Protein 1A9N (pdb70)

Nearest PDB structures (foldseek):
  1a9n-assembly2_C  TM=1.006E+00  e=2.339E-34  Homo sapiens
  8c6j-assembly1_W  TM=1.000E+00  e=2.310E-28  Homo sapiens
  1a9n-assembly1_A  TM=1.005E+00  e=6.369E-28  Homo sapiens
  3jb9-assembly1_j  TM=1.005E+00  e=9.400E-21  Schizosaccharomyces pombe 972h-
  6f4j-assembly2_B  TM=9.589E-01  e=2.722E-21  Drosophila melanogaster

Sequence (523 aa):
VKLTAELIEQAAQYTNAVRDRELDLRGYKIPVIENLGATLDQFDAIDFSDNEIRKLDGFPLLRRLKTLLVNNNRICRIGEGLDQALPDLTELILTNNSLVELGDLDPLASLKSLTYLCILRNPVTNKKHYRLYVIYKVPQVRVLDFQKVKLKERQEAEKMFKVKLTAELIEQAAQYTNAVRDRELDLRGYKIPVIENLGATLDQFDAIDFSDNEIRKLDGFPLLRRLKTLLVNNNRICRIGEGLDQALPDLTELILTNNSLVELGDLDPLASLKSLTYLCILRNPVTNKKHYRLYVIYKVPQVRVLDFQKVKLKERQEAEKMFKGKRGAQLAKDIAIRPNHTIYINNMNDKIKKEELKRSLYALFSQFGHVVDIVALKTMKMRGQAFVIFKELGSSTNALRQLQGFPFYGKPMRIQYAKTDSDIISKMRGIRPNHTIYINNMNDKIKKEELKRSLYALFSQFGHVVDIVALKTMKMRGQAFVIFKELGSSTNALRQLQGFPFYGKPMRIQYAKTDSDIISKMR

Secondary structure (DSSP, 8-state):
----HHHHHTS-EEE-TTS-EEEE-TTS---S---GGGGTT--SEEE--SS---EE------SS--EEE--SS---EE-S-HHHH-TT--EEE--S-----GGGGGGGGG-TT--EEE--SSGGGGSTTHHHHHHHH-TT-SEETTEEPPHHHHHHHHHTT-/----SEEEEES--TTS-HHHHHHHHHHHHHTTS-EEEEE---STTTTT-EEEEESSHHHHHHHHHHSTT-EETTEE-EEEE-SS--HHHHHHH-/----HHHHHHS-EEE-TTS-EEEE-TTS---S---GGGGTT--SEEE--SS---EE------SS--EEE--SS---EE-TTHHHH-TT--EEE--S-----GGGGGGGGG-TT--EEE--SSGGGGSTTHHHHHHHH-TT--EETTEE--HHHHHHHHHTT-SHHHHHHHHTT-/----SEEEEES--TTS-HHHHHHHHHHHHHTTS-EEEEE---STTTTT-EEEEESSHHHHHHHHHHHTT-EETTEE-EEEE-SS--HHHHHH-

GO terms:
  GO:0005681 spliceosomal complex (C, IDA)
  GO:0000398 mRNA splicing, via spliceosome (P, IC)
  GO:0005515 protein binding (F, IPI)
  GO:0005634 nucleus (C, IDA)
  GO:0005684 U2-type spliceosomal complex (C, IDA)
  GO:0071005 U2-type precatalytic spliceosome (C, IDA)
  GO:0071007 U2-type catalytic step 2 spliceosome (C, IDA)
  GO:0071013 catalytic step 2 spliceosome (C, IDA)
  GO:0000398 mRNA splicing, via spliceosome (P, IDA)
  GO:0005634 nucleus (C, EXP)
  GO:0005686 U2 snRNP (C, TAS)
  GO:0030532 small nuclear ribonucleoprotein complex (C, TAS)
  GO:0008380 RNA splicing (P, TAS)
  GO:0005654 nucleoplasm (C, TAS)
  GO:0005654 nucleoplasm (C, IDA)
  GO:0016604 nuclear body (C, IDA)
  GO:0016607 nuclear speck (C, IDA)
  GO:0007283 spermatogenesis (P, IGI)
  GO:0003723 RNA binding (F, HDA)

B-factor: mean 56.05, std 15.68, range [21.6, 123.16]

Solvent-accessible surface area: 24112 Å² total; per-residue (Å²): 102,124,0,35,36,121,19,7,128,115,7,53,92,50,80,13,14,34,197,32,79,0,0,32,0,38,54,65,131,0,41,45,6,42,72,2,42,34,7,129,42,90,10,12,0,1,1,0,0,60,8,37,0,8,38,0,55,46,22,42,107,7,149,92,2,61,7,0,0,0,1,35,6,44,0,9,23,8,2,138,47,7,63,78,17,0,44,63,1,25,3,0,3,0,3,46,11,7,0,44,53,28,41,15,3,43,14,0,39,47,2,87,34,0,38,40,3,1,0,43,136,3,40,0,43,129,96,80,93,16,57,34,35,1,4,85,82,2,73,49,2,41,9,0,11,9,48,131,16,60,119,152,36,78,93,98,1,88,98,78,84,185,111,122,0,34,37,121,19,6,126,115,8,56,93,46,80,12,10,36,200,32,76,1,0,29,0,44,53,61,135,0,39,71,6,41,68,2,44,34,6,133,40,91,11,13,0,2,3,0,0,61,10,56,0,60,80,0,56,45,23,44,107,7,159,92,2,61,6,0,1,0,1,36,4,69,0,10,66,5,1,141,43,6,64,82,17,0,55,64,1,24,3,0,2,0,7,22,1,2,0,4,29,0,22,17,2,45,15,0,44,43,2,85,31,0,35,36,2,1,0,42,141,3,26,0,43,116,72,69,78,19,54,32,7,2,4,84,81,1,73,50,3,40,6,0,13,9,46,130,12,55,124,156,42,73,98,98,1,86,87,54,2,134,35,197,162,0,64,105,67,21,76,102,27,57,129,205,78,13,30,0,0,42,0,32,47,9,36,49,178,13,146,86,120,24,10,38,56,5,0,4,2,3,0,1,15,32,10,43,1,36,32,1,63,8,80,66,74,158,172,39,78,13,31,0,56,0,2,0,31,118,72,45,11,0,28,80,0,30,181,114,14,97,36,36,73,3,10,64,78,76,2,127,3,69,31,5,178,104,63,20,117,64,6,62,168,132,162,111,134,196,75,13,28,0,0,42,0,29,48,5,36,45,172,14,138,85,125,21,12,42,55,5,0,6,2,4,0,3,26,40,11,48,1,40,39,1,57,7,81,74,75,160,174,40,77,18,29,0,52,0,0,0,35,118,68,42,12,0,27,75,0,32,181,123,12,91,38,39,74,1,7,64,78,78,1,124,5,67,28,6,178,101,60,20,111,70,4,69,189,128,192

Radius of gyration: 26.24 Å; Cα contacts (8 Å, |Δi|>4): 1149; chains: 4; bounding box: 62×59×74 Å

InterPro domains:
  IPR001611 Leucine-rich repeat [PS51450] (89-110)
  IPR003603 U2A'/phosphoprotein 32 family A, C-terminal [SM00446] (128-146)
  IPR032675 Leucine-rich repeat domain superfamily [G3DSA:3.80.10.10] (1-176)
  IPR044640 U2 small nuclear ribonucleoprotein A' [PTHR10552] (1-246)

Structure (mmCIF, N/CA/C/O backbone):
data_1A9N
#
_entry.id   1A9N
#
_cell.length_a   98.370
_cell.length_b   128.240
_cell.length_c   66.650
_cell.angle_alpha   90.00
_cell.angle_beta   90.00
_cell.angle_gamma   90.00
#
_symmetry.space_group_name_H-M   'P 21 21 2'
#
loop_
_entity.id
_entity.type
_entity.pdbx_description
1 polymer "RNA (5'-R(*CP*CP*UP*GP*GP*UP*AP*UP*UP*GP*CP*AP*GP*UP*AP*CP*CP*UP*CP*CP*AP*GP* GP*U)-3')"
2 polymer "U2A'"
3 polymer "SPLICEOSOMAL U2B''"
#
loop_
_atom_site.group_PDB
_atom_site.id
_atom_site.type_symbol
_atom_site.label_atom_id
_atom_site.label_alt_id
_atom_site.label_comp_id
_atom_site.label_asym_id
_atom_site.label_entity_id
_atom_site.label_seq_id
_atom_site.pdbx_PDB_ins_code
_atom_site.Cartn_x
_atom_site.Cartn_y
_atom_site.Cartn_z
_atom_site.occupancy
_atom_site.B_iso_or_equiv
_atom_site.auth_seq_id
_atom_site.auth_comp_id
_atom_site.auth_asym_id
_atom_site.auth_atom_id
_atom_site.pdbx_PDB_model_num
ATOM 1007 N N . VAL C 2 2 ? 35.397 -6.200 39.337 1.00 67.46 2 VAL A N 1
ATOM 1008 C CA . VAL C 2 2 ? 35.447 -4.878 38.701 1.00 61.05 2 VAL A CA 1
ATOM 1009 C C . VAL C 2 2 ? 34.007 -4.440 38.544 1.00 56.52 2 VAL A C 1
ATOM 1010 O O . VAL C 2 2 ? 33.295 -4.539 37.575 1.00 53.68 2 VAL A O 1
ATOM 1014 N N . LYS C 2 3 ? 33.575 -3.940 39.693 1.00 55.10 3 LYS A N 1
ATOM 1015 C CA . LYS C 2 3 ? 32.235 -3.436 39.904 1.00 53.69 3 LYS A CA 1
ATOM 1016 C C . LYS C 2 3 ? 32.127 -2.155 39.092 1.00 52.58 3 LYS A C 1
ATOM 1017 O O . LYS C 2 3 ? 33.148 -1.490 38.918 1.00 53.04 3 LYS A O 1
ATOM 1023 N N . LEU C 2 4 ? 30.956 -1.841 38.595 1.00 51.65 4 LEU A N 1
ATOM 1024 C CA . LEU C 2 4 ? 30.728 -0.626 37.842 1.00 53.01 4 LEU A CA 1
ATOM 1025 C C . LEU C 2 4 ? 30.514 0.324 39.031 1.00 55.03 4 LEU A C 1
ATOM 1026 O O . LEU C 2 4 ? 29.517 0.287 39.741 1.00 54.33 4 LEU A O 1
ATOM 1031 N N . THR C 2 5 ? 31.504 1.169 39.242 1.00 59.72 5 THR A N 1
ATOM 1032 C CA . THR C 2 5 ? 31.459 2.114 40.377 1.00 59.55 5 THR A CA 1
ATOM 1033 C C . THR C 2 5 ? 31.501 3.553 39.986 1.00 61.49 5 THR A C 1
ATOM 1034 O O . THR C 2 5 ? 31.775 3.884 38.816 1.00 65.71 5 THR A O 1
ATOM 1038 N N . ALA C 2 6 ? 31.257 4.451 40.944 1.00 61.03 6 ALA A N 1
ATOM 1039 C CA . ALA C 2 6 ? 31.291 5.887 40.661 1.00 57.65 6 ALA A CA 1
ATOM 1040 C C . ALA C 2 6 ? 32.695 6.247 40.204 1.00 58.00 6 ALA A C 1
ATOM 1041 O O . ALA C 2 6 ? 32.888 6.925 39.201 1.00 58.61 6 ALA A O 1
ATOM 1043 N N . GLU C 2 7 ? 33.701 5.765 40.912 1.00 60.81 7 GLU A N 1
ATOM 1044 C CA . GLU C 2 7 ? 35.097 6.017 40.600 1.00 63.83 7 GLU A CA 1
ATOM 1045 C C . GLU C 2 7 ? 35.451 5.552 39.197 1.00 62.10 7 GLU A C 1
ATOM 1046 O O . GLU C 2 7 ? 36.213 6.210 38.489 1.00 63.61 7 GLU A O 1
ATOM 1052 N N . LEU C 2 8 ? 34.893 4.423 38.793 1.00 58.80 8 LEU A N 1
ATOM 1053 C CA . LEU C 2 8 ? 35.125 3.837 37.483 1.00 55.14 8 LEU A CA 1
ATOM 1054 C C . LEU C 2 8 ? 34.595 4.768 36.414 1.00 50.18 8 LEU A C 1
ATOM 1055 O O . LEU C 2 8 ? 35.339 5.041 35.486 1.00 52.20 8 LEU A O 1
ATOM 1060 N N . ILE C 2 9 ? 33.370 5.218 36.565 1.00 48.24 9 ILE A N 1
ATOM 1061 C CA . ILE C 2 9 ? 32.733 6.128 35.623 1.00 51.41 9 ILE A CA 1
ATOM 1062 C C . ILE C 2 9 ? 33.460 7.456 35.506 1.00 55.80 9 ILE A C 1
ATOM 1063 O O . ILE C 2 9 ? 33.525 8.051 34.436 1.00 56.93 9 ILE A O 1
ATOM 1068 N N . GLU C 2 10 ? 34.023 7.970 36.605 1.00 57.71 10 GLU A N 1
ATOM 1069 C CA . GLU C 2 10 ? 34.714 9.246 36.581 1.00 58.34 10 GLU A CA 1
ATOM 1070 C C . GLU C 2 10 ? 36.030 9.259 35.834 1.00 56.32 10 GLU A C 1
ATOM 1071 O O . GLU C 2 10 ? 36.466 10.358 35.473 1.00 57.31 10 GLU A O 1
ATOM 1077 N N . GLN C 2 11 ? 36.680 8.140 35.592 1.00 54.19 11 GLN A N 1
ATOM 1078 C CA . GLN C 2 11 ? 37.956 8.137 34.891 1.00 54.07 11 GLN A CA 1
ATOM 1079 C C . GLN C 2 11 ? 37.767 7.588 33.492 1.00 55.91 11 GLN A C 1
ATOM 1080 O O . GLN C 2 11 ? 38.730 7.431 32.751 1.00 60.86 11 GLN A O 1
ATOM 1086 N N . ALA C 2 12 ? 36.524 7.262 33.145 1.00 52.12 12 ALA A N 1
ATOM 1087 C CA . ALA C 2 12 ? 36.203 6.708 31.856 1.00 46.46 12 ALA A CA 1
ATOM 1088 C C . ALA C 2 12 ? 36.220 7.705 30.709 1.00 48.32 12 ALA A C 1
ATOM 1089 O O . ALA C 2 12 ? 35.714 8.831 30.773 1.00 50.64 12 ALA A O 1
ATOM 1091 N N . ALA C 2 13 ? 36.810 7.259 29.597 1.00 46.88 13 ALA A N 1
ATOM 1092 C CA . ALA C 2 13 ? 36.902 8.081 28.400 1.00 44.52 13 ALA A CA 1
ATOM 1093 C C . ALA C 2 13 ? 35.511 8.624 28.138 1.00 49.33 13 ALA A C 1
ATOM 1094 O O . ALA C 2 13 ? 34.536 7.869 28.177 1.00 55.18 13 ALA A O 1
ATOM 1096 N N . GLN C 2 14 ? 35.445 9.897 27.882 1.00 48.72 14 GLN A N 1
ATOM 1097 C CA . GLN C 2 14 ? 34.264 10.688 27.612 1.00 50.91 14 GLN A CA 1
ATOM 1098 C C . GLN C 2 14 ? 34.537 11.446 26.334 1.00 53.78 14 GLN A C 1
ATOM 1099 O O . GLN C 2 14 ? 35.595 12.058 26.224 1.00 56.36 14 GLN A O 1
ATOM 1105 N N . TYR C 2 15 ? 33.654 11.419 25.351 1.00 57.25 15 TYR A N 1
ATOM 1106 C CA . TYR C 2 15 ? 33.863 12.090 24.084 1.00 56.26 15 TYR A CA 1
ATOM 1107 C C . TYR C 2 15 ? 32.599 12.274 23.262 1.00 54.26 15 TYR A C 1
ATOM 1108 O O . TYR C 2 15 ? 31.512 11.813 23.585 1.00 53.13 15 TYR A O 1
ATOM 1117 N N . THR C 2 16 ? 32.729 12.982 22.142 1.00 53.47 16 THR A N 1
ATOM 1118 C CA . THR C 2 16 ? 31.610 13.240 21.236 1.00 50.51 16 THR A CA 1
ATOM 1119 C C . THR C 2 16 ? 31.822 12.183 20.167 1.00 49.40 16 THR A C 1
ATOM 1120 O O . THR C 2 16 ? 32.917 12.285 19.636 1.00 51.08 16 THR A O 1
ATOM 1124 N N . ASN C 2 17 ? 30.866 11.293 19.956 1.00 49.54 17 ASN A N 1
ATOM 1125 C CA . ASN C 2 17 ? 31.090 10.245 18.979 1.00 44.21 17 ASN A CA 1
ATOM 1126 C C . ASN C 2 17 ? 30.865 10.689 17.565 1.00 46.58 17 ASN A C 1
ATOM 1127 O O . ASN C 2 17 ? 30.505 11.826 17.300 1.00 49.61 17 ASN A O 1
ATOM 1132 N N . ALA C 2 18 ? 31.096 9.743 16.674 1.00 45.92 18 ALA A N 1
ATOM 1133 C CA . ALA C 2 18 ? 31.001 9.866 15.241 1.00 45.68 18 ALA A CA 1
ATOM 1134 C C . ALA C 2 18 ? 29.631 10.203 14.730 1.00 42.40 18 ALA A C 1
ATOM 1135 O O . ALA C 2 18 ? 29.572 10.606 13.581 1.00 44.02 18 ALA A O 1
ATOM 1137 N N . VAL C 2 19 ? 28.582 10.053 15.520 1.00 42.31 19 VAL A N 1
ATOM 1138 C CA . VAL C 2 19 ? 27.256 10.408 15.055 1.00 45.12 19 VAL A CA 1
ATOM 1139 C C . VAL C 2 19 ? 26.803 11.651 15.811 1.00 48.40 19 VAL A C 1
ATOM 1140 O O . VAL C 2 19 ? 25.620 11.971 15.889 1.00 49.42 19 VAL A O 1
ATOM 1144 N N . ARG C 2 20 ? 27.780 12.383 16.360 1.00 49.87 20 ARG A N 1
ATOM 1145 C CA . ARG C 2 20 ? 27.603 13.627 17.074 1.00 51.87 20 ARG A CA 1
ATOM 1146 C C . ARG C 2 20 ? 26.865 13.577 18.384 1.00 50.65 20 ARG A C 1
ATOM 1147 O O . ARG C 2 20 ? 26.128 14.520 18.668 1.00 47.91 20 ARG A O 1
ATOM 1155 N N . ASP C 2 21 ? 27.029 12.507 19.171 1.00 51.39 21 ASP A N 1
ATOM 1156 C CA . ASP C 2 21 ? 26.336 12.401 20.446 1.00 45.86 21 ASP A CA 1
ATOM 1157 C C . ASP C 2 21 ? 27.336 12.304 21.585 1.00 44.79 21 ASP A C 1
ATOM 1158 O O . ASP C 2 21 ? 28.445 11.853 21.315 1.00 42.58 21 ASP A O 1
ATOM 1163 N N . ARG C 2 22 ? 26.932 12.714 22.798 1.00 42.31 22 ARG A N 1
ATOM 1164 C CA . ARG C 2 22 ? 27.878 12.600 23.904 1.00 42.80 22 ARG A CA 1
ATOM 1165 C C . ARG C 2 22 ? 27.865 11.134 24.360 1.00 39.27 22 ARG A C 1
ATOM 1166 O O . ARG C 2 22 ? 26.816 10.665 24.800 1.00 38.98 22 ARG A O 1
ATOM 1174 N N . GLU C 2 23 ? 28.988 10.452 24.272 1.00 39.31 23 GLU A N 1
ATOM 1175 C CA . GLU C 2 23 ? 29.088 9.055 24.662 1.00 37.58 23 GLU A CA 1
ATOM 1176 C C . GLU C 2 23 ? 30.094 8.755 25.734 1.00 37.38 23 GLU A C 1
ATOM 1177 O O . GLU C 2 23 ? 31.173 9.336 25.679 1.00 42.36 23 GLU A O 1
ATOM 1183 N N . LEU C 2 24 ? 29.734 7.845 26.626 1.00 35.29 24 LEU A N 1
ATOM 1184 C CA . LEU C 2 24 ? 30.626 7.412 27.685 1.00 33.13 24 LEU A CA 1
ATOM 1185 C C . LEU C 2 24 ? 31.138 6.024 27.327 1.00 36.14 24 LEU A C 1
ATOM 1186 O O . LEU C 2 24 ? 30.389 5.097 27.014 1.00 39.61 24 LEU A O 1
ATOM 1191 N N . ASP C 2 25 ? 32.426 5.803 27.374 1.00 38.13 25 ASP A N 1
ATOM 1192 C CA . ASP C 2 25 ? 33.080 4.550 27.089 1.00 38.44 25 ASP A CA 1
ATOM 1193 C C . ASP C 2 25 ? 33.273 3.626 28.289 1.00 39.79 25 ASP A C 1
ATOM 1194 O O . ASP C 2 25 ? 34.180 3.832 29.093 1.00 42.03 25 ASP A O 1
ATOM 1199 N N . LEU C 2 26 ? 32.474 2.574 28.425 1.00 39.39 26 LEU A N 1
ATOM 1200 C CA . LEU C 2 26 ? 32.540 1.604 29.482 1.00 38.77 26 LEU A CA 1
ATOM 1201 C C . LEU C 2 26 ? 32.883 0.209 28.950 1.00 39.02 26 LEU A C 1
ATOM 1202 O O . LEU C 2 26 ? 32.546 -0.809 29.549 1.00 37.89 26 LEU A O 1
ATOM 1207 N N . ARG C 2 27 ? 33.586 0.144 27.833 1.00 39.45 27 ARG A N 1
ATOM 1208 C CA . ARG C 2 27 ? 33.996 -1.085 27.222 1.00 40.47 27 ARG A CA 1
ATOM 1209 C C . ARG C 2 27 ? 35.086 -1.823 27.976 1.00 41.53 27 ARG A C 1
ATOM 1210 O O . ARG C 2 27 ? 35.853 -1.198 28.649 1.00 44.51 27 ARG A O 1
ATOM 1218 N N . GLY C 2 28 ? 35.150 -3.127 27.809 1.00 43.39 28 GLY A N 1
ATOM 1219 C CA . GLY C 2 28 ? 36.085 -4.043 28.348 1.00 37.26 28 GLY A CA 1
ATOM 1220 C C . GLY C 2 28 ? 36.474 -3.982 29.786 1.00 40.12 28 GLY A C 1
ATOM 1221 O O . GLY C 2 28 ? 37.640 -4.245 30.113 1.00 42.05 28 GLY A O 1
ATOM 1222 N N . TYR C 2 29 ? 35.557 -3.647 30.684 1.00 41.16 29 TYR A N 1
ATOM 1223 C CA . TYR C 2 29 ? 35.946 -3.607 32.088 1.00 44.66 29 TYR A CA 1
ATOM 1224 C C . TYR C 2 29 ? 35.549 -4.889 32.805 1.00 49.01 29 TYR A C 1
ATOM 1225 O O . TYR C 2 29 ? 35.862 -5.056 33.979 1.00 52.15 29 TYR A O 1
ATOM 1234 N N . LYS C 2 30 ? 34.860 -5.814 32.170 1.00 51.67 30 LYS A N 1
ATOM 1235 C CA . LYS C 2 30 ? 34.430 -7.050 32.815 1.00 54.74 30 LYS A CA 1
ATOM 1236 C C . LYS C 2 30 ? 33.358 -6.714 33.850 1.00 53.78 30 LYS A C 1
ATOM 1237 O O . LYS C 2 30 ? 33.320 -7.307 34.924 1.00 54.68 30 LYS A O 1
ATOM 1243 N N . ILE C 2 31 ? 32.487 -5.763 33.533 1.00 49.41 31 ILE A N 1
ATOM 1244 C CA . ILE C 2 31 ? 31.439 -5.419 34.490 1.00 46.26 31 ILE A CA 1
ATOM 1245 C C . ILE C 2 31 ? 30.396 -6.516 34.466 1.00 44.07 31 ILE A C 1
ATOM 1246 O O . ILE C 2 31 ? 29.986 -6.892 33.363 1.00 47.62 31 ILE A O 1
ATOM 1251 N N . PRO C 2 32 ? 29.964 -6.984 35.611 1.00 40.07 32 PRO A N 1
ATOM 1252 C CA . PRO C 2 32 ? 28.969 -8.038 35.711 1.00 38.74 32 PRO A CA 1
ATOM 1253 C C . PRO C 2 32 ? 27.551 -7.579 35.913 1.00 38.19 32 PRO A C 1
ATOM 1254 O O . PRO C 2 32 ? 26.568 -8.140 35.432 1.00 42.26 32 PRO A O 1
ATOM 1258 N N . VAL C 2 33 ? 27.336 -6.514 36.642 1.00 35.85 33 VAL A N 1
ATOM 1259 C CA . VAL C 2 33 ? 26.100 -5.870 37.021 1.00 38.37 33 VAL A CA 1
ATOM 1260 C C . VAL C 2 33 ? 26.062 -4.379 36.741 1.00 39.71 33 VAL A C 1
ATOM 1261 O O . VAL C 2 33 ? 27.001 -3.650 37.082 1.00 41.65 33 VAL A O 1
ATOM 1265 N N . ILE C 2 34 ? 25.029 -3.861 36.115 1.00 40.53 34 ILE A N 1
ATOM 1266 C CA . ILE C 2 34 ? 24.878 -2.468 35.777 1.00 38.37 34 ILE A CA 1
ATOM 1267 C C . ILE C 2 34 ? 24.431 -1.739 37.044 1.00 43.58 34 ILE A C 1
ATOM 1268 O O . ILE C 2 34 ? 23.323 -2.071 37.451 1.00 46.05 34 ILE A O 1
ATOM 1273 N N . GLU C 2 35 ? 25.236 -0.825 37.575 1.00 45.26 35 GLU A N 1
ATOM 1274 C CA . GLU C 2 35 ? 24.838 -0.108 38.776 1.00 46.63 35 GLU A CA 1
ATOM 1275 C C . GLU C 2 35 ? 25.582 1.212 38.955 1.00 46.94 35 GLU A C 1
ATOM 1276 O O . GLU C 2 35 ? 26.583 1.460 38.294 1.00 47.11 35 GLU A O 1
ATOM 1282 N N . ASN C 2 36 ? 25.110 2.075 39.859 1.00 46.45 36 ASN A N 1
ATOM 1283 C CA . ASN C 2 36 ? 25.722 3.360 40.152 1.00 45.96 36 ASN A CA 1
ATOM 1284 C C . ASN C 2 36 ? 25.792 4.276 38.945 1.00 45.88 36 ASN A C 1
ATOM 1285 O O . ASN C 2 36 ? 26.807 4.924 38.781 1.00 49.74 36 ASN A O 1
ATOM 1290 N N . LEU C 2 37 ? 24.771 4.381 38.098 1.00 44.99 37 LEU A N 1
ATOM 1291 C CA . LEU C 2 37 ? 24.815 5.227 36.925 1.00 46.00 37 LEU A CA 1
ATOM 1292 C C . LEU C 2 37 ? 24.524 6.671 37.265 1.00 52.33 37 LEU A C 1
ATOM 1293 O O . LEU C 2 37 ? 24.752 7.588 36.459 1.00 55.04 37 LEU A O 1
ATOM 1298 N N . GLY C 2 38 ? 24.049 6.880 38.491 1.00 52.30 38 GLY A N 1
ATOM 1299 C CA . GLY C 2 38 ? 23.729 8.181 39.029 1.00 47.18 38 GLY A CA 1
ATOM 1300 C C . GLY C 2 38 ? 24.876 9.135 38.779 1.00 47.80 38 GLY A C 1
ATOM 1301 O O . GLY C 2 38 ? 24.621 10.246 38.338 1.00 49.99 38 GLY A O 1
ATOM 1302 N N . ALA C 2 39 ? 26.113 8.761 39.024 1.00 47.67 39 ALA A N 1
ATOM 1303 C CA . ALA C 2 39 ? 27.323 9.506 38.845 1.00 46.49 39 ALA A CA 1
ATOM 1304 C C . ALA C 2 39 ? 27.627 10.010 37.454 1.00 48.59 39 ALA A C 1
ATOM 1305 O O . ALA C 2 39 ? 28.571 10.767 37.249 1.00 52.80 39 ALA A O 1
ATOM 1307 N N . THR C 2 40 ? 26.899 9.630 36.416 1.00 50.54 40 THR A N 1
ATOM 1308 C CA . THR C 2 40 ? 27.138 10.100 35.057 1.00 48.03 40 THR A CA 1
ATOM 1309 C C . THR C 2 40 ? 26.419 11.442 34.937 1.00 49.41 40 THR A C 1
ATOM 1310 O O . THR C 2 40 ? 26.635 12.233 34.043 1.00 50.46 40 THR A O 1
ATOM 1314 N N . LEU C 2 41 ? 25.501 11.671 35.851 1.00 49.63 41 LEU A N 1
ATOM 1315 C CA . LEU C 2 41 ? 24.650 12.792 36.075 1.00 54.05 41 LEU A CA 1
ATOM 1316 C C . LEU C 2 41 ? 23.669 13.087 34.971 1.00 55.17 41 LEU A C 1
ATOM 1317 O O . LEU C 2 41 ? 23.218 14.222 34.770 1.00 58.26 41 LEU A O 1
ATOM 1322 N N . ASP C 2 42 ? 23.310 12.074 34.209 1.00 53.77 42 ASP A N 1
ATOM 1323 C CA . ASP C 2 42 ? 22.398 12.171 33.070 1.00 50.17 42 ASP A CA 1
ATOM 1324 C C . ASP C 2 42 ? 23.022 13.035 31.975 1.00 47.49 42 ASP A C 1
ATOM 1325 O O . ASP C 2 42 ? 22.324 13.679 31.207 1.00 46.68 42 ASP A O 1
ATOM 1330 N N . GLN C 2 43 ? 24.347 13.086 31.836 1.00 45.71 43 GLN A N 1
ATOM 1331 C CA . GLN C 2 43 ? 25.002 13.879 30.832 1.00 47.47 43 GLN A CA 1
ATOM 1332 C C . GLN C 2 43 ? 25.338 13.239 29.512 1.00 46.59 43 GLN A C 1
ATOM 1333 O O . GLN C 2 43 ? 26.014 13.818 28.661 1.00 45.30 43 GLN A O 1
ATOM 1339 N N . PHE C 2 44 ? 24.941 11.996 29.253 1.00 47.87 44 PHE A N 1
ATOM 1340 C CA . PHE C 2 44 ? 25.263 11.287 28.025 1.00 43.16 44 PHE A CA 1
ATOM 1341 C C . PHE C 2 44 ? 24.097 10.874 27.155 1.00 40.24 44 PHE A C 1
ATOM 1342 O O . PHE C 2 44 ? 23.053 10.476 27.639 1.00 39.52 44 PHE A O 1
ATOM 1350 N N . ASP C 2 45 ? 24.302 10.982 25.844 1.00 39.66 45 ASP A N 1
ATOM 1351 C CA . ASP C 2 45 ? 23.317 10.616 24.836 1.00 37.35 45 ASP A CA 1
ATOM 1352 C C . ASP C 2 45 ? 23.458 9.128 24.493 1.00 39.31 45 ASP A C 1
ATOM 1353 O O . ASP C 2 45 ? 22.554 8.414 24.079 1.00 38.08 45 ASP A O 1
ATOM 1358 N N . ALA C 2 46 ? 24.674 8.613 24.675 1.00 38.06 46 ALA A N 1
ATOM 1359 C CA . ALA C 2 46 ? 25.046 7.269 24.404 1.00 38.67 46 ALA A CA 1
ATOM 1360 C C . ALA C 2 46 ? 25.936 6.646 25.464 1.00 41.43 46 ALA A C 1
ATOM 1361 O O . ALA C 2 46 ? 26.763 7.409 25.963 1.00 42.03 46 ALA A O 1
ATOM 1363 N N . ILE C 2 47 ? 25.771 5.357 25.731 1.00 41.18 47 ILE A N 1
ATOM 1364 C CA . ILE C 2 47 ? 26.637 4.683 26.701 1.00 41.78 47 ILE A CA 1
ATOM 1365 C C . ILE C 2 47 ? 27.023 3.349 26.017 1.00 40.17 47 ILE A C 1
ATOM 1366 O O . ILE C 2 47 ? 26.153 2.622 25.561 1.00 38.07 47 ILE A O 1
ATOM 1371 N N . ASP C 2 48 ? 28.322 3.119 25.952 1.00 39.27 48 ASP A N 1
ATOM 1372 C CA . ASP C 2 48 ? 28.878 1.943 25.334 1.00 35.94 48 ASP A CA 1
ATOM 1373 C C . ASP C 2 48 ? 29.306 0.932 26.383 1.00 34.61 48 ASP A C 1
ATOM 1374 O O . ASP C 2 48 ? 30.288 1.124 27.089 1.00 31.60 48 ASP A O 1
ATOM 1379 N N . PHE C 2 49 ? 28.525 -0.142 26.462 1.00 36.11 49 PHE A N 1
ATOM 1380 C CA . PHE C 2 49 ? 28.797 -1.193 27.422 1.00 34.52 49 PHE A CA 1
ATOM 1381 C C . PHE C 2 49 ? 29.282 -2.476 26.743 1.00 33.57 49 PHE A C 1
ATOM 1382 O O . PHE C 2 49 ? 29.217 -3.547 27.345 1.00 39.12 49 PHE A O 1
ATOM 1390 N N . SER C 2 50 ? 29.759 -2.453 25.546 1.00 27.86 50 SER A N 1
ATOM 1391 C CA . SER C 2 50 ? 30.268 -3.548 24.797 1.00 30.45 50 SER A CA 1
ATOM 1392 C C . SER C 2 50 ? 31.427 -4.249 25.476 1.00 37.00 50 SER A C 1
ATOM 1393 O O . SER C 2 50 ? 32.279 -3.752 26.224 1.00 40.83 50 SER A O 1
ATOM 1396 N N . ASP C 2 51 ? 31.492 -5.548 25.201 1.00 40.92 51 ASP A N 1
ATOM 1397 C CA . ASP C 2 51 ? 32.505 -6.431 25.729 1.00 41.53 51 ASP A CA 1
ATOM 1398 C C . ASP C 2 51 ? 32.579 -6.385 27.244 1.00 40.23 51 ASP A C 1
ATOM 1399 O O . ASP C 2 51 ? 33.635 -6.041 27.758 1.00 41.78 51 ASP A O 1
ATOM 1404 N N . ASN C 2 52 ? 31.506 -6.722 27.929 1.00 39.46 52 ASN A N 1
ATOM 1405 C CA . ASN C 2 52 ? 31.527 -6.765 29.400 1.00 38.80 52 ASN A CA 1
ATOM 1406 C C . ASN C 2 52 ? 30.873 -8.094 29.818 1.00 37.53 52 ASN A C 1
ATOM 1407 O O . ASN C 2 52 ? 30.636 -8.965 28.974 1.00 37.03 52 ASN A O 1
ATOM 1412 N N . GLU C 2 53 ? 30.475 -8.349 31.036 1.00 37.00 53 GLU A N 1
ATOM 1413 C CA . GLU C 2 53 ? 29.837 -9.583 31.441 1.00 37.18 53 GLU A CA 1
ATOM 1414 C C . GLU C 2 53 ? 28.455 -9.393 32.054 1.00 39.64 53 GLU A C 1
ATOM 1415 O O . GLU C 2 53 ? 28.005 -10.216 32.865 1.00 40.59 53 GLU A O 1
ATOM 1421 N N . ILE C 2 54 ? 27.745 -8.330 31.710 1.00 37.56 54 ILE A N 1
ATOM 1422 C CA . ILE C 2 54 ? 26.424 -8.056 32.241 1.00 35.54 54 ILE A CA 1
ATOM 1423 C C . ILE C 2 54 ? 25.436 -9.162 31.867 1.00 36.28 54 ILE A C 1
ATOM 1424 O O . ILE C 2 54 ? 25.318 -9.628 30.744 1.00 35.61 54 ILE A O 1
ATOM 1429 N N . ARG C 2 55 ? 24.622 -9.601 32.790 1.00 36.52 55 ARG A N 1
ATOM 1430 C CA . ARG C 2 55 ? 23.616 -10.622 32.613 1.00 38.28 55 ARG A CA 1
ATOM 1431 C C . ARG C 2 55 ? 22.219 -10.107 32.369 1.00 38.72 55 ARG A C 1
ATOM 1432 O O . ARG C 2 55 ? 21.499 -10.747 31.589 1.00 35.78 55 ARG A O 1
ATOM 1440 N N . LYS C 2 56 ? 21.917 -8.981 33.028 1.00 41.16 56 LYS A N 1
ATOM 1441 C CA . LYS C 2 56 ? 20.580 -8.389 32.866 1.00 41.80 56 LYS A CA 1
ATOM 1442 C C . LYS C 2 56 ? 20.579 -6.903 32.582 1.00 36.97 56 LYS A C 1
ATOM 1443 O O . LYS C 2 56 ? 21.239 -6.079 33.219 1.00 35.78 56 LYS A O 1
ATOM 1449 N N . LEU C 2 57 ? 19.820 -6.485 31.593 1.00 35.84 57 LEU A N 1
ATOM 1450 C CA . LEU C 2 57 ? 19.698 -5.065 31.219 1.00 36.23 57 LEU A CA 1
ATOM 1451 C C . LEU C 2 57 ? 18.683 -4.516 32.230 1.00 41.74 57 LEU A C 1
ATOM 1452 O O . LEU C 2 57 ? 17.481 -4.572 32.046 1.00 41.63 57 LEU A O 1
ATOM 1457 N N . ASP C 2 58 ? 19.208 -4.006 33.335 1.00 46.69 58 ASP A N 1
ATOM 1458 C CA . ASP C 2 58 ? 18.411 -3.508 34.449 1.00 49.95 58 ASP A CA 1
ATOM 1459 C C . ASP C 2 58 ? 19.317 -2.660 35.322 1.00 46.97 58 ASP A C 1
ATOM 1460 O O . ASP C 2 58 ? 20.501 -2.583 35.019 1.00 43.75 58 ASP A O 1
ATOM 1465 N N . GLY C 2 59 ? 18.794 -2.085 36.384 1.00 47.41 59 GLY A N 1
ATOM 1466 C CA . GLY C 2 59 ? 19.560 -1.280 37.307 1.00 47.86 59 GLY A CA 1
ATOM 1467 C C . GLY C 2 59 ? 19.836 0.158 36.940 1.00 45.74 59 GLY A C 1
ATOM 1468 O O . GLY C 2 59 ? 20.765 0.727 37.505 1.00 46.85 59 GLY A O 1
ATOM 1469 N N . PHE C 2 60 ? 19.082 0.754 36.036 1.00 45.02 60 PHE A N 1
ATOM 1470 C CA . PHE C 2 60 ? 19.339 2.131 35.664 1.00 48.25 60 PHE A CA 1
ATOM 1471 C C . PHE C 2 60 ? 18.562 3.150 36.490 1.00 52.35 60 PHE A C 1
ATOM 1472 O O . PHE C 2 60 ? 17.408 2.952 36.866 1.00 52.68 60 PHE A O 1
ATOM 1480 N N . PRO C 2 61 ? 19.227 4.274 36.729 1.00 54.13 61 PRO A N 1
ATOM 1481 C CA . PRO C 2 61 ? 18.599 5.355 37.492 1.00 55.52 61 PRO A CA 1
ATOM 1482 C C . PRO C 2 61 ? 17.727 6.082 36.501 1.00 55.38 61 PRO A C 1
ATOM 1483 O O . PRO C 2 61 ? 17.617 5.547 35.380 1.00 58.06 61 PRO A O 1
ATOM 1487 N N . LEU C 2 62 ? 17.135 7.213 36.849 1.00 54.67 62 LEU A N 1
ATOM 1488 C CA . LEU C 2 62 ? 16.300 7.895 35.829 1.00 51.29 62 LEU A CA 1
ATOM 1489 C C . LEU C 2 62 ? 17.330 8.611 34.973 1.00 48.96 62 LEU A C 1
ATOM 1490 O O . LEU C 2 62 ? 18.113 9.365 35.531 1.00 48.37 62 LEU A O 1
ATOM 1495 N N . LEU C 2 63 ? 17.393 8.365 33.683 1.00 50.63 63 LEU A N 1
ATOM 1496 C CA . LEU C 2 63 ? 18.373 8.996 32.806 1.00 50.83 63 LEU A CA 1
ATOM 1497 C C . LEU C 2 63 ? 17.581 9.539 31.626 1.00 51.70 63 LEU A C 1
ATOM 1498 O O . LEU C 2 63 ? 17.275 8.769 30.718 1.00 54.50 63 LEU A O 1
ATOM 1503 N N . ARG C 2 64 ? 17.256 10.819 31.655 1.00 52.19 64 ARG A N 1
ATOM 1504 C CA . ARG C 2 64 ? 16.470 11.447 30.600 1.00 50.28 64 ARG A CA 1
ATOM 1505 C C . ARG C 2 64 ? 17.175 11.708 29.290 1.00 46.85 64 ARG A C 1
ATOM 1506 O O . ARG C 2 64 ? 16.505 11.766 28.263 1.00 49.12 64 ARG A O 1
ATOM 1514 N N . ARG C 2 65 ? 18.484 11.870 29.310 1.00 42.73 65 ARG A N 1
ATOM 1515 C CA . ARG C 2 65 ? 19.185 12.119 28.058 1.00 44.47 65 ARG A CA 1
ATOM 1516 C C . ARG C 2 65 ? 19.676 10.869 27.354 1.00 43.87 65 ARG A C 1
ATOM 1517 O O . ARG C 2 65 ? 20.079 10.968 26.190 1.00 45.84 65 ARG A O 1
ATOM 1525 N N . LEU C 2 66 ? 19.684 9.701 27.990 1.00 44.28 66 LEU A N 1
ATOM 1526 C CA . LEU C 2 66 ? 20.193 8.495 27.355 1.00 43.13 66 LEU A CA 1
ATOM 1527 C C . LEU C 2 66 ? 19.349 8.012 26.200 1.00 42.66 66 LEU A C 1
ATOM 1528 O O . LEU C 2 66 ? 18.246 7.526 26.367 1.00 45.63 66 LEU A O 1
ATOM 1533 N N . LYS C 2 67 ? 19.892 8.140 24.998 1.00 42.43 67 LYS A N 1
ATOM 1534 C CA . LYS C 2 67 ? 19.164 7.703 23.822 1.00 43.80 67 LYS A CA 1
ATOM 1535 C C . LYS C 2 67 ? 19.752 6.482 23.113 1.00 40.23 67 LYS A C 1
ATOM 1536 O O . LYS C 2 67 ? 19.026 5.866 22.344 1.00 37.12 67 LYS A O 1
ATOM 1542 N N . THR C 2 68 ? 21.013 6.152 23.359 1.00 37.00 68 THR A N 1
ATOM 1543 C CA . THR C 2 68 ? 21.623 5.026 22.675 1.00 35.96 68 THR A CA 1
ATOM 1544 C C . THR C 2 68 ? 22.381 4.155 23.635 1.00 37.90 68 THR A C 1
ATOM 1545 O O . THR C 2 68 ? 23.204 4.630 24.410 1.00 40.28 68 THR A O 1
ATOM 1549 N N . LEU C 2 69 ? 22.071 2.861 23.544 1.00 41.29 69 LEU A N 1
ATOM 1550 C CA . LEU C 2 69 ? 22.730 1.867 24.410 1.00 38.41 69 LEU A CA 1
ATOM 1551 C C . LEU C 2 69 ? 23.381 0.779 23.560 1.00 38.04 69 LEU A C 1
ATOM 1552 O O . LEU C 2 69 ? 22.661 -0.030 22.952 1.00 40.64 69 LEU A O 1
ATOM 1557 N N . LEU C 2 70 ? 24.688 0.720 23.474 1.00 36.42 70 LEU A N 1
ATOM 1558 C CA . LEU C 2 70 ? 25.442 -0.274 22.717 1.00 36.21 70 LEU A CA 1
ATOM 1559 C C . LEU C 2 70 ? 25.851 -1.322 23.759 1.00 35.31 70 LEU A C 1
ATOM 1560 O O . LEU C 2 70 ? 26.640 -1.027 24.658 1.00 34.70 70 LEU A O 1
ATOM 1565 N N . VAL C 2 71 ? 25.295 -2.516 23.677 1.00 34.75 71 VAL A N 1
ATOM 1566 C CA . VAL C 2 71 ? 25.537 -3.590 24.623 1.00 33.51 71 VAL A CA 1
ATOM 1567 C C . VAL C 2 71 ? 26.031 -4.895 24.003 1.00 29.93 71 VAL A C 1
ATOM 1568 O O . VAL C 2 71 ? 25.716 -6.003 24.361 1.00 27.15 71 VAL A O 1
ATOM 1572 N N . ASN C 2 72 ? 26.872 -4.843 23.021 1.00 31.17 72 ASN A N 1
ATOM 1573 C CA . ASN C 2 72 ? 27.500 -5.856 22.277 1.00 31.96 72 ASN A CA 1
ATOM 1574 C C . ASN C 2 72 ? 28.347 -6.742 23.191 1.00 32.57 72 ASN A C 1
ATOM 1575 O O . ASN C 2 72 ? 28.873 -6.323 24.185 1.00 34.18 72 ASN A O 1
ATOM 1580 N N . ASN C 2 73 ? 28.487 -7.997 22.811 1.00 30.51 73 ASN A N 1
ATOM 1581 C CA . ASN C 2 73 ? 29.268 -8.982 23.464 1.00 32.51 73 ASN A CA 1
ATOM 1582 C C . ASN C 2 73 ? 29.317 -9.023 24.980 1.00 32.77 73 ASN A C 1
ATOM 1583 O O . ASN C 2 73 ? 30.328 -8.983 25.682 1.00 33.33 73 ASN A O 1
ATOM 1588 N N . ASN C 2 74 ? 28.168 -9.160 25.595 1.00 32.17 74 ASN A N 1
ATOM 1589 C CA . ASN C 2 74 ? 27.950 -9.303 27.013 1.00 31.31 74 ASN A CA 1
ATOM 1590 C C . ASN C 2 74 ? 27.237 -10.657 27.145 1.00 31.17 74 ASN A C 1
ATOM 1591 O O . ASN C 2 74 ? 27.298 -11.491 26.262 1.00 32.21 74 ASN A O 1
ATOM 1596 N N . ARG C 2 75 ? 26.504 -10.915 28.178 1.00 35.31 75 ARG A N 1
ATOM 1597 C CA . ARG C 2 75 ? 25.763 -12.111 28.506 1.00 35.34 75 ARG A CA 1
ATOM 1598 C C . ARG C 2 75 ? 24.323 -11.826 28.909 1.00 36.94 75 ARG A C 1
ATOM 1599 O O . ARG C 2 75 ? 23.823 -12.403 29.875 1.00 37.82 75 ARG A O 1
ATOM 1607 N N . ILE C 2 76 ? 23.702 -10.902 28.216 1.00 38.05 76 ILE A N 1
ATOM 1608 C CA . ILE C 2 76 ? 22.341 -10.506 28.517 1.00 37.08 76 ILE A CA 1
ATOM 1609 C C . ILE C 2 76 ? 21.399 -11.673 28.322 1.00 36.21 76 ILE A C 1
ATOM 1610 O O . ILE C 2 76 ? 21.263 -12.086 27.195 1.00 37.47 76 ILE A O 1
ATOM 1615 N N . CYS C 2 77 ? 20.740 -12.142 29.370 1.00 38.08 77 CYS A N 1
ATOM 1616 C CA . CYS C 2 77 ? 19.791 -13.232 29.201 1.00 38.75 77 CYS A CA 1
ATOM 1617 C C . CYS C 2 77 ? 18.407 -12.745 29.618 1.00 41.59 77 CYS A C 1
ATOM 1618 O O . CYS C 2 77 ? 17.425 -13.414 29.359 1.00 41.99 77 CYS A O 1
ATOM 1621 N N . ARG C 2 78 ? 18.277 -11.584 30.235 1.00 46.35 78 ARG A N 1
ATOM 1622 C CA . ARG C 2 78 ? 16.991 -11.040 30.639 1.00 48.97 78 ARG A CA 1
ATOM 1623 C C . ARG C 2 78 ? 16.959 -9.514 30.605 1.00 49.42 78 ARG A C 1
ATOM 1624 O O . ARG C 2 78 ? 17.932 -8.778 30.810 1.00 51.29 78 ARG A O 1
ATOM 1632 N N . ILE C 2 79 ? 15.773 -9.008 30.310 1.00 46.50 79 ILE A N 1
ATOM 1633 C CA . ILE C 2 79 ? 15.542 -7.573 30.238 1.00 44.65 79 ILE A CA 1
ATOM 1634 C C . ILE C 2 79 ? 14.656 -7.112 31.383 1.00 46.51 79 ILE A C 1
ATOM 1635 O O . ILE C 2 79 ? 13.555 -7.636 31.504 1.00 51.14 79 ILE A O 1
ATOM 1640 N N . GLY C 2 80 ? 15.048 -6.169 32.195 1.00 49.16 80 GLY A N 1
ATOM 1641 C CA . GLY C 2 80 ? 14.284 -5.639 33.311 1.00 51.34 80 GLY A CA 1
ATOM 1642 C C . GLY C 2 80 ? 12.912 -5.132 32.937 1.00 51.08 80 GLY A C 1
ATOM 1643 O O . GLY C 2 80 ? 12.724 -4.729 31.795 1.00 53.70 80 GLY A O 1
ATOM 1644 N N . GLU C 2 81 ? 11.936 -5.140 33.833 1.00 55.81 81 GLU A N 1
ATOM 1645 C CA . GLU C 2 81 ? 10.587 -4.685 33.535 1.00 60.44 81 GLU A CA 1
ATOM 1646 C C . GLU C 2 81 ? 10.288 -3.196 33.616 1.00 61.60 81 GLU A C 1
ATOM 1647 O O . GLU C 2 81 ? 9.356 -2.779 32.902 1.00 60.80 81 GLU A O 1
ATOM 1653 N N . GLY C 2 82 ? 10.992 -2.393 34.414 1.00 61.60 82 GLY A N 1
ATOM 1654 C CA . GLY C 2 82 ? 10.648 -0.980 34.462 1.00 65.23 82 GLY A CA 1
ATOM 1655 C C . GLY C 2 82 ? 11.491 -0.057 33.604 1.00 65.96 82 GLY A C 1
ATOM 1656 O O . GLY C 2 82 ? 11.536 1.146 33.894 1.00 63.60 82 GLY A O 1
ATOM 1657 N N . LEU C 2 83 ? 12.146 -0.585 32.571 1.00 64.53 83 LEU A N 1
ATOM 1658 C CA . LEU C 2 83 ? 12.996 0.206 31.699 1.00 61.54 83 LEU A CA 1
ATOM 1659 C C . LEU C 2 83 ? 12.447 1.515 31.192 1.00 60.07 83 LEU A C 1
ATOM 1660 O O . LEU C 2 83 ? 13.232 2.466 31.189 1.00 56.88 83 LEU A O 1
ATOM 1665 N N . ASP C 2 84 ? 11.191 1.658 30.785 1.00 64.37 84 ASP A N 1
ATOM 1666 C CA . ASP C 2 84 ? 10.723 2.973 30.316 1.00 67.61 84 ASP A CA 1
ATOM 1667 C C . ASP C 2 84 ? 10.662 4.035 31.408 1.00 65.26 84 ASP A C 1
ATOM 1668 O O . ASP C 2 84 ? 10.770 5.234 31.152 1.00 66.11 84 ASP A O 1
ATOM 1673 N N . GLN C 2 85 ? 10.500 3.614 32.649 1.00 62.22 85 GLN A N 1
ATOM 1674 C CA . GLN C 2 85 ? 10.428 4.500 33.790 1.00 62.13 85 GLN A CA 1
ATOM 1675 C C . GLN C 2 85 ? 11.802 5.053 34.114 1.00 61.46 85 GLN A C 1
ATOM 1676 O O . GLN C 2 85 ? 11.897 6.074 34.810 1.00 64.11 85 GLN A O 1
ATOM 1678 N N . ALA C 2 86 ? 12.888 4.444 33.633 1.00 57.49 86 ALA A N 1
ATOM 1679 C CA . ALA C 2 86 ? 14.203 5.006 33.964 1.00 53.35 86 ALA A CA 1
ATOM 1680 C C . ALA C 2 86 ? 14.898 5.516 32.725 1.00 48.68 86 ALA A C 1
ATOM 1681 O O . ALA C 2 86 ? 15.875 6.263 32.739 1.00 49.65 86 ALA A O 1
ATOM 1683 N N . LEU C 2 87 ? 14.401 5.128 31.569 1.00 45.08 87 LEU A N 1
ATOM 1684 C CA . LEU C 2 87 ? 14.934 5.493 30.270 1.00 44.37 87 LEU A CA 1
ATOM 1685 C C . LEU C 2 87 ? 13.806 5.808 29.299 1.00 44.17 87 LEU A C 1
ATOM 1686 O O . LEU C 2 87 ? 13.588 5.061 28.360 1.00 46.10 87 LEU A O 1
ATOM 1691 N N . PRO C 2 88 ? 13.087 6.906 29.463 1.00 47.43 88 PRO A N 1
ATOM 1692 C CA . PRO C 2 88 ? 12.000 7.342 28.630 1.00 48.69 88 PRO A CA 1
ATOM 1693 C C . PRO C 2 88 ? 12.249 7.605 27.160 1.00 50.15 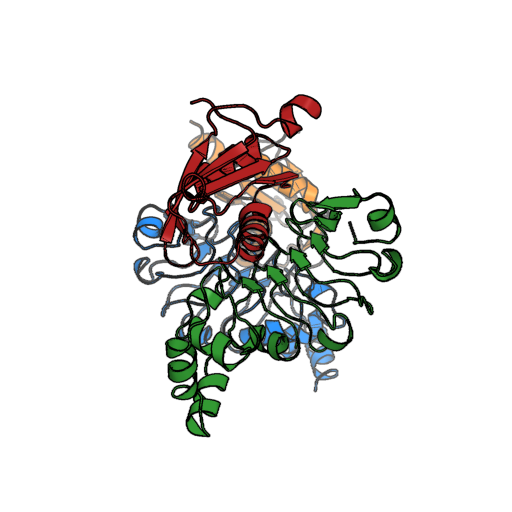88 PRO A C 1
ATOM 1694 O O . PRO C 2 88 ? 11.364 7.367 26.333 1.00 50.77 88 PRO A O 1
ATOM 1698 N N . ASP C 2 89 ? 13.422 8.112 26.807 1.00 51.63 89 ASP A N 1
ATOM 1699 C CA . ASP C 2 89 ? 13.700 8.381 25.403 1.00 52.57 89 ASP A CA 1
ATOM 1700 C C . ASP C 2 89 ? 14.623 7.371 24.742 1.00 49.18 89 ASP A C 1
ATOM 1701 O O . ASP C 2 89 ? 15.207 7.690 23.704 1.00 46.49 89 ASP A O 1
ATOM 1706 N N . LEU C 2 90 ? 14.781 6.168 25.284 1.00 47.05 90 LEU A N 1
ATOM 1707 C CA . LEU C 2 90 ? 15.644 5.144 24.716 1.00 39.67 90 LEU A CA 1
ATOM 1708 C C . LEU C 2 90 ? 15.203 4.957 23.282 1.00 37.86 90 LEU A C 1
ATOM 1709 O O . LEU C 2 90 ? 14.076 4.496 23.179 1.00 37.50 90 LEU A O 1
ATOM 1714 N N . THR C 2 91 ? 16.059 5.308 22.325 1.00 37.77 91 THR A N 1
ATOM 1715 C CA . THR C 2 91 ? 15.665 5.178 20.927 1.00 36.80 91 THR A CA 1
ATOM 1716 C C . THR C 2 91 ? 16.406 4.065 20.211 1.00 39.27 91 THR A C 1
ATOM 1717 O O . THR C 2 91 ? 15.806 3.489 19.283 1.00 42.08 91 THR A O 1
ATOM 1721 N N . GLU C 2 92 ? 17.649 3.789 20.599 1.00 37.45 92 GLU A N 1
ATOM 1722 C CA . GLU C 2 92 ? 18.415 2.737 19.952 1.00 41.83 92 GLU A CA 1
ATOM 1723 C C . GLU C 2 92 ? 19.027 1.750 20.951 1.00 43.04 92 GLU A C 1
ATOM 1724 O O . GLU C 2 92 ? 19.711 2.170 21.898 1.00 40.55 92 GLU A O 1
ATOM 1730 N N . LEU C 2 93 ? 18.743 0.452 20.684 1.00 39.70 93 LEU A N 1
ATOM 1731 C CA . LEU C 2 93 ? 19.259 -0.594 21.575 1.00 36.79 93 LEU A CA 1
ATOM 1732 C C . LEU C 2 93 ? 19.972 -1.662 20.779 1.00 36.94 93 LEU A C 1
ATOM 1733 O O . LEU C 2 93 ? 19.323 -2.367 20.028 1.00 37.27 93 LEU A O 1
ATOM 1738 N N . ILE C 2 94 ? 21.301 -1.773 20.934 1.00 39.75 94 ILE A N 1
ATOM 1739 C CA . ILE C 2 94 ? 22.082 -2.768 20.177 1.00 33.97 94 ILE A CA 1
ATOM 1740 C C . ILE C 2 94 ? 22.462 -3.899 21.100 1.00 33.91 94 ILE A C 1
ATOM 1741 O O . ILE C 2 94 ? 23.249 -3.708 22.020 1.00 37.79 94 ILE A O 1
ATOM 1746 N N . LEU C 2 95 ? 21.870 -5.079 20.894 1.00 31.09 95 LEU A N 1
ATOM 1747 C CA . LEU C 2 95 ? 22.131 -6.222 21.754 1.00 30.36 95 LEU A CA 1
ATOM 1748 C C . LEU C 2 95 ? 22.877 -7.381 21.094 1.00 33.29 95 LEU A C 1
ATOM 1749 O O . LEU C 2 95 ? 22.919 -8.483 21.651 1.00 32.67 95 LEU A O 1
ATOM 1754 N N . THR C 2 96 ? 23.497 -7.182 19.938 1.00 27.55 96 THR A N 1
ATOM 1755 C CA . THR C 2 96 ? 24.232 -8.182 19.262 1.00 29.85 96 THR A CA 1
ATOM 1756 C C . THR C 2 96 ? 25.151 -9.010 20.131 1.00 29.84 96 THR A C 1
ATOM 1757 O O . THR C 2 96 ? 25.886 -8.543 20.989 1.00 29.37 96 THR A O 1
ATOM 1761 N N . ASN C 2 97 ? 25.092 -10.301 19.850 1.00 34.65 97 ASN A N 1
ATOM 1762 C CA . ASN C 2 97 ? 25.927 -11.305 20.515 1.00 33.52 97 ASN A CA 1
ATOM 1763 C C . ASN C 2 97 ? 25.811 -11.318 22.006 1.00 30.00 97 ASN A C 1
ATOM 1764 O O . ASN C 2 97 ? 26.705 -10.986 22.770 1.00 27.94 97 ASN A O 1
ATOM 1769 N N . ASN C 2 98 ? 24.629 -11.735 22.448 1.00 33.62 98 ASN A N 1
ATOM 1770 C CA . ASN C 2 98 ? 24.270 -11.865 23.855 1.00 31.52 98 ASN A CA 1
ATOM 1771 C C . ASN C 2 98 ? 23.576 -13.223 24.026 1.00 35.84 98 ASN A C 1
ATOM 1772 O O . ASN C 2 98 ? 23.617 -14.037 23.095 1.00 35.40 98 ASN A O 1
ATOM 1777 N N . SER C 2 99 ? 22.892 -13.485 25.124 1.00 35.24 99 SER A N 1
ATOM 1778 C CA . SER C 2 99 ? 22.191 -14.678 25.462 1.00 31.87 99 SER A CA 1
ATOM 1779 C C . SER C 2 99 ? 20.695 -14.729 25.605 1.00 35.40 99 SER A C 1
ATOM 1780 O O . SER C 2 99 ? 20.170 -15.470 26.427 1.00 30.81 99 SER A O 1
ATOM 1783 N N . LEU C 2 100 ? 19.936 -13.931 24.850 1.00 40.66 100 LEU A N 1
ATOM 1784 C CA . LEU C 2 100 ? 18.475 -13.986 24.960 1.00 34.69 100 LEU A CA 1
ATOM 1785 C C . LEU C 2 100 ? 18.066 -15.244 24.200 1.00 38.62 100 LEU A C 1
ATOM 1786 O O . LEU C 2 100 ? 18.385 -15.457 23.015 1.00 37.80 100 LEU A O 1
ATOM 1791 N N . VAL C 2 101 ? 17.356 -16.153 24.873 1.00 41.98 101 VAL A N 1
ATOM 1792 C CA . VAL C 2 101 ? 16.915 -17.403 24.288 1.00 43.10 101 VAL A CA 1
ATOM 1793 C C . VAL C 2 101 ? 15.420 -17.506 24.022 1.00 48.05 101 VAL A C 1
ATOM 1794 O O . VAL C 2 101 ? 15.014 -18.111 23.015 1.00 50.52 101 VAL A O 1
ATOM 1798 N N . GLU C 2 102 ? 14.503 -16.976 24.831 1.00 50.80 102 GLU A N 1
ATOM 1799 C CA . GLU C 2 102 ? 13.081 -17.104 24.538 1.00 50.25 102 GLU A CA 1
ATOM 1800 C C . GLU C 2 102 ? 12.375 -15.830 24.121 1.00 48.87 102 GLU A C 1
ATOM 1801 O O . GLU C 2 102 ? 12.498 -14.731 24.676 1.00 48.89 102 GLU A O 1
ATOM 1807 N N . LEU C 2 103 ? 11.527 -15.944 23.095 1.00 44.72 103 LEU A N 1
ATOM 1808 C CA . LEU C 2 103 ? 10.731 -14.857 22.563 1.00 40.47 103 LEU A CA 1
ATOM 1809 C C . LEU C 2 103 ? 10.098 -14.066 23.687 1.00 42.92 103 LEU A C 1
ATOM 1810 O O . LEU C 2 103 ? 10.085 -12.827 23.692 1.00 48.55 103 LEU A O 1
ATOM 1815 N N . GLY C 2 104 ? 9.561 -14.670 24.722 1.00 42.85 104 GLY A N 1
ATOM 1816 C CA . GLY C 2 104 ? 8.947 -14.050 25.868 1.00 44.58 104 GLY A CA 1
ATOM 1817 C C . GLY C 2 104 ? 9.895 -13.199 26.673 1.00 47.29 104 GLY A C 1
ATOM 1818 O O . GLY C 2 104 ? 9.465 -12.315 27.409 1.00 49.30 104 GLY A O 1
ATOM 1819 N N . ASP C 2 105 ? 11.206 -13.408 26.554 1.00 51.07 105 ASP A N 1
ATOM 1820 C CA . ASP C 2 105 ? 12.198 -12.635 27.282 1.00 47.66 105 ASP A CA 1
ATOM 1821 C C . ASP C 2 105 ? 12.400 -11.256 26.656 1.00 43.57 105 ASP A C 1
ATOM 1822 O O . ASP C 2 105 ? 12.988 -10.400 27.309 1.00 41.35 105 ASP A O 1
ATOM 1827 N N . LEU C 2 106 ? 11.902 -11.090 25.439 1.00 38.01 106 LEU A N 1
ATOM 1828 C CA . LEU C 2 106 ? 11.995 -9.860 24.716 1.00 39.67 106 LEU A CA 1
ATOM 1829 C C . LEU C 2 106 ? 10.770 -8.992 24.980 1.00 44.91 106 LEU A C 1
ATOM 1830 O O . LEU C 2 106 ? 10.755 -7.814 24.579 1.00 50.68 106 LEU A O 1
ATOM 1835 N N . ASP C 2 107 ? 9.781 -9.537 25.674 1.00 43.39 107 ASP A N 1
ATOM 1836 C CA . ASP C 2 107 ? 8.551 -8.831 26.014 1.00 41.65 107 ASP A CA 1
ATOM 1837 C C . ASP C 2 107 ? 8.743 -7.508 26.709 1.00 39.49 107 ASP A C 1
ATOM 1838 O O . ASP C 2 107 ? 8.092 -6.534 26.292 1.00 43.45 107 ASP A O 1
ATOM 1843 N N . PRO C 2 108 ? 9.613 -7.290 27.683 1.00 36.13 108 PRO A N 1
ATOM 1844 C CA . PRO C 2 108 ? 9.803 -6.025 28.329 1.00 37.54 108 PRO A CA 1
ATOM 1845 C C . PRO C 2 108 ? 10.158 -4.863 27.418 1.00 45.40 108 PRO A C 1
ATOM 1846 O O . PRO C 2 108 ? 10.094 -3.712 27.870 1.00 45.98 108 PRO A O 1
ATOM 1850 N N . LEU C 2 109 ? 10.537 -5.085 26.153 1.00 46.74 109 LEU A N 1
ATOM 1851 C CA . LEU C 2 109 ? 10.890 -4.015 25.252 1.00 46.75 109 LEU A CA 1
ATOM 1852 C C . LEU C 2 109 ? 9.660 -3.330 24.682 1.00 48.62 109 LEU A C 1
ATOM 1853 O O . LEU C 2 109 ? 9.724 -2.277 24.048 1.00 50.10 109 LEU A O 1
ATOM 1858 N N . ALA C 2 110 ? 8.483 -3.902 24.878 1.00 51.03 110 ALA A N 1
ATOM 1859 C CA . ALA C 2 110 ? 7.225 -3.342 24.389 1.00 50.45 110 ALA A CA 1
ATOM 1860 C C . ALA C 2 110 ? 6.939 -2.043 25.130 1.00 49.18 110 ALA A C 1
ATO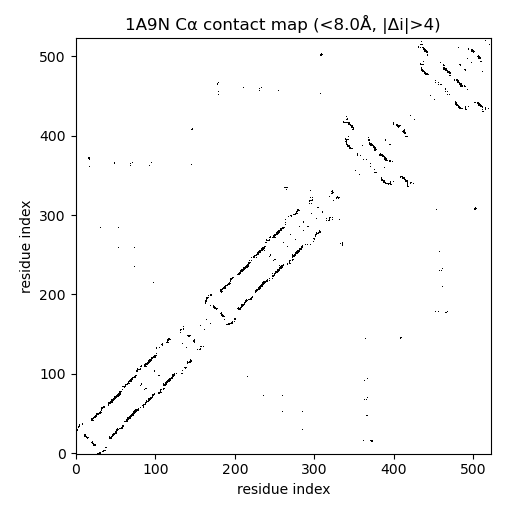M 1861 O O . ALA C 2 110 ? 6.359 -1.151 24.532 1.00 47.63 110 ALA A O 1
ATOM 1863 N N . SER C 2 111 ? 7.377 -1.944 26.385 1.00 50.85 111 SER A N 1
ATOM 1864 C CA . SER C 2 111 ? 7.173 -0.726 27.156 1.00 53.15 111 SER A CA 1
ATOM 1865 C C . SER C 2 111 ? 8.096 0.428 26.816 1.00 54.87 111 SER A C 1
ATOM 1866 O O . SER C 2 111 ? 7.914 1.520 27.379 1.00 54.96 111 SER A O 1
ATOM 1869 N N . LEU C 2 112 ? 9.082 0.312 25.926 1.00 55.65 112 LEU A N 1
ATOM 1870 C CA . LEU C 2 112 ? 9.971 1.430 25.587 1.00 54.01 112 LEU A CA 1
ATOM 1871 C C . LEU C 2 112 ? 9.335 2.185 24.426 1.00 55.74 112 LEU A C 1
ATOM 1872 O O . LEU C 2 112 ? 9.561 1.939 23.240 1.00 57.73 112 LEU A O 1
ATOM 1877 N N . LYS C 2 113 ? 8.475 3.158 24.723 1.00 55.10 113 LYS A N 1
ATOM 1878 C CA . LYS C 2 113 ? 7.763 3.928 23.712 1.00 54.29 113 LYS A CA 1
ATOM 1879 C C . LYS C 2 113 ? 8.566 4.596 22.621 1.00 51.22 113 LYS A C 1
ATOM 1880 O O . LYS C 2 113 ? 8.052 4.649 21.485 1.00 52.22 113 LYS A O 1
ATOM 1882 N N . SER C 2 114 ? 9.772 5.109 22.839 1.00 47.96 114 SER A N 1
ATOM 1883 C CA . SER C 2 114 ? 10.529 5.712 21.753 1.00 42.98 114 SER A CA 1
ATOM 1884 C C . SER C 2 114 ? 11.458 4.726 21.045 1.00 42.20 114 SER A C 1
ATOM 1885 O O . SER C 2 114 ? 11.986 5.126 20.010 1.00 44.36 114 SER A O 1
ATOM 1888 N N . LEU C 2 115 ? 11.681 3.496 21.455 1.00 41.20 115 LEU A N 1
ATOM 1889 C CA . LEU C 2 115 ? 12.541 2.512 20.828 1.00 38.35 115 LEU A CA 1
ATOM 1890 C C . LEU C 2 115 ? 12.272 2.369 19.345 1.00 37.61 115 LEU A C 1
ATOM 1891 O O . LEU C 2 115 ? 11.226 1.922 18.869 1.00 38.32 115 LEU A O 1
ATOM 1896 N N . THR C 2 116 ? 13.251 2.765 18.523 1.00 35.55 116 THR A N 1
ATOM 1897 C CA . THR C 2 116 ? 13.085 2.727 17.070 1.00 34.33 116 THR A CA 1
ATOM 1898 C C . THR C 2 116 ? 14.100 1.877 16.348 1.00 37.10 116 THR A C 1
ATOM 1899 O O . THR C 2 116 ? 13.831 1.342 15.274 1.00 36.36 116 THR A O 1
ATOM 1903 N N . TYR C 2 117 ? 15.299 1.764 16.925 1.00 36.99 117 TYR A N 1
ATOM 1904 C CA . TYR C 2 117 ? 16.377 0.961 16.383 1.00 36.09 117 TYR A CA 1
ATOM 1905 C C . TYR C 2 117 ? 16.752 -0.136 17.412 1.00 35.33 117 TYR A C 1
ATOM 1906 O O . TYR C 2 117 ? 17.242 0.005 18.546 1.00 29.31 117 TYR A O 1
ATOM 1915 N N . LEU C 2 118 ? 16.474 -1.333 16.942 1.00 32.29 118 LEU A N 1
ATOM 1916 C CA . LEU C 2 118 ? 16.714 -2.535 17.725 1.00 33.40 118 LEU A CA 1
ATOM 1917 C C . LEU C 2 118 ? 17.536 -3.581 17.008 1.00 26.98 118 LEU A C 1
ATOM 1918 O O . LEU C 2 118 ? 17.331 -3.961 15.848 1.00 21.64 118 LEU A O 1
ATOM 1923 N N . CYS C 2 119 ? 18.561 -4.055 17.725 1.00 28.78 119 CYS A N 1
ATOM 1924 C CA . CYS C 2 119 ? 19.356 -5.095 17.043 1.00 31.24 119 CYS A CA 1
ATOM 1925 C C . CYS C 2 119 ? 19.485 -6.265 17.986 1.00 31.59 119 CYS A C 1
ATOM 1926 O O . CYS C 2 119 ? 20.017 -6.009 19.092 1.00 37.77 119 CYS A O 1
ATOM 1929 N N . ILE C 2 120 ? 19.041 -7.459 17.623 1.00 31.38 120 ILE A N 1
ATOM 1930 C CA . ILE C 2 120 ? 19.217 -8.578 18.587 1.00 35.09 120 ILE A CA 1
ATOM 1931 C C . ILE C 2 120 ? 20.030 -9.677 17.948 1.00 34.06 120 ILE A C 1
ATOM 1932 O O . ILE C 2 120 ? 20.057 -10.779 18.483 1.00 38.73 120 ILE A O 1
ATOM 1937 N N . LEU C 2 121 ? 20.717 -9.481 16.829 1.00 37.37 121 LEU A N 1
ATOM 1938 C CA . LEU C 2 121 ? 21.500 -10.511 16.155 1.00 34.75 121 LEU A CA 1
ATOM 1939 C C . LEU C 2 121 ? 22.481 -11.220 17.089 1.00 36.43 121 LEU A C 1
ATOM 1940 O O . LEU C 2 121 ? 22.971 -10.816 18.158 1.00 32.55 121 LEU A O 1
ATOM 1945 N N . ARG C 2 122 ? 22.765 -12.441 16.638 1.00 33.52 122 ARG A N 1
ATOM 1946 C CA . ARG C 2 122 ? 23.639 -13.365 17.313 1.00 30.00 122 ARG A CA 1
ATOM 1947 C C . ARG C 2 122 ? 23.151 -13.660 18.710 1.00 28.58 122 ARG A C 1
ATOM 1948 O O . ARG C 2 122 ? 23.893 -13.708 19.692 1.00 31.59 122 ARG A O 1
ATOM 1956 N N . ASN C 2 123 ? 21.847 -13.884 18.819 1.00 24.23 123 ASN A N 1
ATOM 1957 C CA . ASN C 2 123 ? 21.265 -14.283 20.102 1.00 28.41 123 ASN A CA 1
ATOM 1958 C C . ASN C 2 123 ? 20.514 -15.581 19.696 1.00 31.93 123 ASN A C 1
ATOM 1959 O O . ASN C 2 123 ? 19.948 -15.638 18.590 1.00 34.19 123 ASN A O 1
ATOM 1964 N N . PRO C 2 124 ? 20.495 -16.600 20.536 1.00 28.96 124 PRO A N 1
ATOM 1965 C CA . PRO C 2 124 ? 19.809 -17.836 20.246 1.00 29.63 124 PRO A CA 1
ATOM 1966 C C . PRO C 2 124 ? 18.393 -17.563 19.836 1.00 35.50 124 PRO A C 1
ATOM 1967 O O . PRO C 2 124 ? 17.922 -18.092 18.816 1.00 38.23 124 PRO A O 1
ATOM 1971 N N . VAL C 2 125 ? 17.632 -16.692 20.495 1.00 40.35 125 VAL A N 1
ATOM 1972 C CA . VAL C 2 125 ? 16.275 -16.295 20.205 1.00 38.76 125 VAL A CA 1
ATOM 1973 C C . VAL C 2 125 ? 16.000 -16.040 18.756 1.00 40.61 125 VAL A C 1
ATOM 1974 O O . VAL C 2 125 ? 14.869 -16.215 18.282 1.00 43.16 125 VAL A O 1
ATOM 1978 N N . THR C 2 126 ? 16.981 -15.643 17.975 1.00 42.06 126 THR A N 1
ATOM 1979 C CA . THR C 2 126 ? 16.928 -15.350 16.563 1.00 43.77 126 THR A CA 1
ATOM 1980 C C . THR C 2 126 ? 16.466 -16.486 15.678 1.00 45.01 126 THR A C 1
ATOM 1981 O O . THR C 2 126 ? 15.836 -16.303 14.628 1.00 45.67 126 THR A O 1
ATOM 1985 N N . ASN C 2 127 ? 16.807 -17.709 16.060 1.00 44.25 127 ASN A N 1
ATOM 1986 C CA . ASN C 2 127 ? 16.479 -18.906 15.322 1.00 44.98 127 ASN A CA 1
ATOM 1987 C C . ASN C 2 127 ? 15.136 -19.501 15.723 1.00 44.59 127 ASN A C 1
ATOM 1988 O O . ASN C 2 127 ? 14.733 -20.559 15.221 1.00 46.33 127 ASN A O 1
ATOM 1993 N N . LYS C 2 128 ? 14.419 -18.836 16.626 1.00 41.24 128 LYS A N 1
ATOM 1994 C CA . LYS C 2 128 ? 13.126 -19.353 17.029 1.00 41.96 128 LYS A CA 1
ATOM 1995 C C . LYS C 2 128 ? 12.122 -19.098 15.920 1.00 42.38 128 LYS A C 1
ATOM 1996 O O . LYS C 2 128 ? 12.235 -18.102 15.225 1.00 45.33 128 LYS A O 1
ATOM 2002 N N . LYS C 2 129 ? 11.178 -20.023 15.723 1.00 45.08 129 LYS A N 1
ATOM 2003 C CA . LYS C 2 129 ? 10.211 -19.844 14.652 1.00 47.62 129 LYS A CA 1
ATOM 2004 C C . LYS C 2 129 ? 9.437 -18.563 14.908 1.00 49.86 129 LYS A C 1
ATOM 2005 O O . LYS C 2 129 ? 9.007 -18.279 16.016 1.00 54.61 129 LYS A O 1
ATOM 2007 N N . HIS C 2 130 ? 9.249 -17.786 13.858 1.00 49.11 130 HIS A N 1
ATOM 2008 C CA . HIS C 2 130 ? 8.542 -16.527 13.861 1.00 49.28 130 HIS A CA 1
ATOM 2009 C C . HIS C 2 130 ? 9.185 -15.427 14.690 1.00 45.22 130 HIS A C 1
ATOM 2010 O O . HIS C 2 130 ? 8.487 -14.464 15.023 1.00 45.36 130 HIS A O 1
ATOM 2017 N N . TYR C 2 131 ? 10.458 -15.493 15.025 1.00 42.55 131 TYR A N 1
ATOM 2018 C CA . TYR C 2 131 ? 11.142 -14.470 15.806 1.00 41.52 131 TYR A CA 1
ATOM 2019 C C . TYR C 2 131 ? 10.926 -13.065 15.263 1.00 41.64 131 TYR A C 1
ATOM 2020 O O . TYR C 2 131 ? 10.592 -12.160 16.031 1.00 44.99 131 TYR A O 1
ATOM 2029 N N . ARG C 2 132 ? 11.109 -12.842 13.976 1.00 40.92 132 ARG A N 1
ATOM 2030 C CA . ARG C 2 132 ? 10.918 -11.505 13.435 1.00 41.57 132 ARG A CA 1
ATOM 2031 C C . ARG C 2 132 ? 9.495 -11.036 13.590 1.00 43.96 132 ARG A C 1
ATOM 2032 O O . ARG C 2 132 ? 9.304 -9.930 14.118 1.00 45.45 132 ARG A O 1
ATOM 2040 N N . LEU C 2 133 ? 8.501 -11.797 13.168 1.00 49.66 133 LEU A N 1
ATOM 2041 C CA . LEU C 2 133 ? 7.086 -11.371 13.306 1.00 47.54 133 LEU A CA 1
ATOM 2042 C C . LEU C 2 133 ? 6.745 -11.155 14.771 1.00 44.17 133 LEU A C 1
ATOM 2043 O O . LEU C 2 133 ? 6.087 -10.176 15.129 1.00 45.61 133 LEU A O 1
ATOM 2048 N N . TYR C 2 134 ? 7.207 -12.001 15.671 1.00 41.27 134 TYR A N 1
ATOM 2049 C CA . TYR C 2 134 ? 6.919 -11.795 17.081 1.00 43.98 134 TYR A CA 1
ATOM 2050 C C . TYR C 2 134 ? 7.424 -10.435 17.545 1.00 46.83 134 TYR A C 1
ATOM 2051 O O . TYR C 2 134 ? 6.714 -9.691 18.227 1.00 52.23 134 TYR A O 1
ATOM 2060 N N . VAL C 2 135 ? 8.660 -10.063 17.202 1.00 44.69 135 VAL A N 1
ATOM 2061 C CA . VAL C 2 135 ? 9.160 -8.780 17.640 1.00 41.22 135 VAL A CA 1
ATOM 2062 C C . VAL C 2 135 ? 8.313 -7.652 17.064 1.00 42.48 135 VAL A C 1
ATOM 2063 O O . VAL C 2 135 ? 7.955 -6.697 17.758 1.00 42.85 135 VAL A O 1
ATOM 2067 N N . ILE C 2 136 ? 7.995 -7.726 15.779 1.00 43.62 136 ILE A N 1
ATOM 2068 C CA . ILE C 2 136 ? 7.212 -6.681 15.137 1.00 48.34 136 ILE A CA 1
ATOM 2069 C C . ILE C 2 136 ? 5.850 -6.420 15.760 1.00 52.24 136 ILE A C 1
ATOM 2070 O O . ILE C 2 136 ? 5.457 -5.266 15.907 1.00 55.69 136 ILE A O 1
ATOM 2075 N N . TYR C 2 137 ? 5.109 -7.437 16.130 1.00 53.76 137 TYR A N 1
ATOM 2076 C CA . TYR C 2 137 ? 3.808 -7.316 16.741 1.00 56.18 137 TYR A CA 1
ATOM 2077 C C . TYR C 2 137 ? 3.960 -6.882 18.186 1.00 53.96 137 TYR A C 1
ATOM 2078 O O . TYR C 2 137 ? 3.216 -5.993 18.596 1.00 56.73 137 TYR A O 1
ATOM 2087 N N . LYS C 2 138 ? 4.870 -7.449 18.966 1.00 51.05 138 LYS A N 1
ATOM 2088 C CA . LYS C 2 138 ? 5.035 -7.074 20.360 1.00 48.13 138 LYS A CA 1
ATOM 2089 C C . LYS C 2 138 ? 5.782 -5.792 20.603 1.00 44.22 138 LYS A C 1
ATOM 2090 O O . LYS C 2 138 ? 5.690 -5.153 21.658 1.00 47.52 138 LYS A O 1
ATOM 2096 N N . VAL C 2 139 ? 6.583 -5.297 19.674 1.00 43.02 139 VAL A N 1
ATOM 2097 C CA . VAL C 2 139 ? 7.330 -4.052 19.810 1.00 43.74 139 VAL A CA 1
ATOM 2098 C C . VAL C 2 139 ? 7.139 -3.252 18.524 1.00 46.02 139 VAL A C 1
ATOM 2099 O O . VAL C 2 139 ? 8.088 -2.956 17.806 1.00 47.27 139 VAL A O 1
ATOM 2103 N N . PRO C 2 140 ? 5.901 -2.868 18.190 1.00 47.56 140 PRO A N 1
ATOM 2104 C CA . PRO C 2 140 ? 5.565 -2.131 16.998 1.00 43.76 140 PRO A CA 1
ATOM 2105 C C . PRO C 2 140 ? 6.257 -0.807 16.863 1.00 43.31 140 PRO A C 1
ATOM 2106 O O . PRO C 2 140 ? 6.389 -0.330 15.717 1.00 41.37 140 PRO A O 1
ATOM 2110 N N . GLN C 2 141 ? 6.722 -0.212 17.975 1.00 41.16 141 GLN A N 1
ATOM 2111 C CA . GLN C 2 141 ? 7.416 1.060 17.836 1.00 41.96 141 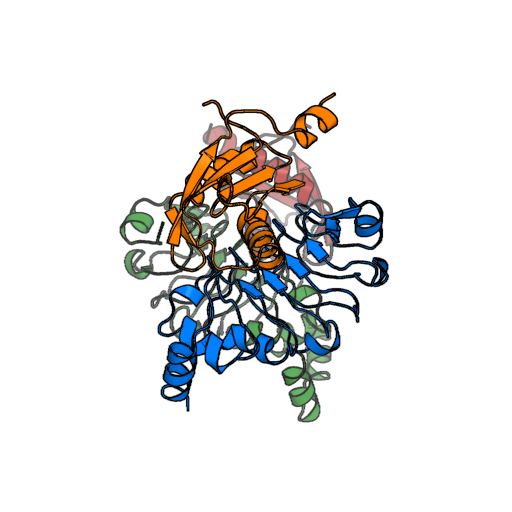GLN A CA 1
ATOM 2112 C C . GLN C 2 141 ? 8.745 0.932 17.112 1.00 46.17 141 GLN A C 1
ATOM 2113 O O . GLN C 2 141 ? 9.352 1.950 16.758 1.00 48.66 141 GLN A O 1
ATOM 2119 N N . VAL C 2 142 ? 9.287 -0.264 16.893 1.00 46.52 142 VAL A N 1
ATOM 2120 C CA . VAL C 2 142 ? 10.554 -0.461 16.226 1.00 40.76 142 VAL A CA 1
ATOM 2121 C C . VAL C 2 142 ? 10.356 -0.235 14.747 1.00 41.47 142 VAL A C 1
ATOM 2122 O O . VAL C 2 142 ? 9.429 -0.762 14.160 1.00 43.85 142 VAL A O 1
ATOM 2126 N N . ARG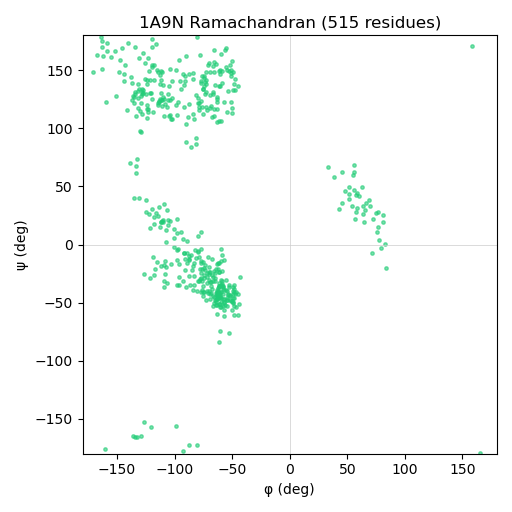 C 2 143 ? 11.237 0.526 14.117 1.00 43.01 143 ARG A N 1
ATOM 2127 C CA . ARG C 2 143 ? 11.184 0.817 12.696 1.00 42.06 143 ARG A CA 1
ATOM 2128 C C . ARG C 2 143 ? 12.268 0.065 11.964 1.00 41.50 143 ARG A C 1
ATOM 2129 O O . ARG C 2 143 ? 12.139 -0.358 10.812 1.00 46.51 143 ARG A O 1
ATOM 2131 N N . VAL C 2 144 ? 13.423 -0.146 12.581 1.00 38.31 144 VAL A N 1
ATOM 2132 C CA . VAL C 2 144 ? 14.508 -0.895 11.965 1.00 35.23 144 VAL A CA 1
ATOM 2133 C C . VAL C 2 144 ? 14.857 -2.039 12.905 1.00 34.85 144 VAL A C 1
ATOM 2134 O O . VAL C 2 144 ? 15.209 -1.882 14.075 1.00 35.21 144 VAL A O 1
ATOM 2138 N N . LEU C 2 145 ? 14.739 -3.263 12.420 1.00 38.17 145 LEU A N 1
ATOM 2139 C CA . LEU C 2 145 ? 15.024 -4.421 13.297 1.00 37.25 145 LEU A CA 1
ATOM 2140 C C . LEU C 2 145 ? 16.162 -5.195 12.668 1.00 34.39 145 LEU A C 1
ATOM 2141 O O . LEU C 2 145 ? 16.075 -5.520 11.495 1.00 29.57 145 LEU A O 1
ATOM 2146 N N . ASP C 2 146 ? 17.219 -5.408 13.452 1.00 36.44 146 ASP A N 1
ATOM 2147 C CA . ASP C 2 146 ? 18.374 -6.142 12.899 1.00 36.30 146 ASP A CA 1
ATOM 2148 C C . ASP C 2 146 ? 18.846 -5.570 11.606 1.00 35.00 146 ASP A C 1
ATOM 2149 O O . ASP C 2 146 ? 19.139 -6.261 10.633 1.00 41.88 146 ASP A O 1
ATOM 2154 N N . PHE C 2 147 ? 18.954 -4.279 11.459 1.00 37.19 147 PHE A N 1
ATOM 2155 C CA . PHE C 2 147 ? 19.377 -3.503 10.309 1.00 36.74 147 PHE A CA 1
ATOM 2156 C C . PHE C 2 147 ? 18.578 -3.709 9.045 1.00 38.02 147 PHE A C 1
ATOM 2157 O O . PHE C 2 147 ? 18.980 -3.547 7.875 1.00 43.40 147 PHE A O 1
ATOM 2165 N N . GLN C 2 148 ? 17.323 -4.061 9.196 1.00 40.59 148 GLN A N 1
ATOM 2166 C CA . GLN C 2 148 ? 16.396 -4.258 8.075 1.00 42.49 148 GLN A CA 1
ATOM 2167 C C . GLN C 2 148 ? 15.113 -3.474 8.406 1.00 37.95 148 GLN A C 1
ATOM 2168 O O . GLN C 2 148 ? 14.634 -3.585 9.533 1.00 39.90 148 GLN A O 1
ATOM 2174 N N . LYS C 2 149 ? 14.560 -2.717 7.503 1.00 35.73 149 LYS A N 1
ATOM 2175 C CA . LYS C 2 149 ? 13.360 -1.946 7.648 1.00 35.24 149 LYS A CA 1
ATOM 2176 C C . LYS C 2 149 ? 12.101 -2.691 8.034 1.00 39.87 149 LYS A C 1
ATOM 2177 O O . LYS C 2 149 ? 11.734 -3.602 7.290 1.00 39.77 149 LYS A O 1
ATOM 2183 N N . VAL C 2 150 ? 11.411 -2.361 9.132 1.00 41.97 150 VAL A N 1
ATOM 2184 C CA . VAL C 2 150 ? 10.172 -3.145 9.368 1.00 45.80 150 VAL A CA 1
ATOM 2185 C C . VAL C 2 150 ? 9.196 -2.711 8.278 1.00 48.14 150 VAL A C 1
ATOM 2186 O O . VAL C 2 150 ? 8.833 -1.532 8.189 1.00 51.27 150 VAL A O 1
ATOM 2190 N N . LYS C 2 151 ? 8.749 -3.560 7.383 1.00 49.43 151 LYS A N 1
ATOM 2191 C CA . LYS C 2 151 ? 7.821 -3.198 6.311 1.00 49.86 151 LYS A CA 1
ATOM 2192 C C . LYS C 2 151 ? 6.360 -3.494 6.652 1.00 49.62 151 LYS A C 1
ATOM 2193 O O . LYS C 2 151 ? 6.020 -4.301 7.515 1.00 45.57 151 LYS A O 1
ATOM 2196 N N . LEU C 2 152 ? 5.433 -2.824 5.968 1.00 52.35 152 LEU A N 1
ATOM 2197 C CA . LEU C 2 152 ? 3.993 -2.974 6.155 1.00 54.25 152 LEU A CA 1
ATOM 2198 C C . LEU C 2 152 ? 3.514 -4.412 6.025 1.00 57.35 152 LEU A C 1
ATOM 2199 O O . LEU C 2 152 ? 2.745 -4.903 6.865 1.00 57.32 152 LEU A O 1
ATOM 2204 N N . LYS C 2 153 ? 3.981 -5.065 4.950 1.00 57.38 153 LYS A N 1
ATOM 2205 C CA . LYS C 2 153 ? 3.591 -6.459 4.753 1.00 61.73 153 LYS A CA 1
ATOM 2206 C C . LYS C 2 153 ? 3.958 -7.281 5.980 1.00 64.20 153 LYS A C 1
ATOM 2207 O O . LYS C 2 153 ? 3.149 -8.143 6.365 1.00 66.38 153 LYS A O 1
ATOM 2213 N N . GLU C 2 154 ? 5.117 -7.059 6.629 1.00 61.58 154 GLU A N 1
ATOM 2214 C CA . GLU C 2 154 ? 5.463 -7.851 7.802 1.00 58.41 154 GLU A CA 1
ATOM 2215 C C . GLU C 2 154 ? 4.515 -7.511 8.941 1.00 56.58 154 GLU A C 1
ATOM 2216 O O . GLU C 2 154 ? 4.134 -8.410 9.697 1.00 56.17 154 GLU A O 1
ATOM 2222 N N . ARG C 2 155 ? 4.156 -6.238 9.076 1.00 56.31 155 ARG A N 1
ATOM 2223 C CA . ARG C 2 155 ? 3.240 -5.819 10.142 1.00 57.32 155 ARG A CA 1
ATOM 2224 C C . ARG C 2 155 ? 1.909 -6.552 9.964 1.00 57.08 155 ARG A C 1
ATOM 2225 O O . ARG C 2 155 ? 1.400 -7.172 10.895 1.00 59.11 155 ARG A O 1
ATOM 2233 N N . GLN C 2 156 ? 1.340 -6.515 8.772 1.00 58.15 156 GLN A N 1
ATOM 2234 C CA . GLN C 2 156 ? 0.083 -7.216 8.519 1.00 60.51 156 GLN A CA 1
ATOM 2235 C C . GLN C 2 156 ? 0.225 -8.690 8.842 1.00 63.54 156 GLN A C 1
ATOM 2236 O O . GLN C 2 156 ? -0.607 -9.250 9.569 1.00 65.07 156 GLN A O 1
ATOM 2242 N N . GLU C 2 157 ? 1.275 -9.348 8.344 1.00 64.06 157 GLU A N 1
ATOM 2243 C CA . GLU C 2 157 ? 1.505 -10.762 8.578 1.00 65.13 157 GLU A CA 1
ATOM 2244 C C . GLU C 2 157 ? 1.619 -11.097 10.050 1.00 64.44 157 GLU A C 1
ATOM 2245 O O . GLU C 2 157 ? 1.268 -12.173 10.531 1.00 62.01 157 GLU A O 1
ATOM 2251 N N . ALA C 2 158 ? 2.126 -10.146 10.823 1.00 67.16 158 ALA A N 1
ATOM 2252 C CA . ALA C 2 158 ? 2.288 -10.326 12.254 1.00 72.05 158 ALA A CA 1
ATOM 2253 C C . ALA C 2 158 ? 0.963 -10.022 12.936 1.00 76.75 158 ALA A C 1
ATOM 2254 O O . ALA C 2 158 ? 0.795 -10.379 14.096 1.00 77.44 158 ALA A O 1
ATOM 2256 N N . GLU C 2 159 ? 0.055 -9.368 12.220 1.00 82.08 159 GLU A N 1
ATOM 2257 C CA . GLU C 2 159 ? -1.262 -9.046 12.757 1.00 85.63 159 GLU A CA 1
ATOM 2258 C C . GLU C 2 159 ? -2.074 -10.339 12.616 1.00 86.00 159 GLU A C 1
ATOM 2259 O O . GLU C 2 159 ? -2.796 -10.605 13.567 1.00 88.13 159 GLU A O 1
ATOM 2265 N N . LYS C 2 160 ? -1.940 -11.077 11.519 1.00 83.77 160 LYS A N 1
ATOM 2266 C CA . LYS C 2 160 ? -2.687 -12.319 11.373 1.00 84.41 160 LYS A CA 1
ATOM 2267 C C . LYS C 2 160 ? -2.182 -13.166 12.541 1.00 88.56 160 LYS A C 1
ATOM 2268 O O . LYS C 2 160 ? -2.794 -13.192 13.606 1.00 91.85 160 LYS A O 1
ATOM 2271 N N . MET C 2 161 ? -1.061 -13.838 12.353 1.00 90.68 161 MET A N 1
ATOM 2272 C CA . MET C 2 161 ? -0.488 -14.656 13.427 1.00 93.48 161 MET A CA 1
ATOM 2273 C C . MET C 2 161 ? -0.485 -13.828 14.689 1.00 95.93 161 MET A C 1
ATOM 2274 O O . MET C 2 161 ? -0.059 -12.663 14.639 1.00 98.72 161 MET A O 1
ATOM 2279 N N . PHE C 2 162 ? -0.905 -14.273 15.855 1.00 96.99 162 PHE A N 1
ATOM 2280 C CA . PHE C 2 162 ? -0.912 -13.495 17.081 1.00 98.07 162 PHE A CA 1
ATOM 2281 C C . PHE C 2 162 ? -2.064 -12.505 17.227 1.00 98.54 162 PHE A C 1
ATOM 2282 O O . PHE C 2 162 ? -2.129 -11.878 18.296 1.00 99.36 162 PHE A O 1
ATOM 2290 N N . LYS C 2 163 ? -2.953 -12.325 16.269 1.00 99.11 163 LYS A N 1
ATOM 2291 C CA . LYS C 2 163 ? -4.064 -11.398 16.369 1.00 99.28 163 LYS A CA 1
ATOM 2292 C C . LYS C 2 163 ? -4.824 -11.513 17.684 1.00 99.95 163 LYS A C 1
ATOM 2293 O O . LYS C 2 163 ? -4.814 -10.586 18.492 1.00 100.37 163 LYS A O 1
ATOM 2299 N N . VAL D 2 2 ? 30.242 -27.470 18.362 1.00 66.29 2 VAL C N 1
ATOM 2300 C CA . VAL D 2 2 ? 30.853 -28.128 19.517 1.00 61.71 2 VAL C CA 1
ATOM 2301 C C . VAL D 2 2 ? 29.739 -28.475 20.501 1.00 57.67 2 VAL C C 1
ATOM 2302 O O . VAL D 2 2 ? 29.632 -28.282 21.688 1.00 57.22 2 VAL C O 1
ATOM 2306 N N . LYS D 2 3 ? 28.769 -29.077 19.846 1.00 54.09 3 LYS C N 1
ATOM 2307 C CA . LYS D 2 3 ? 27.561 -29.634 20.394 1.00 51.49 3 LYS C CA 1
ATOM 2308 C C . LYS D 2 3 ? 28.102 -30.717 21.349 1.00 52.63 3 LYS C C 1
ATOM 2309 O O . LYS D 2 3 ? 29.184 -31.250 21.059 1.00 53.44 3 LYS C O 1
ATOM 2315 N N . LEU D 2 4 ? 27.398 -30.991 22.433 1.00 51.72 4 LEU C N 1
ATOM 2316 C CA . LEU D 2 4 ? 27.856 -32.042 23.344 1.00 51.58 4 LEU C CA 1
ATOM 2317 C C . LEU D 2 4 ? 27.347 -33.265 22.572 1.00 48.63 4 LEU C C 1
ATOM 2318 O O . LEU D 2 4 ? 26.156 -33.298 22.229 1.00 48.97 4 LEU C O 1
ATOM 2323 N N . THR D 2 5 ? 28.208 -34.203 22.284 1.00 49.86 5 THR C N 1
ATOM 2324 C CA . THR D 2 5 ? 27.705 -35.357 21.501 1.00 53.23 5 THR C CA 1
ATOM 2325 C C . THR D 2 5 ? 28.117 -36.724 21.985 1.00 52.21 5 THR C C 1
ATOM 2326 O O . THR D 2 5 ? 28.999 -36.864 22.850 1.00 47.51 5 THR C O 1
ATOM 2330 N N . ALA D 2 6 ? 27.483 -37.764 21.396 1.00 53.64 6 ALA C N 1
ATOM 2331 C CA . ALA D 2 6 ? 27.878 -39.127 21.827 1.00 55.82 6 ALA C CA 1
ATOM 2332 C C . ALA D 2 6 ? 29.388 -39.266 21.666 1.00 54.25 6 ALA C C 1
ATOM 2333 O O . ALA D 2 6 ? 30.123 -39.603 22.587 1.00 55.97 6 ALA C O 1
ATOM 2335 N N . GLU D 2 7 ? 29.883 -38.961 20.478 1.00 54.77 7 GLU C N 1
ATOM 2336 C CA . GLU D 2 7 ? 31.300 -39.012 20.184 1.00 60.83 7 GLU C CA 1
ATOM 2337 C C . GLU D 2 7 ? 32.124 -38.226 21.189 1.00 58.98 7 GLU C C 1
ATOM 2338 O O . GLU D 2 7 ? 33.166 -38.703 21.634 1.00 61.31 7 GLU C O 1
ATOM 2344 N N . LEU D 2 8 ? 31.705 -37.032 21.584 1.00 55.99 8 LEU C N 1
ATOM 2345 C CA . LEU D 2 8 ? 32.422 -36.193 22.531 1.00 52.64 8 LEU C CA 1
ATOM 2346 C C . LEU D 2 8 ? 32.579 -36.846 23.890 1.00 52.48 8 LEU C C 1
ATOM 2347 O O . LEU D 2 8 ? 33.619 -36.869 24.551 1.00 51.48 8 LEU C O 1
ATOM 2352 N N . ILE D 2 9 ? 31.476 -37.424 24.357 1.00 52.89 9 ILE C N 1
ATOM 2353 C CA . ILE D 2 9 ? 31.427 -38.118 25.625 1.00 55.97 9 ILE C CA 1
ATOM 2354 C C . ILE D 2 9 ? 32.354 -39.331 25.604 1.00 60.06 9 ILE C C 1
ATOM 2355 O O . ILE D 2 9 ? 33.048 -39.622 26.578 1.00 60.80 9 ILE C O 1
ATOM 2360 N N . GLU D 2 10 ? 32.425 -40.067 24.492 1.00 62.65 10 GLU C N 1
ATOM 2361 C CA . GLU D 2 10 ? 33.294 -41.232 24.394 1.00 61.94 10 GLU C CA 1
ATOM 2362 C C . GLU D 2 10 ? 34.767 -40.905 24.358 1.00 61.79 10 GLU C C 1
ATOM 2363 O O . GLU D 2 10 ? 35.513 -41.821 24.752 1.00 64.24 10 GLU C O 1
ATOM 2369 N N . GLN D 2 11 ? 35.209 -39.717 23.947 1.00 58.61 11 GLN C N 1
ATOM 2370 C CA . GLN D 2 11 ? 36.656 -39.479 23.946 1.00 56.20 11 GLN C CA 1
ATOM 2371 C C . GLN D 2 11 ? 37.127 -38.681 25.139 1.00 58.26 11 GLN C C 1
ATOM 2372 O O . GLN D 2 11 ? 38.307 -38.406 25.283 1.00 60.55 11 GLN C O 1
ATOM 2378 N N . ALA D 2 12 ? 36.199 -38.270 25.991 1.00 60.75 12 ALA C N 1
ATOM 2379 C CA . ALA D 2 12 ? 36.503 -37.464 27.150 1.00 58.17 12 ALA C CA 1
ATOM 2380 C C . ALA D 2 12 ? 37.167 -38.210 28.279 1.00 58.99 12 ALA C C 1
ATOM 2381 O O . ALA D 2 12 ? 36.869 -39.362 28.583 1.00 63.59 12 ALA C O 1
ATOM 2383 N N . ALA D 2 13 ? 38.090 -37.536 28.939 1.00 57.88 13 ALA C N 1
ATOM 2384 C CA . ALA D 2 13 ? 38.826 -38.085 30.059 1.00 56.05 13 ALA C CA 1
ATOM 2385 C C . ALA D 2 13 ? 37.815 -38.596 31.074 1.00 60.63 13 ALA C C 1
ATOM 2386 O O . ALA D 2 13 ? 36.852 -37.898 31.407 1.00 63.12 13 ALA C O 1
ATOM 2388 N N . GLN D 2 14 ? 38.044 -39.809 31.542 1.00 61.23 14 GLN C N 1
ATOM 2389 C CA . GLN D 2 14 ? 37.180 -40.479 32.533 1.00 61.74 14 GLN C CA 1
ATOM 2390 C C . GLN D 2 14 ? 38.096 -40.860 33.678 1.00 65.06 14 GLN C C 1
ATOM 2391 O O . GLN D 2 14 ? 39.167 -41.439 33.443 1.00 69.17 14 GLN C O 1
ATOM 2397 N N . TYR D 2 15 ? 37.775 -40.535 34.926 1.00 68.44 15 TYR C N 1
ATOM 2398 C CA . TYR D 2 15 ? 38.651 -40.870 36.047 1.00 69.20 15 TYR C CA 1
ATOM 2399 C C . TYR D 2 15 ? 37.979 -40.908 37.406 1.00 66.94 15 TYR C C 1
ATOM 2400 O O . TYR D 2 15 ? 36.826 -40.547 37.559 1.00 67.76 15 TYR C O 1
ATOM 2409 N N . THR D 2 16 ? 38.719 -41.343 38.419 1.00 66.61 16 THR C N 1
ATOM 2410 C CA . THR D 2 16 ? 38.222 -41.411 39.803 1.00 64.09 16 THR C CA 1
ATOM 2411 C C . THR D 2 16 ? 38.695 -40.092 40.404 1.00 64.21 16 THR C C 1
ATOM 2412 O O . THR D 2 16 ? 39.857 -39.750 40.118 1.00 65.87 16 THR C O 1
ATOM 2416 N N . ASN D 2 17 ? 37.832 -39.373 41.131 1.00 60.79 17 ASN C N 1
ATOM 2417 C CA . ASN D 2 17 ? 38.344 -38.092 41.633 1.00 61.68 17 ASN C CA 1
ATOM 2418 C C . ASN D 2 17 ? 38.952 -38.169 43.011 1.00 61.44 17 ASN C C 1
ATOM 2419 O O . ASN D 2 17 ? 39.070 -39.176 43.684 1.00 59.52 17 ASN C O 1
ATOM 2424 N N . ALA D 2 18 ? 39.374 -37.017 43.520 1.00 64.59 18 ALA C N 1
ATOM 2425 C CA . ALA D 2 18 ? 39.983 -36.862 44.826 1.00 64.46 18 ALA C CA 1
ATOM 2426 C C . ALA D 2 18 ? 39.082 -37.217 45.988 1.00 64.92 18 ALA C C 1
ATOM 2427 O O . ALA D 2 18 ? 39.636 -37.387 47.082 1.00 67.41 18 ALA C O 1
ATOM 2429 N N . VAL D 2 19 ? 37.773 -37.303 45.806 1.00 64.91 19 VAL C N 1
ATOM 2430 C CA . VAL D 2 19 ? 36.835 -37.633 46.865 1.00 62.11 19 VAL C CA 1
ATOM 2431 C C . VAL D 2 19 ? 36.227 -39.000 46.606 1.00 64.20 19 VAL C C 1
ATOM 2432 O O . VAL D 2 19 ? 35.199 -39.406 47.140 1.00 67.65 19 VAL C O 1
ATOM 2436 N N . ARG D 2 20 ? 36.898 -39.776 45.769 1.00 66.71 20 ARG C N 1
ATOM 2437 C CA . ARG D 2 20 ? 36.562 -41.135 45.398 1.00 67.95 20 ARG C CA 1
ATOM 2438 C C . ARG D 2 20 ? 35.252 -41.350 44.674 1.00 66.28 20 ARG C C 1
ATOM 2439 O O . ARG D 2 20 ? 34.446 -42.217 45.026 1.00 64.80 20 ARG C O 1
ATOM 2447 N N . ASP D 2 21 ? 35.020 -40.564 43.633 1.00 65.20 21 ASP C N 1
ATOM 2448 C CA . ASP D 2 21 ? 33.788 -40.690 42.856 1.00 63.10 21 ASP C CA 1
ATOM 2449 C C . ASP D 2 21 ? 34.230 -40.869 41.405 1.00 60.83 21 ASP C C 1
ATOM 2450 O O . ASP D 2 21 ? 35.341 -40.439 41.086 1.00 57.72 21 ASP C O 1
ATOM 2455 N N . ARG D 2 22 ? 33.382 -41.479 40.592 1.00 59.70 22 ARG C N 1
ATOM 2456 C CA . ARG D 2 22 ? 33.712 -41.678 39.189 1.00 60.41 22 ARG C CA 1
ATOM 2457 C C . ARG D 2 22 ? 33.234 -40.405 38.482 1.00 58.16 22 ARG C C 1
ATOM 2458 O O . ARG D 2 22 ? 32.035 -40.151 38.574 1.00 59.86 22 ARG C O 1
ATOM 2466 N N . GLU D 2 23 ? 34.113 -39.687 37.829 1.00 54.22 23 GLU C N 1
ATOM 2467 C CA . GLU D 2 23 ? 33.800 -38.461 37.154 1.00 54.00 23 GLU C CA 1
ATOM 2468 C C . GLU D 2 23 ? 34.137 -38.363 35.684 1.00 54.96 23 GLU C C 1
ATOM 2469 O O . GLU D 2 23 ? 35.191 -38.821 35.250 1.00 57.60 23 GLU C O 1
ATOM 2475 N N . LEU D 2 24 ? 33.261 -37.718 34.922 1.00 53.68 24 LEU C N 1
ATOM 2476 C CA . LEU D 2 24 ? 33.441 -37.478 33.505 1.00 50.13 24 LEU C CA 1
ATOM 2477 C C . LEU D 2 24 ? 33.884 -36.023 33.338 1.00 50.99 24 LEU C C 1
ATOM 2478 O O . LEU D 2 24 ? 33.187 -35.154 33.849 1.00 53.64 24 LEU C O 1
ATOM 2483 N N . ASP D 2 25 ? 34.983 -35.757 32.668 1.00 51.87 25 ASP C N 1
ATOM 2484 C CA . ASP D 2 25 ? 35.495 -34.420 32.443 1.00 52.72 25 ASP C CA 1
ATOM 2485 C C . ASP D 2 25 ? 34.909 -33.792 31.183 1.00 52.99 25 ASP C C 1
ATOM 2486 O O . ASP D 2 25 ? 35.261 -34.229 30.087 1.00 55.36 25 ASP C O 1
ATOM 2491 N N . LEU D 2 26 ? 34.047 -32.787 31.329 1.00 50.74 26 LEU C N 1
ATOM 2492 C CA . LEU D 2 26 ? 33.470 -32.135 30.151 1.00 48.49 26 LEU C CA 1
ATOM 2493 C C . LEU D 2 26 ? 33.881 -30.653 30.139 1.00 45.25 26 LEU C C 1
ATOM 2494 O O . LEU D 2 26 ? 33.259 -29.793 29.520 1.00 44.77 26 LEU C O 1
ATOM 2499 N N . ARG D 2 27 ? 34.973 -30.299 30.790 1.00 42.62 27 ARG C N 1
ATOM 2500 C CA . ARG D 2 27 ? 35.448 -28.940 30.817 1.00 48.51 27 ARG C CA 1
ATOM 2501 C C . ARG D 2 27 ? 35.933 -28.320 29.517 1.00 50.04 27 ARG C C 1
ATOM 2502 O O . ARG D 2 27 ? 36.346 -28.973 28.589 1.00 53.14 27 ARG C O 1
ATOM 2510 N N . GLY D 2 28 ? 35.933 -27.000 29.405 1.00 50.67 28 GLY C N 1
ATOM 2511 C CA . GLY D 2 28 ? 36.379 -26.244 28.286 1.00 48.70 28 GLY C CA 1
ATOM 2512 C C . GLY D 2 28 ? 36.048 -26.642 26.882 1.00 49.69 28 GLY C C 1
ATOM 2513 O O . GLY D 2 28 ? 36.840 -26.357 25.964 1.00 53.54 28 GLY C O 1
ATOM 2514 N N . TYR D 2 29 ? 34.922 -27.271 26.613 1.00 48.59 29 TYR C N 1
ATOM 2515 C CA . TYR D 2 29 ? 34.551 -27.640 25.260 1.00 48.26 29 TYR C CA 1
ATOM 2516 C C . TYR D 2 29 ? 33.591 -26.633 24.653 1.00 49.38 29 TYR C C 1
ATOM 2517 O O . TYR D 2 29 ? 33.011 -26.940 23.601 1.00 51.77 29 TYR C O 1
ATOM 2526 N N . LYS D 2 30 ? 33.360 -25.484 25.269 1.00 48.52 30 LYS C N 1
ATOM 2527 C CA . LYS D 2 30 ? 32.438 -24.478 24.767 1.00 52.17 30 LYS C CA 1
ATOM 2528 C C . LYS D 2 30 ? 31.058 -25.026 24.428 1.00 49.22 30 LYS C C 1
ATOM 2529 O O . LYS D 2 30 ? 30.412 -24.659 23.443 1.00 46.58 30 LYS C O 1
ATOM 2535 N N . ILE D 2 31 ? 30.576 -25.932 25.268 1.00 46.33 31 ILE C N 1
ATOM 2536 C CA . ILE D 2 31 ? 29.273 -26.523 25.033 1.00 43.40 31 ILE C CA 1
ATOM 2537 C C . ILE D 2 31 ? 28.186 -25.518 25.344 1.00 38.96 31 ILE C C 1
ATOM 2538 O O . ILE D 2 31 ? 28.156 -24.939 26.434 1.00 38.85 31 ILE C O 1
ATOM 2543 N N . PRO D 2 32 ? 27.284 -25.346 24.418 1.00 38.88 32 PRO C N 1
ATOM 2544 C CA . PRO D 2 32 ? 26.170 -24.415 24.606 1.00 42.12 32 PRO C CA 1
ATOM 2545 C C . PRO D 2 32 ? 24.928 -25.031 25.226 1.00 42.10 32 PRO C C 1
ATOM 2546 O O . PRO D 2 32 ? 24.203 -24.403 26.010 1.00 44.05 32 PRO C O 1
ATOM 2550 N N . VAL D 2 33 ? 24.587 -26.263 24.903 1.00 37.74 33 VAL C N 1
ATOM 2551 C CA . VAL D 2 33 ? 23.441 -27.013 25.352 1.00 42.44 33 VAL C CA 1
ATOM 2552 C C . VAL D 2 33 ? 23.721 -28.408 25.915 1.00 45.51 33 VAL C C 1
ATOM 2553 O O . VAL D 2 33 ? 24.466 -29.214 25.331 1.00 45.74 33 VAL C O 1
ATOM 2557 N N . ILE D 2 34 ? 23.129 -28.756 27.054 1.00 43.32 34 ILE C N 1
ATOM 2558 C CA . ILE D 2 34 ? 23.311 -30.078 27.658 1.00 41.10 34 ILE C CA 1
ATOM 2559 C C . ILE D 2 34 ? 22.409 -31.039 26.874 1.00 43.73 34 ILE C C 1
ATOM 2560 O O . ILE D 2 34 ? 21.195 -30.829 26.775 1.00 45.64 34 ILE C O 1
ATOM 2565 N N . GLU D 2 35 ? 22.981 -32.082 26.278 1.00 44.11 35 GLU C N 1
ATOM 2566 C CA . GLU D 2 35 ? 22.231 -33.046 25.481 1.00 45.68 35 GLU C CA 1
ATOM 2567 C C . GLU D 2 35 ? 23.031 -34.335 25.267 1.00 44.98 35 GLU C C 1
ATOM 2568 O O . GLU D 2 35 ? 24.204 -34.397 25.605 1.00 39.89 35 GLU C O 1
ATOM 2574 N N . ASN D 2 36 ? 22.377 -35.378 24.728 1.00 46.91 36 ASN C N 1
ATOM 2575 C CA . ASN D 2 36 ? 23.016 -36.650 24.470 1.00 45.99 36 ASN C CA 1
ATOM 2576 C C . ASN D 2 36 ? 23.701 -37.277 25.659 1.00 48.13 36 ASN C C 1
ATOM 2577 O O . ASN D 2 36 ? 24.737 -37.937 25.430 1.00 51.38 36 ASN C O 1
ATOM 2582 N N . LEU D 2 37 ? 23.249 -37.135 26.908 1.00 50.32 37 LEU C N 1
ATOM 2583 C CA . LEU D 2 37 ? 23.958 -37.746 28.041 1.00 49.68 37 LEU C CA 1
ATOM 2584 C C . LEU D 2 37 ? 23.741 -39.245 28.131 1.00 53.62 37 LEU C C 1
ATOM 2585 O O . LEU D 2 37 ? 24.461 -39.993 28.787 1.00 56.75 37 LEU C O 1
ATOM 2590 N N . GLY D 2 38 ? 22.764 -39.779 27.432 1.00 56.16 38 GLY C N 1
ATOM 2591 C CA . GLY D 2 38 ? 22.454 -41.199 27.388 1.00 56.83 38 GLY C CA 1
ATOM 2592 C C . GLY D 2 38 ? 23.736 -41.959 27.141 1.00 56.40 38 GLY C C 1
ATOM 2593 O O . GLY D 2 38 ? 23.957 -42.984 27.790 1.00 57.53 38 GLY C O 1
ATOM 2594 N N . ALA D 2 39 ? 24.614 -41.484 26.263 1.00 56.05 39 ALA C N 1
ATOM 2595 C CA . ALA D 2 39 ? 25.882 -42.133 25.963 1.00 53.54 39 ALA C CA 1
ATOM 2596 C C . ALA D 2 39 ? 26.852 -42.308 27.122 1.00 52.32 39 ALA C C 1
ATOM 2597 O O . ALA D 2 39 ? 27.926 -42.917 26.976 1.00 54.37 39 ALA C O 1
ATOM 2599 N N . THR D 2 40 ? 26.578 -41.821 28.311 1.00 48.23 40 THR C N 1
ATOM 2600 C CA . THR D 2 40 ? 27.388 -41.941 29.503 1.00 49.74 40 THR C CA 1
ATOM 2601 C C . THR D 2 40 ? 26.953 -43.240 30.201 1.00 51.94 40 THR C C 1
ATOM 2602 O O . THR D 2 40 ? 27.547 -43.806 31.105 1.00 50.50 40 THR C O 1
ATOM 2606 N N . LEU D 2 41 ? 25.792 -43.733 29.780 1.00 52.91 41 LEU C N 1
ATOM 2607 C CA . LEU D 2 41 ? 25.123 -44.918 30.227 1.00 57.37 41 LEU C CA 1
ATOM 2608 C C . LEU D 2 41 ? 24.822 -45.009 31.704 1.00 62.20 41 LEU C C 1
ATOM 2609 O O . LEU D 2 41 ? 24.621 -46.114 32.215 1.00 64.11 41 LEU C O 1
ATOM 2614 N N . ASP D 2 42 ? 24.769 -43.892 32.414 1.00 62.62 42 ASP C N 1
ATOM 2615 C CA . ASP D 2 42 ? 24.517 -43.756 33.828 1.00 59.59 42 ASP C CA 1
ATOM 2616 C C . ASP D 2 42 ? 25.703 -44.304 34.606 1.00 59.18 42 ASP C C 1
ATOM 2617 O O . ASP D 2 42 ? 25.503 -44.835 35.692 1.00 63.49 42 ASP C O 1
ATOM 2622 N N . GLN D 2 43 ? 26.920 -44.178 34.095 1.00 57.95 43 GLN C N 1
ATOM 2623 C CA . GLN D 2 43 ? 28.057 -44.734 34.806 1.00 57.90 43 GLN C CA 1
ATOM 2624 C C . GLN D 2 43 ? 28.889 -43.800 35.610 1.00 55.92 43 GLN C C 1
ATOM 2625 O O . GLN D 2 43 ? 30.001 -44.175 36.001 1.00 56.07 43 GLN C O 1
ATOM 2631 N N . PHE D 2 44 ? 28.387 -42.588 35.835 1.00 55.22 44 PHE C N 1
ATOM 2632 C CA . PHE D 2 44 ? 29.141 -41.592 36.584 1.00 48.57 44 PHE C CA 1
ATOM 2633 C C . PHE D 2 44 ? 28.459 -41.046 37.828 1.00 48.80 44 PHE C C 1
ATOM 2634 O O . PHE D 2 44 ? 27.229 -40.921 37.953 1.00 44.28 44 PHE C O 1
ATOM 2642 N N . ASP D 2 45 ? 29.335 -40.705 38.785 1.00 46.30 45 ASP C N 1
ATOM 2643 C CA . ASP D 2 45 ? 28.934 -40.149 40.060 1.00 47.19 45 ASP C CA 1
ATOM 2644 C C . ASP D 2 45 ? 28.932 -38.616 40.014 1.00 47.01 45 ASP C C 1
ATOM 2645 O O . ASP D 2 45 ? 28.190 -37.882 40.668 1.00 44.72 45 ASP C O 1
ATOM 2650 N N . ALA D 2 46 ? 29.846 -38.106 39.202 1.00 46.97 46 ALA C N 1
ATOM 2651 C CA . ALA D 2 46 ? 29.977 -36.671 39.059 1.00 50.54 46 ALA C CA 1
ATOM 2652 C C . ALA D 2 46 ? 30.337 -36.296 37.637 1.00 51.45 46 ALA C C 1
ATOM 2653 O O . ALA D 2 46 ? 31.132 -37.023 37.039 1.00 54.22 46 ALA C O 1
ATOM 2655 N N . ILE D 2 47 ? 29.771 -35.214 37.126 1.00 46.99 47 ILE C N 1
ATOM 2656 C CA . ILE D 2 47 ? 30.104 -34.750 35.777 1.00 41.14 47 ILE C CA 1
ATOM 2657 C C . ILE D 2 47 ? 30.636 -33.334 35.973 1.00 42.03 47 ILE C C 1
ATOM 2658 O O . ILE D 2 47 ? 30.009 -32.539 36.691 1.00 43.37 47 ILE C O 1
ATOM 2663 N N . ASP D 2 48 ? 31.779 -33.011 35.410 1.00 42.90 48 ASP C N 1
ATOM 2664 C CA . ASP D 2 48 ? 32.352 -31.671 35.562 1.00 43.95 48 ASP C CA 1
ATOM 2665 C C . ASP D 2 48 ? 32.117 -30.929 34.247 1.00 45.23 48 ASP C C 1
ATOM 2666 O O . ASP D 2 48 ? 32.672 -31.253 33.199 1.00 48.45 48 ASP C O 1
ATOM 2671 N N . PHE D 2 49 ? 31.257 -29.925 34.327 1.00 42.86 49 PHE C N 1
ATOM 2672 C CA . PHE D 2 49 ? 30.866 -29.123 33.190 1.00 38.14 49 PHE C CA 1
ATOM 2673 C C . PHE D 2 49 ? 31.406 -27.709 33.316 1.00 41.45 49 PHE C C 1
ATOM 2674 O O . PHE D 2 49 ? 30.922 -26.770 32.675 1.00 44.94 49 PHE C O 1
ATOM 2682 N N . SER D 2 50 ? 32.430 -27.521 34.138 1.00 40.08 50 SER C N 1
ATOM 2683 C CA . SER D 2 50 ? 32.979 -26.176 34.264 1.00 41.26 50 SER C CA 1
ATOM 2684 C C . SER D 2 50 ? 33.477 -25.678 32.912 1.00 44.91 50 SER C C 1
ATOM 2685 O O . SER D 2 50 ? 33.688 -26.426 31.953 1.00 46.89 50 SER C O 1
ATOM 2688 N N . ASP D 2 51 ? 33.673 -24.373 32.845 1.00 44.35 51 ASP C N 1
ATOM 2689 C CA . ASP D 2 51 ? 34.134 -23.630 31.715 1.00 44.50 51 ASP C CA 1
ATOM 2690 C C . ASP D 2 51 ? 33.450 -24.014 30.408 1.00 48.16 51 ASP C C 1
ATOM 2691 O O . ASP D 2 51 ? 34.095 -24.477 29.457 1.00 50.88 51 ASP C O 1
ATOM 2696 N N . ASN D 2 52 ? 32.133 -23.817 30.307 1.00 42.85 52 ASN C N 1
ATOM 2697 C CA . ASN D 2 52 ? 31.440 -24.123 29.075 1.00 44.42 52 ASN C CA 1
ATOM 2698 C C . ASN D 2 52 ? 30.514 -22.929 28.855 1.00 44.07 52 ASN C C 1
ATOM 2699 O O . ASN D 2 52 ? 30.784 -21.978 29.553 1.00 48.01 52 ASN C O 1
ATOM 2704 N N . GLU D 2 53 ? 29.532 -22.967 28.016 1.00 45.89 53 GLU C N 1
ATOM 2705 C CA . GLU D 2 53 ? 28.633 -21.861 27.776 1.00 48.14 53 GLU C CA 1
ATOM 2706 C C . GLU D 2 53 ? 27.184 -22.257 27.970 1.00 43.16 53 GLU C C 1
ATOM 2707 O O . GLU D 2 53 ? 26.278 -21.724 27.344 1.00 43.59 53 GLU C O 1
ATOM 2713 N N . ILE D 2 54 ? 26.915 -23.229 28.813 1.00 42.89 54 ILE C N 1
ATOM 2714 C CA . ILE D 2 54 ? 25.555 -23.735 29.076 1.00 39.79 54 ILE C CA 1
ATOM 2715 C C . ILE D 2 54 ? 24.681 -22.657 29.689 1.00 36.60 54 ILE C C 1
ATOM 2716 O O . ILE D 2 54 ? 25.014 -22.025 30.677 1.00 35.36 54 ILE C O 1
ATOM 2721 N N . ARG D 2 55 ? 23.540 -22.399 29.135 1.00 37.88 55 ARG C N 1
ATOM 2722 C CA . ARG D 2 55 ? 22.535 -21.446 29.457 1.00 40.48 55 ARG C CA 1
ATOM 2723 C C . ARG D 2 55 ? 21.366 -21.944 30.305 1.00 42.55 55 ARG C C 1
ATOM 2724 O O . ARG D 2 55 ? 20.778 -21.098 30.973 1.00 42.15 55 ARG C O 1
ATOM 2732 N N . LYS D 2 56 ? 21.101 -23.237 30.165 1.00 40.67 56 LYS C N 1
ATOM 2733 C CA . LYS D 2 56 ? 20.036 -23.872 30.887 1.00 43.66 56 LYS C CA 1
ATOM 2734 C C . LYS D 2 56 ? 20.428 -25.228 31.487 1.00 41.72 56 LYS C C 1
ATOM 2735 O O . LYS D 2 56 ? 20.935 -26.123 30.815 1.00 42.81 56 LYS C O 1
ATOM 2741 N N . LEU D 2 57 ? 20.191 -25.412 32.771 1.00 39.07 57 LEU C N 1
ATOM 2742 C CA . LEU D 2 57 ? 20.434 -26.644 33.501 1.00 40.84 57 LEU C CA 1
ATOM 2743 C C . LEU D 2 57 ? 19.149 -27.463 33.267 1.00 42.01 57 LEU C C 1
ATOM 2744 O O . LEU D 2 57 ? 18.235 -27.413 34.082 1.00 44.13 57 LEU C O 1
ATOM 2749 N N . ASP D 2 58 ? 19.084 -28.160 32.163 1.00 42.71 58 ASP C N 1
ATOM 2750 C CA . ASP D 2 58 ? 17.993 -28.962 31.675 1.00 43.16 58 ASP C CA 1
ATOM 2751 C C . ASP D 2 58 ? 18.533 -29.948 30.644 1.00 43.36 58 ASP C C 1
ATOM 2752 O O . ASP D 2 58 ? 19.744 -29.970 30.427 1.00 45.98 58 ASP C O 1
ATOM 2757 N N . GLY D 2 59 ? 17.704 -30.740 30.003 1.00 41.39 59 GLY C N 1
ATOM 2758 C CA . GLY D 2 59 ? 18.125 -31.681 29.015 1.00 46.97 59 GLY C CA 1
ATOM 2759 C C . GLY D 2 59 ? 18.787 -32.992 29.391 1.00 46.67 59 GLY C C 1
ATOM 2760 O O . GLY D 2 59 ? 19.382 -33.629 28.533 1.00 44.57 59 GLY C O 1
ATOM 2761 N N . PHE D 2 60 ? 18.724 -33.436 30.618 1.00 48.00 60 PHE C N 1
ATOM 2762 C CA . PHE D 2 60 ? 19.300 -34.660 31.101 1.00 46.82 60 PHE C CA 1
ATOM 2763 C C . PHE D 2 60 ? 18.345 -35.850 30.928 1.00 50.99 60 PHE C C 1
ATOM 2764 O O . PHE D 2 60 ? 17.126 -35.708 31.028 1.00 49.52 60 PHE C O 1
ATOM 2772 N N . PRO D 2 61 ? 18.910 -37.026 30.684 1.00 52.36 61 PRO C N 1
ATOM 2773 C CA . PRO D 2 61 ? 18.151 -38.266 30.559 1.00 52.65 61 PRO C CA 1
ATOM 2774 C C . PRO D 2 61 ? 18.032 -38.791 31.994 1.00 55.00 61 PRO C C 1
ATOM 2775 O O . PRO D 2 61 ? 18.480 -38.032 32.890 1.00 55.18 61 PRO C O 1
ATOM 2779 N N . LEU D 2 62 ? 17.519 -39.992 32.226 1.00 54.33 62 LEU C N 1
ATOM 2780 C CA . LEU D 2 62 ? 17.442 -40.494 33.620 1.00 51.68 62 LEU C CA 1
ATOM 2781 C C . LEU D 2 62 ? 18.830 -40.936 34.047 1.00 48.85 62 LEU C C 1
ATOM 2782 O O . LEU D 2 62 ? 19.387 -41.844 33.423 1.00 52.82 62 LEU C O 1
ATOM 2787 N N . LEU D 2 63 ? 19.437 -40.353 35.047 1.00 46.23 63 LEU C N 1
ATOM 2788 C CA . LEU D 2 63 ? 20.777 -40.731 35.495 1.00 47.35 63 LEU C CA 1
ATOM 2789 C C . LEU D 2 63 ? 20.665 -40.938 37.001 1.00 51.75 63 LEU C C 1
ATOM 2790 O O . LEU D 2 63 ? 20.710 -39.990 37.773 1.00 52.60 63 LEU C O 1
ATOM 2795 N N . ARG D 2 64 ? 20.503 -42.195 37.420 1.00 53.33 64 ARG C N 1
ATOM 2796 C CA . ARG D 2 64 ? 20.340 -42.572 38.802 1.00 50.20 64 ARG C CA 1
ATOM 2797 C C . ARG D 2 64 ? 21.569 -42.539 39.667 1.00 49.11 64 ARG C C 1
ATOM 2798 O O . ARG D 2 64 ? 21.411 -42.497 40.887 1.00 54.15 64 ARG C O 1
ATOM 2806 N N . ARG D 2 65 ? 22.747 -42.574 39.122 1.00 48.81 65 ARG C N 1
ATOM 2807 C CA . ARG D 2 65 ? 23.995 -42.560 39.839 1.00 51.59 65 ARG C CA 1
ATOM 2808 C C . ARG D 2 65 ? 24.577 -41.160 39.941 1.00 54.76 65 ARG C C 1
ATOM 2809 O O . ARG D 2 65 ? 25.473 -40.956 40.774 1.00 59.34 65 ARG C O 1
ATOM 2817 N N . LEU D 2 66 ? 24.120 -40.211 39.116 1.00 53.13 66 LEU C N 1
ATOM 2818 C CA . LEU D 2 66 ? 24.700 -38.865 39.188 1.00 46.75 66 LEU C CA 1
ATOM 2819 C C . LEU D 2 66 ? 24.395 -38.181 40.496 1.00 38.73 66 LEU C C 1
ATOM 2820 O O . LEU D 2 66 ? 23.221 -37.934 40.770 1.00 42.56 66 LEU C O 1
ATOM 2825 N N . LYS D 2 67 ? 25.389 -37.874 41.288 1.00 33.90 67 LYS C N 1
ATOM 2826 C CA . LYS D 2 67 ? 25.186 -37.193 42.555 1.00 33.92 67 LYS C CA 1
ATOM 2827 C C . LYS D 2 67 ? 25.871 -35.828 42.580 1.00 40.83 67 LYS C C 1
ATOM 2828 O O . LYS D 2 67 ? 25.467 -34.925 43.311 1.00 44.58 67 LYS C O 1
ATOM 2834 N N . THR D 2 68 ? 26.933 -35.546 41.830 1.00 41.88 68 THR C N 1
ATOM 2835 C CA . THR D 2 68 ? 27.636 -34.290 41.817 1.00 40.61 68 THR C CA 1
ATOM 2836 C C . THR D 2 68 ? 27.657 -33.617 40.449 1.00 45.76 68 THR C C 1
ATOM 2837 O O . THR D 2 68 ? 27.978 -34.225 39.432 1.00 47.02 68 THR C O 1
ATOM 2841 N N . LEU D 2 69 ? 27.297 -32.317 40.428 1.00 48.28 69 LEU C N 1
ATOM 2842 C CA . LEU D 2 69 ? 27.291 -31.570 39.173 1.00 41.33 69 LEU C CA 1
ATOM 2843 C C . LEU D 2 69 ? 28.182 -30.367 39.400 1.00 41.08 69 LEU C C 1
ATOM 2844 O O . LEU D 2 69 ? 27.866 -29.551 40.246 1.00 46.53 69 LEU C O 1
ATOM 2849 N N . LEU D 2 70 ? 29.273 -30.281 38.677 1.00 43.85 70 LEU C N 1
ATOM 2850 C CA . LEU D 2 70 ? 30.195 -29.154 38.799 1.00 44.13 70 LEU C CA 1
ATOM 2851 C C . LEU D 2 70 ? 29.863 -28.315 37.563 1.00 44.39 70 LEU C C 1
ATOM 2852 O O . LEU D 2 70 ? 30.165 -28.766 36.464 1.00 43.23 70 LEU C O 1
ATOM 2857 N N . VAL D 2 71 ? 29.216 -27.159 37.750 1.00 42.81 71 VAL C N 1
ATOM 2858 C CA . VAL D 2 71 ? 28.832 -26.324 36.618 1.00 38.93 71 VAL C CA 1
ATOM 2859 C C . VAL D 2 71 ? 29.459 -24.943 36.674 1.00 38.26 71 VAL C C 1
ATOM 2860 O O . VAL D 2 71 ? 28.896 -23.966 36.206 1.00 39.88 71 VAL C O 1
ATOM 2864 N N . ASN D 2 72 ? 30.636 -24.833 37.251 1.00 37.24 72 ASN C N 1
ATOM 2865 C CA . ASN D 2 72 ? 31.364 -23.597 37.351 1.00 41.76 72 ASN C CA 1
ATOM 2866 C C . ASN D 2 72 ? 31.474 -22.882 36.000 1.00 41.43 72 ASN C C 1
ATOM 2867 O O . ASN D 2 72 ? 31.363 -23.471 34.927 1.00 38.24 72 ASN C O 1
ATOM 2872 N N . ASN D 2 73 ? 31.706 -21.579 36.126 1.00 41.49 73 ASN C N 1
ATOM 2873 C CA . ASN D 2 73 ? 31.839 -20.692 34.986 1.00 42.62 73 ASN C CA 1
ATOM 2874 C C . ASN D 2 73 ? 30.994 -21.034 33.769 1.00 40.17 73 ASN C C 1
ATOM 2875 O O . ASN D 2 73 ? 31.532 -21.379 32.705 1.00 42.46 73 ASN C O 1
ATOM 2880 N N . ASN D 2 74 ? 29.670 -20.952 33.824 1.00 32.87 74 ASN C N 1
ATOM 2881 C CA . ASN D 2 74 ? 28.850 -21.221 32.638 1.00 31.89 74 ASN C CA 1
ATOM 2882 C C . ASN D 2 74 ? 27.933 -20.018 32.444 1.00 36.61 74 ASN C C 1
ATOM 2883 O O . ASN D 2 74 ? 28.341 -18.937 32.902 1.00 37.36 74 ASN C O 1
ATOM 2888 N N . ARG D 2 75 ? 26.747 -20.130 31.837 1.00 34.42 75 ARG C N 1
ATOM 2889 C CA . ARG D 2 75 ? 25.870 -18.972 31.658 1.00 29.82 75 ARG C CA 1
ATOM 2890 C C . ARG D 2 75 ? 24.454 -19.362 32.026 1.00 31.62 75 ARG C C 1
ATOM 2891 O O . ARG D 2 75 ? 23.471 -19.024 31.356 1.00 30.22 75 ARG C O 1
ATOM 2899 N N . ILE D 2 76 ? 24.371 -20.150 33.107 1.00 31.89 76 ILE C N 1
ATOM 2900 C CA . ILE D 2 76 ? 23.091 -20.667 33.550 1.00 35.55 76 ILE C CA 1
ATOM 2901 C C . ILE D 2 76 ? 22.084 -19.592 33.943 1.00 34.70 76 ILE C C 1
ATOM 2902 O O . ILE D 2 76 ? 22.299 -19.032 35.008 1.00 32.45 76 ILE C O 1
ATOM 2907 N N . CYS D 2 77 ? 21.075 -19.358 33.127 1.00 32.73 77 CYS C N 1
ATOM 2908 C CA . CYS D 2 77 ? 20.091 -18.330 33.412 1.00 42.61 77 CYS C CA 1
ATOM 2909 C C . CYS D 2 77 ? 18.751 -18.945 33.801 1.00 46.99 77 CYS C C 1
ATOM 2910 O O . CYS D 2 77 ? 17.886 -18.249 34.314 1.00 46.30 77 CYS C O 1
ATOM 2913 N N . ARG D 2 78 ? 18.588 -20.243 33.553 1.00 52.16 78 ARG C N 1
ATOM 2914 C CA . ARG D 2 78 ? 17.334 -20.918 33.899 1.00 53.09 78 ARG C CA 1
ATOM 2915 C C . ARG D 2 78 ? 17.588 -22.345 34.370 1.00 50.30 78 ARG C C 1
ATOM 2916 O O . ARG D 2 78 ? 18.522 -23.001 33.928 1.00 51.82 78 ARG C O 1
ATOM 2924 N N . ILE D 2 79 ? 16.767 -22.821 35.297 1.00 44.54 79 ILE C N 1
ATOM 2925 C CA . ILE D 2 79 ? 16.835 -24.137 35.866 1.00 41.16 79 ILE C CA 1
ATOM 2926 C C . ILE D 2 79 ? 15.611 -24.941 35.459 1.00 42.85 79 ILE C C 1
ATOM 2927 O O . ILE D 2 79 ? 14.481 -24.555 35.684 1.00 46.13 79 ILE C O 1
ATOM 2932 N N . GLY D 2 80 ? 15.782 -26.084 34.821 1.00 46.49 80 GLY C N 1
ATOM 2933 C CA . GLY D 2 80 ? 14.731 -26.945 34.330 1.00 50.71 80 GLY C CA 1
ATOM 2934 C C . GLY D 2 80 ? 13.648 -27.317 35.325 1.00 51.72 80 GLY C C 1
ATOM 2935 O O . GLY D 2 80 ? 13.937 -27.391 36.511 1.00 51.77 80 GLY C O 1
ATOM 2936 N N . GLU D 2 81 ? 12.429 -27.564 34.879 1.00 54.13 81 GLU C N 1
ATOM 2937 C CA . GLU D 2 81 ? 11.340 -27.921 35.757 1.00 61.22 81 GLU C CA 1
ATOM 2938 C C . GLU D 2 81 ? 11.259 -29.361 36.232 1.00 63.51 81 GLU C C 1
ATOM 2939 O O . GLU D 2 81 ? 10.759 -29.516 37.369 1.00 65.23 81 GLU C O 1
ATOM 2945 N N . GLY D 2 82 ? 11.681 -30.392 35.508 1.00 64.13 82 GLY C N 1
ATOM 2946 C CA . GLY D 2 82 ? 11.539 -31.728 36.118 1.00 65.80 82 GLY C CA 1
ATOM 2947 C C . GLY D 2 82 ? 12.861 -32.342 36.525 1.00 66.28 82 GLY C C 1
ATOM 2948 O O . GLY D 2 82 ? 13.011 -33.571 36.427 1.00 67.89 82 GLY C O 1
ATOM 2949 N N . LEU D 2 83 ? 13.836 -31.562 36.980 1.00 63.38 83 LEU C N 1
ATOM 2950 C CA . LEU D 2 83 ? 15.131 -32.119 37.327 1.00 62.88 83 LEU C CA 1
ATOM 2951 C C . LEU D 2 83 ? 15.131 -33.355 38.182 1.00 62.99 83 LEU C C 1
ATOM 2952 O O . LEU D 2 83 ? 15.925 -34.249 37.900 1.00 63.85 83 LEU C O 1
ATOM 2957 N N . ASP D 2 84 ? 14.307 -33.442 39.199 1.00 65.91 84 ASP C N 1
ATOM 2958 C CA . ASP D 2 84 ? 14.218 -34.577 40.102 1.00 65.62 84 ASP C CA 1
ATOM 2959 C C . ASP D 2 84 ? 13.822 -35.830 39.346 1.00 65.29 84 ASP C C 1
ATOM 2960 O O . ASP D 2 84 ? 14.303 -36.925 39.646 1.00 69.00 84 ASP C O 1
ATOM 2965 N N . GLN D 2 85 ? 12.976 -35.692 38.338 1.00 61.67 85 GLN C N 1
ATOM 2966 C CA . GLN D 2 85 ? 12.538 -36.806 37.514 1.00 59.85 85 GLN C CA 1
ATOM 2967 C C . GLN D 2 85 ? 13.696 -37.394 36.725 1.00 58.41 85 GLN C C 1
ATOM 2968 O O . GLN D 2 85 ? 13.633 -38.566 36.344 1.00 62.39 85 GLN C O 1
ATOM 2970 N N . ALA D 2 86 ? 14.759 -36.651 36.455 1.00 55.53 86 ALA C N 1
ATOM 2971 C CA . ALA D 2 86 ? 15.898 -37.165 35.714 1.00 53.29 86 ALA C CA 1
ATOM 2972 C C . ALA D 2 86 ? 17.117 -37.365 36.588 1.00 51.10 86 ALA C C 1
ATOM 2973 O O . ALA D 2 86 ? 18.017 -38.162 36.305 1.00 50.82 86 ALA C O 1
ATOM 2975 N N . LEU D 2 87 ? 17.240 -36.650 37.692 1.00 50.71 87 LEU C N 1
ATOM 2976 C CA . LEU D 2 87 ? 18.384 -36.749 38.604 1.00 52.71 87 LEU C CA 1
ATOM 2977 C C . LEU D 2 87 ? 17.883 -36.863 40.037 1.00 53.55 87 LEU C C 1
ATOM 2978 O O . LEU D 2 87 ? 17.982 -35.899 40.807 1.00 54.86 87 LEU C O 1
ATOM 2983 N N . PRO D 2 88 ? 17.340 -38.004 40.422 1.00 53.05 88 PRO C N 1
ATOM 2984 C CA . PRO D 2 88 ? 16.783 -38.272 41.725 1.00 53.43 88 PRO C CA 1
ATOM 2985 C C . PRO D 2 88 ? 17.635 -38.164 42.958 1.00 53.87 88 PRO C C 1
ATOM 2986 O O . PRO D 2 88 ? 17.078 -37.857 44.015 1.00 56.39 88 PRO C O 1
ATOM 2990 N N . ASP D 2 89 ? 18.916 -38.432 42.858 1.00 53.50 89 ASP C N 1
ATOM 2991 C CA . ASP D 2 89 ? 19.838 -38.355 43.962 1.00 52.10 89 ASP C CA 1
ATOM 2992 C C . ASP D 2 89 ? 20.835 -37.211 43.803 1.00 49.11 89 ASP C C 1
ATOM 2993 O O . ASP D 2 89 ? 21.885 -37.232 44.465 1.00 45.51 89 ASP C O 1
ATOM 2998 N N . LEU D 2 90 ? 20.539 -36.214 42.956 1.00 47.86 90 LEU C N 1
ATOM 2999 C CA . LEU D 2 90 ? 21.504 -35.099 42.824 1.00 45.50 90 LEU C CA 1
ATOM 3000 C C . LEU D 2 90 ? 21.806 -34.626 44.234 1.00 40.03 90 LEU C C 1
ATOM 3001 O O . LEU D 2 90 ? 20.830 -34.294 44.891 1.00 38.77 90 LEU C O 1
ATOM 3006 N N . THR D 2 91 ? 23.023 -34.592 44.729 1.00 39.43 91 THR C N 1
ATOM 3007 C CA . THR D 2 91 ? 23.275 -34.155 46.103 1.00 43.23 91 THR C CA 1
ATOM 3008 C C . THR D 2 91 ? 24.118 -32.893 46.291 1.00 43.24 91 THR C C 1
ATOM 3009 O O . THR D 2 91 ? 24.134 -32.203 47.324 1.00 41.26 91 THR C O 1
ATOM 3013 N N . GLU D 2 92 ? 24.875 -32.570 45.262 1.00 41.39 92 GLU C N 1
ATOM 3014 C CA . GLU D 2 92 ? 25.764 -31.449 45.179 1.00 39.63 92 GLU C CA 1
ATOM 3015 C C . GLU D 2 92 ? 25.658 -30.706 43.851 1.00 38.54 92 GLU C C 1
ATOM 3016 O O . GLU D 2 92 ? 25.882 -31.351 42.831 1.00 38.83 92 GLU C O 1
ATOM 3022 N N . LEU D 2 93 ? 25.346 -29.416 43.900 1.00 37.81 93 LEU C N 1
ATOM 3023 C CA . LEU D 2 93 ? 25.213 -28.609 42.700 1.00 35.85 93 LEU C CA 1
ATOM 3024 C C . LEU D 2 93 ? 26.041 -27.355 42.905 1.00 41.36 93 LEU C C 1
ATOM 3025 O O . LEU D 2 93 ? 25.720 -26.590 43.815 1.00 45.55 93 LEU C O 1
ATOM 3030 N N . ILE D 2 94 ? 27.101 -27.154 42.113 1.00 39.43 94 ILE C N 1
ATOM 3031 C CA . ILE D 2 94 ? 27.960 -25.985 42.228 1.00 35.42 94 ILE C CA 1
ATOM 3032 C C . ILE D 2 94 ? 27.711 -25.102 41.017 1.00 37.20 94 ILE C C 1
ATOM 3033 O O . ILE D 2 94 ? 28.011 -25.447 39.891 1.00 37.30 94 ILE C O 1
ATOM 3038 N N . LEU D 2 95 ? 27.089 -23.932 41.196 1.00 40.30 95 LEU C N 1
ATOM 3039 C CA . LEU D 2 95 ? 26.782 -23.050 40.061 1.00 38.64 95 LEU C CA 1
ATOM 3040 C C . LEU D 2 95 ? 27.530 -21.722 40.098 1.00 40.34 95 LEU C C 1
ATOM 3041 O O . LEU D 2 95 ? 27.132 -20.716 39.530 1.00 40.33 95 LEU C O 1
ATOM 3046 N N . THR D 2 96 ? 28.673 -21.660 40.761 1.00 42.07 96 THR C N 1
ATOM 3047 C CA . THR D 2 96 ? 29.518 -20.515 40.897 1.00 41.96 96 THR C CA 1
ATOM 3048 C C . THR D 2 96 ? 29.783 -19.848 39.565 1.00 45.91 96 THR C C 1
ATOM 3049 O O . THR D 2 96 ? 29.999 -20.589 38.602 1.00 47.07 96 THR C O 1
ATOM 3053 N N . ASN D 2 97 ? 29.743 -18.516 39.583 1.00 45.33 97 ASN C N 1
ATOM 3054 C CA . ASN D 2 97 ? 29.986 -17.715 38.400 1.00 40.44 97 ASN C CA 1
ATOM 3055 C C . ASN D 2 97 ? 29.089 -18.045 37.245 1.00 40.10 97 ASN C C 1
ATOM 3056 O O . ASN D 2 97 ? 29.471 -18.459 36.154 1.00 44.62 97 ASN C O 1
ATOM 3061 N N . ASN D 2 98 ? 27.794 -17.859 37.411 1.00 41.53 98 ASN C N 1
ATOM 3062 C CA . ASN D 2 98 ? 26.845 -18.136 36.326 1.00 35.72 98 ASN C CA 1
ATOM 3063 C C . ASN D 2 98 ? 25.954 -16.924 36.145 1.00 34.95 98 ASN C C 1
ATOM 3064 O O . ASN D 2 98 ? 26.294 -15.869 36.679 1.00 41.56 98 ASN C O 1
ATOM 3069 N N . SER D 2 99 ? 24.859 -16.987 35.466 1.00 30.79 99 SER C N 1
ATOM 3070 C CA . SER D 2 99 ? 23.906 -15.985 35.163 1.00 31.07 99 SER C CA 1
ATOM 3071 C C . SER D 2 99 ? 22.578 -16.082 35.918 1.00 33.34 99 SER C C 1
ATOM 3072 O O . SER D 2 99 ? 21.567 -15.652 35.320 1.00 34.30 99 SER C O 1
ATOM 3075 N N . LEU D 2 100 ? 22.534 -16.612 37.143 1.00 30.62 100 LEU C N 1
ATOM 3076 C CA . LEU D 2 100 ? 21.173 -16.663 37.735 1.00 34.53 100 LEU C CA 1
ATOM 3077 C C . LEU D 2 100 ? 20.781 -15.256 38.119 1.00 38.80 100 LEU C C 1
ATOM 3078 O O . LEU D 2 100 ? 21.493 -14.663 38.959 1.00 42.93 100 LEU C O 1
ATOM 3083 N N . VAL D 2 101 ? 19.722 -14.674 37.548 1.00 39.12 101 VAL C N 1
ATOM 3084 C CA . VAL D 2 101 ? 19.401 -13.283 37.939 1.00 40.19 101 VAL C CA 1
ATOM 3085 C C . VAL D 2 101 ? 18.192 -13.028 38.807 1.00 39.89 101 VAL C C 1
ATOM 3086 O O . VAL D 2 101 ? 18.128 -11.956 39.403 1.00 39.97 101 VAL C O 1
ATOM 3090 N N . GLU D 2 102 ? 17.226 -13.925 38.904 1.00 43.63 102 GLU C N 1
ATOM 3091 C CA . GLU D 2 102 ? 16.062 -13.693 39.747 1.00 46.51 102 GLU C CA 1
ATOM 3092 C C . GLU D 2 102 ? 15.838 -14.783 40.768 1.00 47.64 102 GLU C C 1
ATOM 3093 O O . GLU D 2 102 ? 15.935 -15.967 40.443 1.00 47.11 102 GLU C O 1
ATOM 3099 N N . LEU D 2 103 ? 15.498 -14.416 41.994 1.00 47.91 103 LEU C N 1
ATOM 3100 C CA . LEU D 2 103 ? 15.207 -15.353 43.059 1.00 48.58 103 LEU C CA 1
ATOM 3101 C C . LEU D 2 103 ? 14.217 -16.411 42.594 1.00 48.15 103 LEU C C 1
ATOM 3102 O O . LEU D 2 103 ? 14.332 -17.590 42.906 1.00 48.74 103 LEU C O 1
ATOM 3107 N N . GLY D 2 104 ? 13.203 -16.054 41.823 1.00 48.71 104 GLY C N 1
ATOM 3108 C CA . GLY D 2 104 ? 12.197 -16.940 41.290 1.00 50.31 104 GLY C CA 1
ATOM 3109 C C . GLY D 2 104 ? 12.769 -18.004 40.373 1.00 51.67 104 GLY C C 1
ATOM 3110 O O . GLY D 2 104 ? 12.214 -19.089 40.145 1.00 55.27 104 GLY C O 1
ATOM 3111 N N . ASP D 2 105 ? 13.930 -17.748 39.790 1.00 50.39 105 ASP C N 1
ATOM 3112 C CA . ASP D 2 105 ? 14.625 -18.666 38.902 1.00 46.81 105 ASP C CA 1
ATOM 3113 C C . ASP D 2 105 ? 15.253 -19.817 39.695 1.00 42.49 105 ASP C C 1
ATOM 3114 O O . ASP D 2 105 ? 15.513 -20.875 39.109 1.00 40.61 105 ASP C O 1
ATOM 3119 N N . LEU D 2 106 ? 15.475 -19.606 40.991 1.00 35.90 106 LEU C N 1
ATOM 3120 C CA . LEU D 2 106 ? 16.016 -20.632 41.841 1.00 38.66 106 LEU C CA 1
ATOM 3121 C C . LEU D 2 106 ? 14.888 -21.577 42.295 1.00 43.85 106 LEU C C 1
ATOM 3122 O O . LEU D 2 106 ? 15.222 -22.590 42.910 1.00 46.58 106 LEU C O 1
ATOM 3127 N N . ASP D 2 107 ? 13.620 -21.318 41.965 1.00 42.14 107 ASP C N 1
ATOM 3128 C CA . ASP D 2 107 ? 12.494 -22.111 42.371 1.00 44.72 107 ASP C CA 1
ATOM 3129 C C . ASP D 2 107 ? 12.518 -23.587 42.061 1.00 45.21 107 ASP C C 1
ATOM 3130 O O . ASP D 2 107 ? 12.230 -24.397 42.954 1.00 44.49 107 ASP C O 1
ATOM 3135 N N . PRO D 2 108 ? 12.863 -24.029 40.874 1.00 45.20 108 PRO C N 1
ATOM 3136 C CA . PRO D 2 108 ? 12.905 -25.445 40.528 1.00 45.59 108 PRO C CA 1
ATOM 3137 C C . PRO D 2 108 ? 13.853 -26.285 41.353 1.00 44.83 108 PRO C C 1
ATOM 3138 O O . PRO D 2 108 ? 13.726 -27.515 41.333 1.00 45.36 108 PRO C O 1
ATOM 3142 N N . LEU D 2 109 ? 14.802 -25.770 42.133 1.00 41.87 109 LEU C N 1
ATOM 3143 C CA . LEU D 2 109 ? 15.676 -26.609 42.931 1.00 43.17 109 LEU C CA 1
ATOM 3144 C C . LEU D 2 109 ? 14.948 -27.247 44.108 1.00 48.10 109 LEU C C 1
ATOM 3145 O O . LEU D 2 109 ? 15.449 -28.129 44.824 1.00 48.37 109 LEU C O 1
ATOM 3150 N N . ALA D 2 110 ? 13.722 -26.808 44.378 1.00 47.17 110 ALA C N 1
ATOM 3151 C CA . ALA D 2 110 ? 12.881 -27.260 45.456 1.00 47.85 110 ALA C CA 1
ATOM 3152 C C . ALA D 2 110 ? 12.499 -28.716 45.273 1.00 47.41 110 ALA C C 1
ATOM 3153 O O . ALA D 2 110 ? 12.309 -29.427 46.237 1.00 45.96 110 ALA C O 1
ATOM 3155 N N . SER D 2 111 ? 12.396 -29.130 44.022 1.00 49.67 111 SER C N 1
ATOM 3156 C CA . SER D 2 111 ? 12.023 -30.475 43.636 1.00 49.68 111 SER C CA 1
ATOM 3157 C C . SER D 2 111 ? 13.131 -31.492 43.784 1.00 50.60 111 SER C C 1
ATOM 3158 O O . SER D 2 111 ? 12.911 -32.707 43.778 1.00 50.51 111 SER C O 1
ATOM 3161 N N . LEU D 2 112 ? 14.373 -31.049 43.924 1.00 53.54 112 LEU C N 1
ATOM 3162 C CA . LEU D 2 112 ? 15.520 -31.940 44.070 1.00 51.64 112 LEU C CA 1
ATOM 3163 C C . LEU D 2 112 ? 15.578 -32.367 45.518 1.00 49.94 112 LEU C C 1
ATOM 3164 O O . LEU D 2 112 ? 16.285 -31.732 46.296 1.00 51.34 112 LEU C O 1
ATOM 3169 N N . LYS D 2 113 ? 14.863 -33.426 45.872 1.00 51.37 113 LYS C N 1
ATOM 3170 C CA . LYS D 2 113 ? 14.797 -33.923 47.249 1.00 50.01 113 LYS C CA 1
ATOM 3171 C C . LYS D 2 113 ? 16.089 -34.249 47.937 1.00 46.72 113 LYS C C 1
ATOM 3172 O O . LYS D 2 113 ? 16.112 -34.091 49.159 1.00 48.67 113 LYS C O 1
ATOM 3174 N N . SER D 2 114 ? 17.149 -34.678 47.277 1.00 47.35 114 SER C N 1
ATOM 3175 C CA . SER D 2 114 ? 18.401 -34.984 47.961 1.00 45.02 114 SER C CA 1
ATOM 3176 C C . SER D 2 114 ? 19.392 -33.836 47.911 1.00 43.30 114 SER C C 1
ATOM 3177 O O . SER D 2 114 ? 20.446 -33.943 48.537 1.00 44.26 114 SER C O 1
ATOM 3180 N N . LEU D 2 115 ? 19.086 -32.739 47.224 1.00 43.03 115 LEU C N 1
ATOM 3181 C CA . LEU D 2 115 ? 19.998 -31.598 47.150 1.00 42.45 115 LEU C CA 1
ATOM 3182 C C . LEU D 2 115 ? 20.463 -31.189 48.541 1.00 39.01 115 LEU C C 1
ATOM 3183 O O . LEU D 2 115 ? 19.596 -30.812 49.310 1.00 41.68 115 LEU C O 1
ATOM 3188 N N . THR D 2 116 ? 21.753 -31.272 48.815 1.00 37.70 116 THR C N 1
ATOM 3189 C CA . THR D 2 116 ? 22.265 -30.915 50.134 1.00 39.64 116 THR C CA 1
ATOM 3190 C C . THR D 2 116 ? 23.381 -29.901 50.134 1.00 40.43 116 THR C C 1
ATOM 3191 O O . THR D 2 116 ? 23.648 -29.192 51.105 1.00 43.97 116 THR C O 1
ATOM 3195 N N . TYR D 2 117 ? 24.132 -29.805 49.048 1.00 41.83 117 TYR C N 1
ATOM 3196 C CA . TYR D 2 117 ? 25.248 -28.877 48.919 1.00 41.01 117 TYR C CA 1
ATOM 3197 C C . TYR D 2 117 ? 24.906 -28.050 47.684 1.00 41.26 117 TYR C C 1
ATOM 3198 O O . TYR D 2 117 ? 24.794 -28.614 46.605 1.00 39.72 117 TYR C O 1
ATOM 3207 N N . LEU D 2 118 ? 24.734 -26.752 47.965 1.00 39.63 118 LEU C N 1
ATOM 3208 C CA . LEU D 2 118 ? 24.401 -25.785 46.951 1.00 36.33 118 LEU C CA 1
ATOM 3209 C C . LEU D 2 118 ? 25.338 -24.584 47.097 1.00 39.82 118 LEU C C 1
ATOM 3210 O O . LEU D 2 118 ? 25.637 -24.136 48.206 1.00 40.65 118 LEU C O 1
ATOM 3215 N N . CYS D 2 119 ? 25.822 -24.075 45.968 1.00 39.94 119 CYS C N 1
ATOM 3216 C CA . CYS D 2 119 ? 26.695 -22.934 45.893 1.00 39.37 119 CYS C CA 1
ATOM 3217 C C . CYS D 2 119 ? 26.275 -22.123 44.661 1.00 40.63 119 CYS C C 1
ATOM 3218 O O . CYS D 2 119 ? 26.378 -22.654 43.555 1.00 41.82 119 CYS C O 1
ATOM 3221 N N . ILE D 2 120 ? 25.794 -20.899 44.899 1.00 41.51 120 ILE C N 1
ATOM 3222 C CA . ILE D 2 120 ? 25.326 -20.040 43.807 1.00 45.12 120 ILE C CA 1
ATOM 3223 C C . ILE D 2 120 ? 26.155 -18.756 43.726 1.00 45.82 120 ILE C C 1
ATOM 3224 O O . ILE D 2 120 ? 25.770 -17.765 43.110 1.00 46.89 120 ILE C O 1
ATOM 3229 N N . LEU D 2 121 ? 27.336 -18.722 44.333 1.00 43.66 121 LEU C N 1
ATOM 3230 C CA . LEU D 2 121 ? 28.230 -17.585 44.341 1.00 41.60 121 LEU C CA 1
ATOM 3231 C C . LEU D 2 121 ? 28.523 -17.058 42.945 1.00 41.37 121 LEU C C 1
ATOM 3232 O O . LEU D 2 121 ? 28.540 -17.678 41.901 1.00 39.22 121 LEU C O 1
ATOM 3237 N N . ARG D 2 122 ? 28.764 -15.760 42.894 1.00 43.23 122 ARG C N 1
ATOM 3238 C CA . ARG D 2 122 ? 29.066 -14.887 41.791 1.00 37.95 122 ARG C CA 1
ATOM 3239 C C . ARG D 2 122 ? 28.004 -14.965 40.740 1.00 36.60 122 ARG C C 1
ATOM 3240 O O . ARG D 2 122 ? 28.227 -15.066 39.542 1.00 42.39 122 ARG C O 1
ATOM 3248 N N . ASN D 2 123 ? 26.785 -14.900 41.206 1.00 37.96 123 ASN C N 1
ATOM 3249 C CA . ASN D 2 123 ? 25.580 -14.906 40.373 1.00 38.76 123 ASN C CA 1
ATOM 3250 C C . ASN D 2 123 ? 24.850 -13.658 40.891 1.00 39.89 123 ASN C C 1
ATOM 3251 O O . ASN D 2 123 ? 24.749 -13.464 42.106 1.00 39.62 123 ASN C O 1
ATOM 3256 N N . PRO D 2 124 ? 24.357 -12.808 40.013 1.00 40.37 124 PRO C N 1
ATOM 3257 C CA . PRO D 2 124 ? 23.660 -11.594 40.412 1.00 41.86 124 PRO C CA 1
ATOM 3258 C C . PRO D 2 124 ? 22.607 -11.851 41.454 1.00 41.58 124 PRO C C 1
ATOM 3259 O O . PRO D 2 124 ? 22.433 -11.015 42.335 1.00 47.22 124 PRO C O 1
ATOM 3263 N N . VAL D 2 125 ? 21.884 -12.942 41.483 1.00 42.00 125 VAL C N 1
ATOM 3264 C CA . VAL D 2 125 ? 20.863 -13.299 42.448 1.00 43.75 125 VAL C CA 1
ATOM 3265 C C . VAL D 2 125 ? 21.387 -13.115 43.856 1.00 43.53 125 VAL C C 1
ATOM 3266 O O . VAL D 2 125 ? 20.706 -12.677 44.778 1.00 44.86 125 VAL C O 1
ATOM 3270 N N . THR D 2 126 ? 22.637 -13.393 44.120 1.00 44.50 126 THR C N 1
ATOM 3271 C CA . THR D 2 126 ? 23.356 -13.285 45.357 1.00 49.62 126 THR C CA 1
ATOM 3272 C C . THR D 2 126 ? 23.185 -11.968 46.079 1.00 51.62 126 THR C C 1
ATOM 3273 O O . THR D 2 126 ? 23.147 -12.015 47.305 1.00 55.03 126 THR C O 1
ATOM 3277 N N . ASN D 2 127 ? 23.119 -10.837 45.410 1.00 51.95 127 ASN C N 1
ATOM 3278 C CA . ASN D 2 127 ? 22.961 -9.533 46.007 1.00 53.27 127 ASN C CA 1
ATOM 3279 C C . ASN D 2 127 ? 21.538 -9.058 46.267 1.00 50.85 127 ASN C C 1
ATOM 3280 O O . ASN D 2 127 ? 21.312 -8.026 46.901 1.00 53.29 127 ASN C O 1
ATOM 3285 N N . LYS D 2 128 ? 20.526 -9.732 45.779 1.00 49.12 128 LYS C N 1
ATOM 3286 C CA . LYS D 2 128 ? 19.154 -9.337 45.987 1.00 49.18 128 LYS C CA 1
ATOM 3287 C C . LYS D 2 128 ? 18.907 -9.453 47.491 1.00 53.53 128 LYS C C 1
ATOM 3288 O O . LYS D 2 128 ? 19.596 -10.193 48.195 1.00 53.56 128 LYS C O 1
ATOM 3294 N N . LYS D 2 129 ? 17.916 -8.667 47.925 1.00 55.28 129 LYS C N 1
ATOM 3295 C CA . LYS D 2 129 ? 17.545 -8.635 49.326 1.00 53.09 129 LYS C CA 1
ATOM 3296 C C . LYS D 2 129 ? 16.893 -9.933 49.768 1.00 49.92 129 LYS C C 1
ATOM 3297 O O . LYS D 2 129 ? 15.915 -10.379 49.173 1.00 55.26 129 LYS C O 1
ATOM 3299 N N . HIS D 2 130 ? 17.338 -10.554 50.827 1.00 45.79 130 HIS C N 1
ATOM 3300 C CA . HIS D 2 130 ? 16.785 -11.771 51.364 1.00 48.52 130 HIS C CA 1
ATOM 3301 C C . HIS D 2 130 ? 17.159 -12.986 50.532 1.00 48.62 130 HIS C C 1
ATOM 3302 O O . HIS D 2 130 ? 16.401 -13.958 50.525 1.00 48.07 130 HIS C O 1
ATOM 3309 N N . TYR D 2 131 ? 18.302 -12.923 49.843 1.00 47.19 131 TYR C N 1
ATOM 3310 C CA . TYR D 2 131 ? 18.732 -14.028 48.999 1.00 43.95 131 TYR C CA 1
ATOM 3311 C C . TYR D 2 131 ? 18.820 -15.287 49.835 1.00 42.64 131 TYR C C 1
ATOM 3312 O O . TYR D 2 131 ? 18.140 -16.276 49.627 1.00 42.82 131 TYR C O 1
ATOM 3321 N N . ARG D 2 132 ? 19.715 -15.165 50.807 1.00 42.95 132 ARG C N 1
ATOM 3322 C CA . ARG D 2 132 ? 19.994 -16.253 51.720 1.00 41.69 132 ARG C CA 1
ATOM 3323 C C . ARG D 2 132 ? 18.723 -16.855 52.277 1.00 43.78 132 ARG C C 1
ATOM 3324 O O . ARG D 2 132 ? 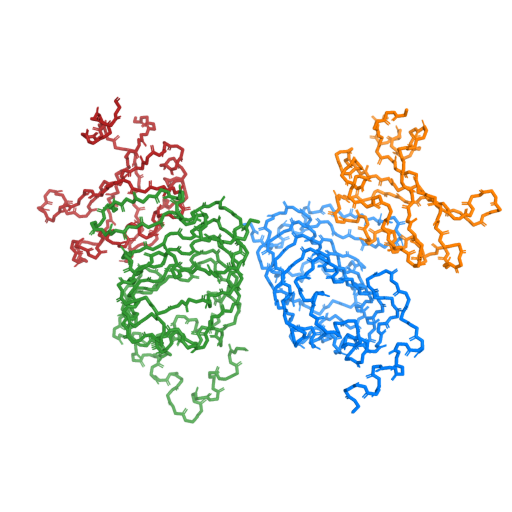18.481 -18.039 52.042 1.00 43.27 132 ARG C O 1
ATOM 3332 N N . LEU D 2 133 ? 17.916 -16.079 52.980 1.00 48.05 133 LEU C N 1
ATOM 3333 C CA . LEU D 2 133 ? 16.684 -16.580 53.591 1.00 46.82 133 LEU C CA 1
ATOM 3334 C C . LEU D 2 133 ? 15.690 -17.112 52.588 1.00 45.72 133 LEU C C 1
ATOM 3335 O O . LEU D 2 133 ? 14.964 -18.085 52.868 1.00 48.85 133 LEU C O 1
ATOM 3340 N N . TYR D 2 134 ? 15.612 -16.567 51.397 1.00 43.99 134 TYR C N 1
ATOM 3341 C CA . TYR D 2 134 ? 14.662 -17.094 50.420 1.00 46.59 134 TYR C CA 1
ATOM 3342 C C . TYR D 2 134 ? 15.014 -18.525 50.025 1.00 50.12 134 TYR C C 1
ATOM 3343 O O . TYR D 2 134 ? 14.149 -19.400 49.985 1.00 55.11 134 TYR C O 1
ATOM 3352 N N . VAL D 2 135 ? 16.287 -18.773 49.713 1.00 47.83 135 VAL C N 1
ATOM 3353 C CA . VAL D 2 135 ? 16.723 -20.107 49.321 1.00 43.41 135 VAL C CA 1
ATOM 3354 C C . VAL D 2 135 ? 16.505 -21.069 50.490 1.00 40.91 135 VAL C C 1
ATOM 3355 O O . VAL D 2 135 ? 16.085 -22.204 50.334 1.00 40.66 135 VAL C O 1
ATOM 3359 N N . ILE D 2 136 ? 16.809 -20.627 51.706 1.00 37.80 136 ILE C N 1
ATOM 3360 C CA . ILE D 2 136 ? 16.630 -21.523 52.837 1.00 40.75 136 ILE C CA 1
ATOM 3361 C C . ILE D 2 136 ? 15.199 -22.020 52.932 1.00 44.80 136 ILE C C 1
ATOM 3362 O O . ILE D 2 136 ? 14.976 -23.232 53.024 1.00 49.46 136 ILE C O 1
ATOM 3367 N N . TYR D 2 137 ? 14.216 -21.147 52.896 1.00 43.05 137 TYR C N 1
ATOM 3368 C CA . TYR D 2 137 ? 12.823 -21.502 52.996 1.00 43.49 137 TYR C CA 1
ATOM 3369 C C . TYR D 2 137 ? 12.334 -22.214 51.767 1.00 44.07 137 TYR C C 1
ATOM 3370 O O . TYR D 2 137 ? 11.567 -23.168 51.909 1.00 46.97 137 TYR C O 1
ATOM 3379 N N . LYS D 2 138 ? 12.739 -21.795 50.579 1.00 45.15 138 LYS C N 1
ATOM 3380 C CA . LYS D 2 138 ? 12.279 -22.439 49.363 1.00 44.58 138 LYS C CA 1
ATOM 3381 C C . LYS D 2 138 ? 12.896 -23.792 49.075 1.00 42.24 138 LYS C C 1
ATOM 3382 O O . LYS D 2 138 ? 12.276 -24.630 48.439 1.00 39.12 138 LYS C O 1
ATOM 3388 N N . VAL D 2 139 ? 14.113 -24.058 49.517 1.00 40.74 139 VAL C N 1
ATOM 3389 C CA . VAL D 2 139 ? 14.875 -25.262 49.341 1.00 40.56 139 VAL C CA 1
ATOM 3390 C C . VAL D 2 139 ? 15.487 -25.659 50.670 1.00 43.88 139 VAL C C 1
ATOM 3391 O O . VAL D 2 139 ? 16.701 -25.620 50.844 1.00 43.05 139 VAL C O 1
ATOM 3395 N N . PRO D 2 140 ? 14.647 -26.047 51.627 1.00 48.42 140 PRO C N 1
ATOM 3396 C CA . PRO D 2 140 ? 15.065 -26.454 52.960 1.00 48.11 140 PRO C CA 1
ATOM 3397 C C . PRO D 2 140 ? 15.926 -27.695 53.009 1.00 45.68 140 PRO C C 1
ATOM 3398 O O . PRO D 2 140 ? 16.636 -27.871 53.999 1.00 48.59 140 PRO C O 1
ATOM 3402 N N . GLN D 2 141 ? 15.928 -28.559 52.004 1.00 41.75 141 GLN C N 1
ATOM 3403 C CA . GLN D 2 141 ? 16.764 -29.739 52.025 1.00 44.22 141 GLN C CA 1
ATOM 3404 C C . GLN D 2 141 ? 18.245 -29.371 51.983 1.00 46.51 141 GLN C C 1
ATOM 3405 O O . GLN D 2 141 ? 19.110 -30.157 52.384 1.00 45.13 141 GLN C O 1
ATOM 3411 N N . VAL D 2 142 ? 18.606 -28.179 51.490 1.00 46.79 142 VAL C N 1
ATOM 3412 C CA . VAL D 2 142 ? 19.997 -27.760 51.413 1.00 43.10 142 VAL C CA 1
ATOM 3413 C C . VAL D 2 142 ? 20.557 -27.587 52.809 1.00 41.60 142 VAL C C 1
ATOM 3414 O O . VAL D 2 142 ? 19.924 -26.908 53.600 1.00 45.29 142 VAL C O 1
ATOM 3418 N N . ARG D 2 143 ? 21.699 -28.186 53.095 1.00 41.15 143 ARG C N 1
ATOM 3419 C CA . ARG D 2 143 ? 22.294 -28.075 54.418 1.00 39.93 143 ARG C CA 1
ATOM 3420 C C . ARG D 2 143 ? 23.531 -27.224 54.399 1.00 39.04 143 ARG C C 1
ATOM 3421 O O . ARG D 2 143 ? 23.956 -26.805 55.467 1.00 44.61 143 ARG C O 1
ATOM 3423 N N . VAL D 2 144 ? 24.148 -26.981 53.258 1.00 38.86 144 VAL C N 1
ATOM 3424 C CA . VAL D 2 144 ? 25.348 -26.146 53.178 1.00 40.46 144 VAL C CA 1
ATOM 3425 C C . VAL D 2 144 ? 25.117 -25.188 52.013 1.00 39.25 144 VAL C C 1
ATOM 3426 O O . VAL D 2 144 ? 25.068 -25.653 50.872 1.00 41.42 144 VAL C O 1
ATOM 3430 N N . LEU D 2 145 ? 24.938 -23.901 52.271 1.00 42.14 145 LEU C N 1
ATOM 3431 C CA . LEU D 2 145 ? 24.685 -22.955 51.173 1.00 43.35 145 LEU C CA 1
ATOM 3432 C C . LEU D 2 145 ? 25.810 -21.956 51.007 1.00 44.67 145 LEU C C 1
ATOM 3433 O O . LEU D 2 145 ? 26.171 -21.222 51.911 1.00 46.06 145 LEU C O 1
ATOM 3438 N N . ASP D 2 146 ? 26.401 -21.941 49.804 1.00 45.08 146 ASP C N 1
ATOM 3439 C CA . ASP D 2 146 ? 27.517 -21.025 49.558 1.00 43.34 146 ASP C CA 1
ATOM 3440 C C . ASP D 2 146 ? 28.638 -21.267 50.557 1.00 44.62 146 ASP C C 1
ATOM 3441 O O . ASP D 2 146 ? 29.267 -20.346 51.080 1.00 47.61 146 ASP C O 1
ATOM 3446 N N . PHE D 2 147 ? 28.945 -22.542 50.830 1.00 42.44 147 PHE C N 1
ATOM 3447 C CA . PHE D 2 147 ? 29.994 -22.983 51.720 1.00 42.06 147 PHE C CA 1
ATOM 3448 C C . PHE D 2 147 ? 29.912 -22.512 53.151 1.00 46.17 147 PHE C C 1
ATOM 3449 O O . PHE D 2 147 ? 30.865 -22.300 53.904 1.00 43.31 147 PHE C O 1
ATOM 3457 N N . GLN D 2 148 ? 28.665 -22.329 53.601 1.00 51.81 148 GLN C N 1
ATOM 3458 C CA . GLN D 2 148 ? 28.283 -21.887 54.926 1.00 49.58 148 GLN C CA 1
ATOM 3459 C C . GLN D 2 148 ? 27.155 -22.776 55.439 1.00 48.05 148 GLN C C 1
ATOM 3460 O O . GLN D 2 148 ? 26.178 -23.011 54.731 1.00 46.07 148 GLN C O 1
ATOM 3466 N N . LYS D 2 149 ? 27.288 -23.262 56.658 1.00 49.13 149 LYS C N 1
ATOM 3467 C CA . LYS D 2 149 ? 26.251 -24.146 57.199 1.00 48.92 149 LYS C CA 1
ATOM 3468 C C . LYS D 2 149 ? 24.885 -23.498 57.232 1.00 50.03 149 LYS C C 1
ATOM 3469 O O . LYS D 2 149 ? 24.794 -22.316 57.574 1.00 52.09 149 LYS C O 1
ATOM 3475 N N . VAL D 2 150 ? 23.811 -24.222 56.879 1.00 47.10 150 VAL C N 1
ATOM 3476 C CA . VAL D 2 150 ? 22.488 -23.605 56.977 1.00 44.27 150 VAL C CA 1
ATOM 3477 C C . VAL D 2 150 ? 22.137 -23.828 58.459 1.00 44.67 150 VAL C C 1
ATOM 3478 O O . VAL D 2 150 ? 21.967 -25.001 58.861 1.00 44.40 150 VAL C O 1
ATOM 3482 N N . LYS D 2 151 ? 22.064 -22.757 59.228 1.00 43.82 151 LYS C N 1
ATOM 3483 C CA . LYS D 2 151 ? 21.769 -22.857 60.655 1.00 46.33 151 LYS C CA 1
ATOM 3484 C C . LYS D 2 151 ? 20.293 -22.796 61.003 1.00 48.05 151 LYS C C 1
ATOM 3485 O O . LYS D 2 151 ? 19.484 -22.363 60.200 1.00 47.05 151 LYS C O 1
ATOM 3488 N N . LEU D 2 152 ? 19.950 -23.249 62.211 1.00 50.82 152 LEU C N 1
ATOM 3489 C CA . LEU D 2 152 ? 18.599 -23.269 62.715 1.00 51.78 152 LEU C CA 1
ATOM 3490 C C . LEU D 2 152 ? 18.036 -21.865 62.842 1.00 54.98 152 LEU C C 1
ATOM 3491 O O . LEU D 2 152 ? 16.888 -21.569 62.469 1.00 55.25 152 LEU C O 1
ATOM 3496 N N . LYS D 2 153 ? 18.871 -20.962 63.370 1.00 58.04 153 LYS C N 1
ATOM 3497 C CA . LYS D 2 153 ? 18.450 -19.565 63.548 1.00 58.04 153 LYS C CA 1
ATOM 3498 C C . LYS D 2 153 ? 18.010 -18.985 62.214 1.00 58.69 153 LYS C C 1
ATOM 3499 O O . LYS D 2 153 ? 17.019 -18.252 62.170 1.00 56.42 153 LYS C O 1
ATOM 3505 N N . GLU D 2 154 ? 18.710 -19.326 61.125 1.00 58.05 154 GLU C N 1
ATOM 3506 C CA . GLU D 2 154 ? 18.342 -18.829 59.819 1.00 59.97 154 GLU C CA 1
ATOM 3507 C C . GLU D 2 154 ? 17.018 -19.434 59.366 1.00 57.92 154 GLU C C 1
ATOM 3508 O O . GLU D 2 154 ? 16.162 -18.732 58.803 1.00 55.07 154 GLU C O 1
ATOM 3514 N N . ARG D 2 155 ? 16.847 -20.741 59.609 1.00 55.76 155 ARG C N 1
ATOM 3515 C CA . ARG D 2 155 ? 15.601 -21.381 59.184 1.00 55.13 155 ARG C CA 1
ATOM 3516 C C . ARG D 2 155 ? 14.406 -20.723 59.858 1.00 55.01 155 ARG C C 1
ATOM 3517 O O . ARG D 2 155 ? 13.401 -20.416 59.221 1.00 53.20 155 ARG C O 1
ATOM 3525 N N . GLN D 2 156 ? 14.528 -20.509 61.174 1.00 57.00 156 GLN C N 1
ATOM 3526 C CA . GLN D 2 156 ? 13.434 -19.866 61.906 1.00 58.84 156 GLN C CA 1
ATOM 3527 C C . GLN D 2 156 ? 13.150 -18.472 61.354 1.00 58.48 156 GLN C C 1
ATOM 3528 O O . GLN D 2 156 ? 12.000 -18.077 61.134 1.00 56.81 156 GLN C O 1
ATOM 3534 N N . GLU D 2 157 ? 14.226 -17.719 61.105 1.00 57.97 157 GLU C N 1
ATOM 3535 C CA . GLU D 2 157 ? 14.117 -16.376 60.571 1.00 60.35 157 GLU C CA 1
ATOM 3536 C C . GLU D 2 157 ? 13.445 -16.389 59.210 1.00 58.24 157 GLU C C 1
ATOM 3537 O O . GLU D 2 157 ? 12.688 -15.480 58.911 1.00 55.25 157 GLU C O 1
ATOM 3543 N N . ALA D 2 158 ? 13.754 -17.439 58.449 1.00 59.09 158 ALA C N 1
ATOM 3544 C CA . ALA D 2 158 ? 13.162 -17.552 57.124 1.00 60.40 158 ALA C CA 1
ATOM 3545 C C . ALA D 2 158 ? 11.725 -18.006 57.237 1.00 62.05 158 ALA C C 1
ATOM 3546 O O . ALA D 2 158 ? 11.006 -17.774 56.284 1.00 59.24 158 ALA C O 1
ATOM 3548 N N . GLU D 2 159 ? 11.337 -18.626 58.341 1.00 70.08 159 GLU C N 1
ATOM 3549 C CA . GLU D 2 159 ? 9.955 -19.092 58.540 1.00 73.10 159 GLU C CA 1
ATOM 3550 C C . GLU D 2 159 ? 9.114 -17.855 58.846 1.00 72.31 159 GLU C C 1
ATOM 3551 O O . GLU D 2 159 ? 8.020 -17.776 58.297 1.00 68.56 159 GLU C O 1
ATOM 3557 N N . LYS D 2 160 ? 9.594 -16.904 59.639 1.00 74.53 160 LYS C N 1
ATOM 3558 C CA . LYS D 2 160 ? 8.801 -15.689 59.888 1.00 77.16 160 LYS C CA 1
ATOM 3559 C C . LYS D 2 160 ? 8.611 -15.064 58.504 1.00 80.35 160 LYS C C 1
ATOM 3560 O O . LYS D 2 160 ? 7.516 -15.181 57.957 1.00 83.50 160 LYS C O 1
ATOM 3563 N N . MET D 2 161 ? 9.645 -14.446 57.944 1.00 80.64 161 MET C N 1
ATOM 3564 C CA . MET D 2 161 ? 9.505 -13.874 56.600 1.00 82.19 161 MET C CA 1
ATOM 3565 C C . MET D 2 161 ? 8.927 -14.963 55.716 1.00 83.42 161 MET C C 1
ATOM 3566 O O . MET D 2 161 ? 9.284 -16.135 55.928 1.00 82.58 161 MET C O 1
ATOM 3571 N N . PHE D 2 162 ? 8.076 -14.763 54.728 1.00 84.15 162 PHE C N 1
ATOM 3572 C CA . PHE D 2 162 ? 7.574 -15.846 53.884 1.00 86.67 162 PHE C CA 1
ATOM 3573 C C . PHE D 2 162 ? 6.593 -16.848 54.458 1.00 87.11 162 PHE C C 1
ATOM 3574 O O . PHE D 2 162 ? 6.044 -17.653 53.692 1.00 87.51 162 PHE C O 1
ATOM 3582 N N . LYS D 2 163 ? 6.271 -16.884 55.726 1.00 88.43 163 LYS C N 1
ATOM 3583 C CA . LYS D 2 163 ? 5.363 -17.788 56.365 1.00 90.39 163 LYS C CA 1
ATOM 3584 C C . LYS D 2 163 ? 3.947 -17.981 55.850 1.00 90.01 163 LYS C C 1
ATOM 3585 O O . LYS D 2 163 ? 3.618 -19.002 55.237 1.00 91.66 163 LYS C O 1
ATOM 3591 N N . GLY D 2 164 ? 3.060 -17.024 56.125 1.00 87.77 164 GLY C N 1
ATOM 3592 C CA . GLY D 2 164 ? 1.674 -17.143 55.712 1.00 83.99 164 GLY C CA 1
ATOM 3593 C C . GLY D 2 164 ? 1.262 -16.426 54.454 1.00 80.45 164 GLY C C 1
ATOM 3594 O O . GLY D 2 164 ? 2.088 -16.145 53.597 1.00 79.10 164 GLY C O 1
ATOM 3595 N N . LYS D 2 165 ? -0.027 -16.120 54.345 1.00 78.44 165 LYS C N 1
ATOM 3596 C CA . LYS D 2 165 ? -0.558 -15.419 53.180 1.00 77.67 165 LYS C CA 1
ATOM 3597 C C . LYS D 2 165 ? 0.341 -14.252 52.811 1.00 75.57 165 LYS C C 1
ATOM 3598 O O . LYS D 2 165 ? 0.924 -14.178 51.731 1.00 74.47 165 LYS C O 1
ATOM 3604 N N . ARG D 2 166 ? 0.539 -13.281 53.686 1.00 74.22 166 ARG C N 1
ATOM 3605 C CA . ARG D 2 166 ? 1.385 -12.118 53.449 1.00 72.87 166 ARG C CA 1
ATOM 3606 C C . ARG D 2 166 ? 2.798 -12.497 53.025 1.00 72.08 166 ARG C C 1
ATOM 3607 O O . ARG D 2 166 ? 3.395 -11.858 52.140 1.00 71.39 166 ARG C O 1
ATOM 3615 N N . GLY D 2 167 ? 3.363 -13.537 53.634 1.00 70.78 167 GLY C N 1
ATOM 3616 C CA . GLY D 2 167 ? 4.697 -14.004 53.306 1.00 68.08 167 GLY C CA 1
ATOM 3617 C C . GLY D 2 167 ? 4.727 -14.607 51.901 1.00 67.05 167 GLY C C 1
ATOM 3618 O O . GLY D 2 167 ? 5.752 -14.496 51.228 1.00 66.79 167 GLY C O 1
ATOM 3619 N N . ALA D 2 168 ? 3.633 -15.215 51.459 1.00 66.42 168 ALA C N 1
ATOM 3620 C CA . ALA D 2 168 ? 3.551 -15.810 50.133 1.00 68.79 168 ALA C CA 1
ATOM 3621 C C . ALA D 2 168 ? 3.527 -14.688 49.102 1.00 71.13 168 ALA C C 1
ATOM 3622 O O . ALA D 2 168 ? 4.009 -14.811 47.982 1.00 72.88 168 ALA C O 1
ATOM 3624 N N . GLN D 2 169 ? 2.961 -13.546 49.500 1.00 73.26 169 GLN C N 1
ATOM 3625 C CA . GLN D 2 169 ? 2.900 -12.375 48.624 1.00 71.10 169 GLN C CA 1
ATOM 3626 C C . GLN D 2 169 ? 4.291 -11.738 48.628 1.00 68.17 169 GLN C C 1
ATOM 3627 O O . GLN D 2 169 ? 4.686 -11.124 47.639 1.00 67.75 169 GLN C O 1
ATOM 3633 N N . LEU D 2 170 ? 5.059 -11.882 49.712 1.00 65.47 170 LEU C N 1
ATOM 3634 C CA . LEU D 2 170 ? 6.390 -11.304 49.760 1.00 65.19 170 LEU C CA 1
ATOM 3635 C C . LEU D 2 170 ? 7.312 -11.988 48.735 1.00 68.43 170 LEU C C 1
ATOM 3636 O O . LEU D 2 170 ? 8.044 -11.331 47.997 1.00 64.60 170 LEU C O 1
ATOM 3641 N N . ALA D 2 171 ? 7.239 -13.310 48.701 1.00 69.01 171 ALA C N 1
ATOM 3642 C CA . ALA D 2 171 ? 8.013 -14.148 47.815 1.00 73.36 171 ALA C CA 1
ATOM 3643 C C . ALA D 2 171 ? 7.743 -13.973 46.330 1.00 75.73 171 ALA C C 1
ATOM 3644 O O . ALA D 2 171 ? 8.701 -13.965 45.552 1.00 75.95 171 ALA C O 1
ATOM 3646 N N . LYS D 2 172 ? 6.493 -13.841 45.915 1.00 76.51 172 LYS C N 1
ATOM 3647 C CA . LYS D 2 172 ? 6.134 -13.674 44.518 1.00 77.77 172 LYS C CA 1
ATOM 3648 C C . LYS D 2 172 ? 6.536 -12.312 43.966 1.00 80.70 172 LYS C C 1
ATOM 3649 O O . LYS D 2 172 ? 6.745 -12.135 42.759 1.00 81.35 172 LYS C O 1
ATOM 3651 N N . ASP D 2 173 ? 6.653 -11.329 44.854 1.00 82.16 173 ASP C N 1
ATOM 3652 C CA . ASP D 2 173 ? 7.031 -9.978 44.498 1.00 84.52 173 ASP C CA 1
ATOM 3653 C C . ASP D 2 173 ? 8.542 -9.776 44.533 1.00 85.24 173 ASP C C 1
ATOM 3654 O O . ASP D 2 173 ? 9.023 -8.719 44.132 1.00 85.71 173 ASP C O 1
ATOM 3659 N N . ILE D 2 174 ? 9.278 -10.767 45.016 1.00 86.78 174 ILE C N 1
ATOM 3660 C CA . ILE D 2 174 ? 10.726 -10.675 45.120 1.00 87.99 174 ILE C CA 1
ATOM 3661 C C . ILE D 2 174 ? 11.484 -11.255 43.948 1.00 88.38 174 ILE C C 1
ATOM 3662 O O . ILE D 2 174 ? 12.709 -11.378 44.029 1.00 88.80 174 ILE C O 1
ATOM 3667 N N . ALA D 2 175 ? 10.833 -11.589 42.845 1.00 89.08 175 ALA C N 1
ATOM 3668 C CA . ALA D 2 175 ? 11.489 -12.121 41.657 1.00 89.99 175 ALA C CA 1
ATOM 3669 C C . ALA D 2 175 ? 11.086 -11.359 40.393 1.00 89.62 175 ALA C C 1
ATOM 3670 O O . ALA D 2 175 ? 10.591 -11.935 39.424 1.00 89.21 175 ALA C O 1
ATOM 3672 N N . ILE E 3 3 ? 46.450 -4.296 -1.374 1.00 88.35 6 ILE B N 1
ATOM 3673 C CA . ILE E 3 3 ? 45.837 -3.481 -0.331 1.00 86.17 6 ILE B CA 1
ATOM 3674 C C . ILE E 3 3 ? 46.024 -4.084 1.058 1.00 84.28 6 ILE B C 1
ATOM 3675 O O . ILE E 3 3 ? 45.331 -4.995 1.505 1.00 86.27 6 ILE B O 1
ATOM 3680 N N . ARG E 3 4 ? 47.005 -3.555 1.784 1.00 79.12 7 ARG B N 1
ATOM 3681 C CA . ARG E 3 4 ? 47.344 -3.992 3.126 1.00 72.78 7 ARG B CA 1
ATOM 3682 C C . ARG E 3 4 ? 46.273 -3.611 4.159 1.00 67.23 7 ARG B C 1
ATOM 3683 O O . ARG E 3 4 ? 45.514 -2.669 3.987 1.00 65.20 7 ARG B O 1
ATOM 3691 N N . PRO E 3 5 ? 46.255 -4.362 5.253 1.00 61.04 8 PRO B N 1
ATOM 3692 C CA . PRO E 3 5 ? 45.327 -4.152 6.350 1.00 57.52 8 PRO B CA 1
ATOM 3693 C C . PRO E 3 5 ? 45.330 -2.685 6.703 1.00 54.19 8 PRO B C 1
ATOM 3694 O O . PRO E 3 5 ? 46.369 -2.019 6.674 1.00 55.55 8 PRO B O 1
ATOM 3698 N N . ASN E 3 6 ? 44.170 -2.153 7.036 1.00 48.52 9 ASN B N 1
ATOM 3699 C CA . ASN E 3 6 ? 44.053 -0.729 7.338 1.00 43.43 9 ASN B CA 1
ATOM 3700 C C . ASN E 3 6 ? 43.082 -0.458 8.440 1.00 46.42 9 ASN B C 1
ATOM 3701 O O . ASN E 3 6 ? 42.156 -1.243 8.660 1.00 51.67 9 ASN B O 1
ATOM 3706 N N . HIS E 3 7 ? 43.208 0.644 9.171 1.00 46.42 10 HIS B N 1
ATOM 3707 C CA . HIS E 3 7 ? 42.311 0.983 10.256 1.00 42.90 10 HIS B CA 1
ATOM 3708 C C . HIS E 3 7 ? 40.916 1.278 9.723 1.00 42.77 10 HIS B C 1
ATOM 3709 O O . HIS E 3 7 ? 39.929 1.106 10.428 1.00 43.36 10 HIS B O 1
ATOM 3716 N N . THR E 3 8 ? 40.854 1.732 8.490 1.00 41.67 11 THR B N 1
ATOM 3717 C CA . THR E 3 8 ? 39.653 2.095 7.802 1.00 39.81 11 THR B CA 1
ATOM 3718 C C . THR E 3 8 ? 39.264 1.047 6.768 1.00 38.32 11 THR B C 1
ATOM 3719 O O . THR E 3 8 ? 40.109 0.581 6.017 1.00 39.51 11 THR B O 1
ATOM 3723 N N . ILE E 3 9 ? 37.977 0.730 6.730 1.00 33.67 12 ILE B N 1
ATOM 3724 C CA . ILE E 3 9 ? 37.414 -0.198 5.788 1.00 33.05 12 ILE B CA 1
ATOM 3725 C C . ILE E 3 9 ? 36.515 0.618 4.860 1.00 37.00 12 ILE B C 1
ATOM 3726 O O . ILE E 3 9 ? 35.927 1.606 5.290 1.00 41.92 12 ILE B O 1
ATOM 3731 N N . TYR E 3 10 ? 36.452 0.228 3.618 1.00 37.08 13 TYR B N 1
ATOM 3732 C CA . TYR E 3 10 ? 35.696 0.827 2.557 1.00 37.48 13 TYR B CA 1
ATOM 3733 C C . TYR E 3 10 ? 34.539 -0.123 2.256 1.00 38.82 13 TYR B C 1
ATOM 3734 O O . TYR E 3 10 ? 34.810 -1.278 1.939 1.00 40.29 13 TYR B O 1
ATOM 3743 N N . ILE E 3 11 ? 33.313 0.342 2.371 1.00 40.17 14 ILE B N 1
ATOM 3744 C CA . ILE E 3 11 ? 32.149 -0.490 2.117 1.00 41.45 14 ILE B CA 1
ATOM 3745 C C . ILE E 3 11 ? 31.431 0.001 0.878 1.00 40.36 14 ILE B C 1
ATOM 3746 O O . ILE E 3 11 ? 31.316 1.219 0.760 1.00 44.28 14 ILE B O 1
ATOM 3751 N N . ASN E 3 12 ? 30.969 -0.863 -0.001 1.00 41.97 15 ASN B N 1
ATOM 3752 C CA . ASN E 3 12 ? 30.229 -0.423 -1.185 1.00 42.87 15 ASN B CA 1
ATOM 3753 C C . ASN E 3 12 ? 29.084 -1.401 -1.425 1.00 41.74 15 ASN B C 1
ATOM 3754 O O . ASN E 3 12 ? 28.987 -2.416 -0.733 1.00 45.06 15 ASN B O 1
ATOM 3759 N N . ASN E 3 13 ? 28.196 -1.128 -2.361 1.00 41.29 16 ASN B N 1
ATOM 3760 C CA . ASN E 3 13 ? 27.062 -1.997 -2.606 1.00 44.88 16 ASN B CA 1
ATOM 3761 C C . ASN E 3 13 ? 25.990 -1.799 -1.525 1.00 44.21 16 ASN B C 1
ATOM 3762 O O . ASN E 3 13 ? 25.203 -2.658 -1.152 1.00 47.87 16 ASN B O 1
ATOM 3767 N N . MET E 3 14 ? 25.913 -0.622 -0.944 1.00 43.36 17 MET B N 1
ATOM 3768 C CA . MET E 3 14 ? 24.958 -0.272 0.080 1.00 42.93 17 MET B CA 1
ATOM 3769 C C . MET E 3 14 ? 23.724 0.348 -0.583 1.00 41.84 17 MET B C 1
ATOM 3770 O O . MET E 3 14 ? 23.797 0.990 -1.623 1.00 45.36 17 MET B O 1
ATOM 3775 N N . ASN E 3 15 ? 22.586 0.114 0.004 1.00 36.90 18 ASN B N 1
ATOM 3776 C CA . ASN E 3 15 ? 21.294 0.589 -0.447 1.00 35.23 18 ASN B CA 1
ATOM 3777 C C . ASN E 3 15 ? 21.397 2.085 -0.293 1.00 36.01 18 ASN B C 1
ATOM 3778 O O . ASN E 3 15 ? 21.455 2.532 0.839 1.00 43.85 18 ASN B O 1
ATOM 3783 N N . ASP E 3 16 ? 21.447 2.863 -1.334 1.00 38.26 19 ASP B N 1
ATOM 3784 C CA . ASP E 3 16 ? 21.559 4.304 -1.280 1.00 41.27 19 ASP B CA 1
ATOM 3785 C C . ASP E 3 16 ? 20.245 5.010 -0.990 1.00 41.48 19 ASP B C 1
ATOM 3786 O O . ASP E 3 16 ? 20.264 6.210 -1.082 1.00 41.24 19 ASP B O 1
ATOM 3791 N N . LYS E 3 17 ? 19.143 4.357 -0.660 1.00 45.29 20 LYS B N 1
ATOM 3792 C CA . LYS E 3 17 ? 17.890 5.008 -0.376 1.00 48.43 20 LYS B CA 1
ATOM 3793 C C . LYS E 3 17 ? 17.810 5.402 1.097 1.00 50.71 20 LYS B C 1
ATOM 3794 O O . LYS E 3 17 ? 16.918 6.181 1.448 1.00 53.58 20 LYS B O 1
ATOM 3800 N N . ILE E 3 18 ? 18.720 4.875 1.914 1.00 48.46 21 ILE B N 1
ATOM 3801 C CA . ILE E 3 18 ? 18.669 5.222 3.333 1.00 46.47 21 ILE B CA 1
ATOM 3802 C C . ILE E 3 18 ? 19.144 6.639 3.520 1.00 44.58 21 ILE B C 1
ATOM 3803 O O . ILE E 3 18 ? 20.105 6.998 2.847 1.00 51.25 21 ILE B O 1
ATOM 3808 N N . LYS E 3 19 ? 18.536 7.461 4.343 1.00 43.35 22 LYS B N 1
ATOM 3809 C CA . LYS E 3 19 ? 19.021 8.837 4.504 1.00 43.74 22 LYS B CA 1
ATOM 3810 C C . LYS E 3 19 ? 20.403 8.769 5.132 1.00 42.91 22 LYS B C 1
ATOM 3811 O O . LYS E 3 19 ? 20.721 7.890 5.930 1.00 46.76 22 LYS B O 1
ATOM 3817 N N . LYS E 3 20 ? 21.267 9.695 4.824 1.00 44.72 23 LYS B N 1
ATOM 3818 C CA . LYS E 3 20 ? 22.620 9.767 5.324 1.00 44.18 23 LYS B CA 1
ATOM 3819 C C . LYS E 3 20 ? 22.818 9.641 6.814 1.00 42.10 23 LYS B C 1
ATOM 3820 O O . LYS E 3 20 ? 23.718 8.895 7.247 1.00 44.10 23 LYS B O 1
ATOM 3826 N N . GLU E 3 21 ? 22.054 10.324 7.639 1.00 40.26 24 GLU B N 1
ATOM 3827 C CA . GLU E 3 21 ? 22.241 10.252 9.078 1.00 43.11 24 GLU B CA 1
ATOM 3828 C C . GLU E 3 21 ? 21.811 8.925 9.679 1.00 43.66 24 GLU B C 1
ATOM 3829 O O . GLU E 3 21 ? 22.371 8.540 10.703 1.00 44.65 24 GLU B O 1
ATOM 3835 N N . GLU E 3 22 ? 20.860 8.242 9.075 1.00 40.67 25 GLU B N 1
ATOM 3836 C CA . GLU E 3 22 ? 20.365 6.966 9.510 1.00 37.75 25 GLU B CA 1
ATOM 3837 C C . GLU E 3 22 ? 21.394 5.920 9.091 1.00 35.86 25 GLU B C 1
ATOM 3838 O O . GLU E 3 22 ? 21.636 5.040 9.917 1.00 32.88 25 GLU B O 1
ATOM 3844 N N . LEU E 3 23 ? 21.935 6.069 7.878 1.00 34.33 26 LEU B N 1
ATOM 3845 C CA . LEU E 3 23 ? 22.940 5.121 7.395 1.00 33.75 26 LEU B CA 1
ATOM 3846 C C . LEU E 3 23 ? 24.157 5.106 8.320 1.00 37.62 26 LEU B C 1
ATOM 3847 O O . LEU E 3 23 ? 24.645 4.076 8.773 1.00 37.82 26 LEU B O 1
ATOM 3852 N N . LYS E 3 24 ? 24.646 6.325 8.612 1.00 35.31 27 LYS B N 1
ATOM 3853 C CA . LYS E 3 24 ? 25.775 6.449 9.480 1.00 37.02 27 LYS B CA 1
ATOM 3854 C C . LYS E 3 24 ? 25.453 5.881 10.867 1.00 37.74 27 LYS B C 1
ATOM 3855 O O . LYS E 3 24 ? 26.348 5.236 11.416 1.00 37.55 27 LYS B O 1
ATOM 3861 N N . ARG E 3 25 ? 24.264 6.135 11.412 1.00 34.60 28 ARG B N 1
ATOM 3862 C CA . ARG E 3 25 ? 23.966 5.609 12.757 1.00 31.15 28 ARG B CA 1
ATOM 3863 C C . ARG E 3 25 ? 23.817 4.111 12.751 1.00 25.22 28 ARG B C 1
ATOM 3864 O O . ARG E 3 25 ? 24.153 3.440 13.704 1.00 29.67 28 ARG B O 1
ATOM 3872 N N . SER E 3 26 ? 23.333 3.475 11.718 1.00 29.28 29 SER B N 1
ATOM 3873 C CA . SER E 3 26 ? 23.210 2.018 11.725 1.00 33.75 29 SER B CA 1
ATOM 3874 C C . SER E 3 26 ? 24.615 1.441 11.529 1.00 34.82 29 SER B C 1
ATOM 3875 O O . SER E 3 26 ? 24.944 0.400 12.091 1.00 38.27 29 SER B O 1
ATOM 3878 N N . LEU E 3 27 ? 25.431 2.118 10.728 1.00 33.56 30 LEU B N 1
ATOM 3879 C CA . LEU E 3 27 ? 26.783 1.670 10.450 1.00 29.74 30 LEU B CA 1
ATOM 3880 C C . LEU E 3 27 ? 27.541 1.671 11.751 1.00 31.21 30 LEU B C 1
ATOM 3881 O O . LEU E 3 27 ? 28.246 0.729 12.082 1.00 32.74 30 LEU B O 1
ATOM 3886 N N . TYR E 3 28 ? 27.379 2.726 12.530 1.00 31.95 31 TYR B N 1
ATOM 3887 C CA . TYR E 3 28 ? 28.063 2.827 13.798 1.00 30.70 31 TYR B CA 1
ATOM 3888 C C . TYR E 3 28 ? 27.667 1.698 14.725 1.00 33.46 31 TYR B C 1
ATOM 3889 O O . TYR E 3 28 ? 28.528 1.159 15.395 1.00 35.79 31 TYR B O 1
ATOM 3898 N N . ALA E 3 29 ? 26.367 1.420 14.791 1.00 37.60 32 ALA B N 1
ATOM 3899 C CA . ALA E 3 29 ? 25.781 0.396 15.648 1.00 33.10 32 ALA B CA 1
ATOM 3900 C C . ALA E 3 29 ? 26.325 -0.957 15.218 1.00 32.02 32 ALA B C 1
ATOM 3901 O O . ALA E 3 29 ? 26.979 -1.568 16.045 1.00 31.84 32 ALA B O 1
ATOM 3903 N N . LEU E 3 30 ? 26.112 -1.369 13.984 1.00 31.94 33 LEU B N 1
ATOM 3904 C CA . LEU E 3 30 ? 26.611 -2.611 13.476 1.00 36.45 33 LEU B CA 1
ATOM 3905 C C . LEU E 3 30 ? 28.105 -2.871 13.730 1.00 40.02 33 LEU B C 1
ATOM 3906 O O . LEU E 3 30 ? 28.449 -3.970 14.197 1.00 41.00 33 LEU B O 1
ATOM 3911 N N . PHE E 3 31 ? 28.966 -1.892 13.407 1.00 37.12 34 PHE B N 1
ATOM 3912 C CA . PHE E 3 31 ? 30.388 -2.024 13.569 1.00 33.63 34 PHE B CA 1
ATOM 3913 C C . PHE E 3 31 ? 30.928 -1.819 14.964 1.00 35.80 34 PHE B C 1
ATOM 3914 O O . PHE E 3 31 ? 32.133 -2.081 15.184 1.00 40.47 34 PHE B O 1
ATOM 3922 N N . SER E 3 32 ? 30.140 -1.418 15.943 1.00 32.17 35 SER B N 1
ATOM 3923 C CA . SER E 3 32 ? 30.613 -1.215 17.299 1.00 31.77 35 SER B CA 1
ATOM 3924 C C . SER E 3 32 ? 30.954 -2.552 17.933 1.00 35.43 35 SER B C 1
ATOM 3925 O O . SER E 3 32 ? 31.754 -2.669 18.876 1.00 37.50 35 SER B O 1
ATOM 3928 N N . GLN E 3 33 ? 30.352 -3.636 17.439 1.00 34.08 36 GLN B N 1
ATOM 3929 C CA . GLN E 3 33 ? 30.617 -4.951 18.001 1.00 34.17 36 GLN B CA 1
ATOM 3930 C C . GLN E 3 33 ? 32.073 -5.340 17.873 1.00 32.55 36 GLN B C 1
ATOM 3931 O O . GLN E 3 33 ? 32.474 -6.164 18.688 1.00 34.83 36 GLN B O 1
ATOM 3937 N N . PHE E 3 34 ? 32.868 -4.834 16.964 1.00 34.78 37 PHE B N 1
ATOM 3938 C CA . PHE E 3 34 ? 34.264 -5.215 16.833 1.00 34.77 37 PHE B CA 1
ATOM 3939 C C . PHE E 3 34 ? 35.313 -4.328 17.461 1.00 38.00 37 PHE B C 1
ATOM 3940 O O . PHE E 3 34 ? 36.501 -4.661 17.626 1.00 40.00 37 PHE B O 1
ATOM 3948 N N . GLY E 3 35 ? 34.970 -3.125 17.862 1.00 40.00 38 GLY B N 1
ATOM 3949 C CA . GLY E 3 35 ? 35.886 -2.189 18.473 1.00 39.11 38 GLY B CA 1
ATOM 3950 C C . GLY E 3 35 ? 35.315 -0.798 18.296 1.00 45.42 38 GLY B C 1
ATOM 3951 O O . GLY E 3 35 ? 34.337 -0.549 17.590 1.00 50.54 38 GLY B O 1
ATOM 3952 N N . HIS E 3 36 ? 35.927 0.155 18.961 1.00 49.76 39 HIS B N 1
ATOM 3953 C CA . HIS E 3 36 ? 35.500 1.535 18.891 1.00 49.13 39 HIS B CA 1
ATOM 3954 C C . HIS E 3 36 ? 35.632 2.089 17.487 1.00 46.28 39 HIS B C 1
ATOM 3955 O O . HIS E 3 36 ? 36.697 2.045 16.905 1.00 48.70 39 HIS B O 1
ATOM 3962 N N . VAL E 3 37 ? 34.564 2.623 16.919 1.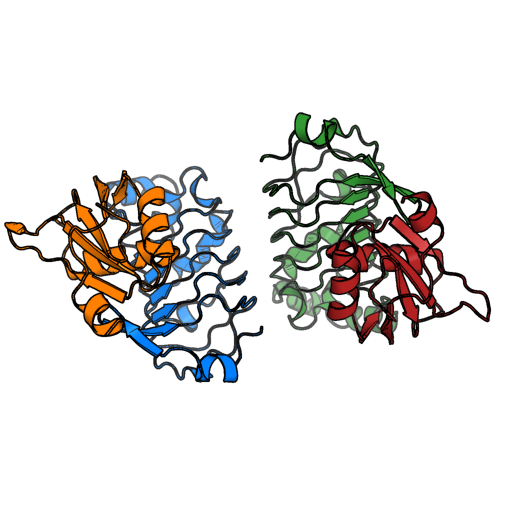00 44.16 40 VAL B N 1
ATOM 3963 C CA . VAL E 3 37 ? 34.589 3.237 15.599 1.00 39.56 40 VAL B CA 1
ATOM 3964 C C . VAL E 3 37 ? 34.877 4.726 15.851 1.00 40.06 40 VAL B C 1
ATOM 3965 O O . VAL E 3 37 ? 34.080 5.350 16.535 1.00 41.66 40 VAL B O 1
ATOM 3969 N N . VAL E 3 38 ? 35.966 5.264 15.356 1.00 39.93 41 VAL B N 1
ATOM 3970 C CA . VAL E 3 38 ? 36.354 6.637 15.569 1.00 40.95 41 VAL B CA 1
ATOM 3971 C C . VAL E 3 38 ? 35.509 7.585 14.759 1.00 39.76 41 VAL B C 1
ATOM 3972 O O . VAL E 3 38 ? 35.180 8.627 15.318 1.00 43.20 41 VAL B O 1
ATOM 3976 N N . ASP E 3 39 ? 35.223 7.221 13.522 1.00 41.43 42 ASP B N 1
ATOM 3977 C CA . ASP E 3 39 ? 34.416 8.103 12.664 1.00 40.64 42 ASP B CA 1
ATOM 3978 C C . ASP E 3 39 ? 33.937 7.390 11.415 1.00 34.70 42 ASP B C 1
ATOM 3979 O O . ASP E 3 39 ? 34.481 6.356 11.052 1.00 29.53 42 ASP B O 1
ATOM 3984 N N . ILE E 3 40 ? 32.933 7.926 10.729 1.00 34.49 43 ILE B N 1
ATOM 3985 C CA . ILE E 3 40 ? 32.378 7.344 9.536 1.00 33.33 43 ILE B CA 1
ATOM 3986 C C . ILE E 3 40 ? 32.240 8.378 8.456 1.00 34.11 43 ILE B C 1
ATOM 3987 O O . ILE E 3 40 ? 31.595 9.375 8.691 1.00 40.39 43 ILE B O 1
ATOM 3992 N N . VAL E 3 41 ? 32.773 8.180 7.267 1.00 38.07 44 VAL B N 1
ATOM 3993 C CA . VAL E 3 41 ? 32.648 9.153 6.188 1.00 35.86 44 VAL B CA 1
ATOM 3994 C C . VAL E 3 41 ? 31.751 8.565 5.123 1.00 37.04 44 VAL B C 1
ATOM 3995 O O . VAL E 3 41 ? 32.058 7.521 4.559 1.00 39.54 44 VAL B O 1
ATOM 3999 N N . ALA E 3 42 ? 30.627 9.226 4.856 1.00 39.14 45 ALA B N 1
ATOM 4000 C CA . ALA E 3 42 ? 29.697 8.716 3.846 1.00 37.46 45 ALA B CA 1
ATOM 4001 C C . ALA E 3 42 ? 28.975 9.911 3.252 1.00 42.35 45 ALA B C 1
ATOM 4002 O O . ALA E 3 42 ? 28.440 10.693 4.040 1.00 41.92 45 ALA B O 1
ATOM 4004 N N . LEU E 3 43 ? 28.982 10.001 1.932 1.00 45.52 46 LEU B N 1
ATOM 4005 C CA . LEU E 3 43 ? 28.327 11.098 1.227 1.00 45.97 46 LEU B CA 1
ATOM 4006 C C . LEU E 3 43 ? 27.303 10.572 0.243 1.00 47.30 46 LEU B C 1
ATOM 4007 O O . LEU E 3 43 ? 27.376 9.395 -0.128 1.00 51.25 46 LEU B O 1
ATOM 4012 N N . LYS E 3 44 ? 26.363 11.406 -0.181 1.00 48.43 47 LYS B N 1
ATOM 4013 C CA . LYS E 3 44 ? 25.363 10.903 -1.123 1.00 49.26 47 LYS B CA 1
ATOM 4014 C C . LYS E 3 44 ? 25.595 11.460 -2.511 1.00 52.44 47 LYS B C 1
ATOM 4015 O O . LYS E 3 44 ? 24.711 11.273 -3.356 1.00 57.95 47 LYS B O 1
ATOM 4021 N N . THR E 3 45 ? 26.747 12.088 -2.761 1.00 49.23 48 THR B N 1
ATOM 4022 C CA . THR E 3 45 ? 27.001 12.619 -4.091 1.00 46.57 48 THR B CA 1
ATOM 4023 C C . THR E 3 45 ? 26.852 11.492 -5.072 1.00 46.90 48 THR B C 1
ATOM 4024 O O . THR E 3 45 ? 26.759 10.350 -4.666 1.00 51.90 48 THR B O 1
ATOM 4028 N N . MET E 3 46 ? 26.830 11.793 -6.349 1.00 50.82 49 MET B N 1
ATOM 4029 C CA . MET E 3 46 ? 26.685 10.749 -7.363 1.00 52.41 49 MET B CA 1
ATOM 4030 C C . MET E 3 46 ? 27.897 9.846 -7.167 1.00 56.27 49 MET B C 1
ATOM 4031 O O . MET E 3 46 ? 27.781 8.643 -6.972 1.00 57.78 49 MET B O 1
ATOM 4036 N N . LYS E 3 47 ? 29.079 10.459 -7.187 1.00 57.72 50 LYS B N 1
ATOM 4037 C CA . LYS E 3 47 ? 30.308 9.732 -7.012 1.00 59.36 50 LYS B CA 1
ATOM 4038 C C . LYS E 3 47 ? 30.352 8.797 -5.814 1.00 57.98 50 LYS B C 1
ATOM 4039 O O . LYS E 3 47 ? 30.633 7.611 -5.979 1.00 60.10 50 LYS B O 1
ATOM 4045 N N . MET E 3 48 ? 30.104 9.337 -4.625 1.00 55.67 51 MET B N 1
ATOM 4046 C CA . MET E 3 48 ? 30.173 8.576 -3.396 1.00 51.17 51 MET B CA 1
ATOM 4047 C C . MET E 3 48 ? 28.967 7.834 -2.920 1.00 51.21 51 MET B C 1
ATOM 4048 O O . MET E 3 48 ? 29.180 6.974 -2.043 1.00 51.73 51 MET B O 1
ATOM 4053 N N . ARG E 3 49 ? 27.768 8.026 -3.423 1.00 51.37 52 ARG B N 1
ATOM 4054 C CA . ARG E 3 49 ? 26.598 7.268 -2.957 1.00 47.30 52 ARG B CA 1
ATOM 4055 C C . ARG E 3 49 ? 26.836 5.772 -2.918 1.00 42.72 52 ARG B C 1
ATOM 4056 O O . ARG E 3 49 ? 27.586 5.193 -3.691 1.00 46.92 52 ARG B O 1
ATOM 4064 N N . GLY E 3 50 ? 26.226 5.043 -2.018 1.00 40.78 53 GLY B N 1
ATOM 4065 C CA . GLY E 3 50 ? 26.267 3.623 -1.803 1.00 41.29 53 GLY B CA 1
ATOM 4066 C C . GLY E 3 50 ? 27.514 3.060 -1.149 1.00 42.62 53 GLY B C 1
ATOM 4067 O O . GLY E 3 50 ? 27.727 1.835 -1.099 1.00 41.60 53 GLY B O 1
ATOM 4068 N N . GLN E 3 51 ? 28.337 3.974 -0.640 1.00 38.76 54 GLN B N 1
ATOM 4069 C CA . GLN E 3 51 ? 29.596 3.760 -0.013 1.00 39.04 54 GLN B CA 1
ATOM 4070 C C . GLN E 3 51 ? 29.842 4.446 1.326 1.00 40.70 54 GLN B C 1
ATOM 4071 O O . GLN E 3 51 ? 29.226 5.411 1.754 1.00 39.29 54 GLN B O 1
ATOM 4077 N N . ALA E 3 52 ? 30.831 3.922 2.062 1.00 39.92 55 ALA B N 1
ATOM 4078 C CA . ALA E 3 52 ? 31.161 4.507 3.342 1.00 38.99 55 ALA B CA 1
ATOM 4079 C C . ALA E 3 52 ? 32.536 4.040 3.784 1.00 39.62 55 ALA B C 1
ATOM 4080 O O . ALA E 3 52 ? 32.961 2.938 3.421 1.00 41.04 55 ALA B O 1
ATOM 4082 N N . PHE E 3 53 ? 33.193 4.887 4.556 1.00 34.25 56 PHE B N 1
ATOM 4083 C CA . PHE E 3 53 ? 34.507 4.550 5.083 1.00 36.65 56 PHE B CA 1
ATOM 4084 C C . PHE E 3 53 ? 34.278 4.383 6.589 1.00 39.25 56 PHE B C 1
ATOM 4085 O O . PHE E 3 53 ? 33.728 5.369 7.105 1.00 41.16 56 PHE B O 1
ATOM 4093 N N . VAL E 3 54 ? 34.613 3.272 7.233 1.00 34.86 57 VAL B N 1
ATOM 4094 C CA . VAL E 3 54 ? 34.384 3.135 8.666 1.00 35.02 57 VAL B CA 1
ATOM 4095 C C . VAL E 3 54 ? 35.783 3.070 9.286 1.00 40.58 57 VAL B C 1
ATOM 4096 O O . VAL E 3 54 ? 36.631 2.241 8.929 1.00 44.93 57 VAL B O 1
ATOM 4100 N N . ILE E 3 55 ? 36.087 3.956 10.216 1.00 39.94 58 ILE B N 1
ATOM 4101 C CA . ILE E 3 55 ? 37.368 4.069 10.854 1.00 38.49 58 ILE B CA 1
ATOM 4102 C C . ILE E 3 55 ? 37.405 3.546 12.270 1.00 37.99 58 ILE B C 1
ATOM 4103 O O . ILE E 3 55 ? 36.630 4.025 13.087 1.00 39.45 58 ILE B O 1
ATOM 4108 N N . PHE E 3 56 ? 38.293 2.624 12.574 1.00 34.44 59 PHE B N 1
ATOM 4109 C CA . PHE E 3 56 ? 38.392 2.082 13.909 1.00 38.09 59 PHE B CA 1
ATOM 4110 C C . PHE E 3 56 ? 39.667 2.481 14.645 1.00 37.07 59 PHE B C 1
ATOM 4111 O O . PHE E 3 56 ? 40.689 2.612 13.992 1.00 41.31 59 PHE B O 1
ATOM 4119 N N . LYS E 3 57 ? 39.628 2.618 15.945 1.00 37.65 60 LYS B N 1
ATOM 4120 C CA . LYS E 3 57 ? 40.795 2.939 16.736 1.00 40.58 60 LYS B CA 1
ATOM 4121 C C . LYS E 3 57 ? 41.827 1.824 16.563 1.00 40.75 60 LYS B C 1
ATOM 4122 O O . LYS E 3 57 ? 42.995 2.019 16.255 1.00 39.58 60 LYS B O 1
ATOM 4124 N N . GLU E 3 58 ? 41.417 0.581 16.754 1.00 44.09 61 GLU B N 1
ATOM 4125 C CA . GLU E 3 58 ? 42.303 -0.567 16.638 1.00 46.13 61 GLU B CA 1
ATOM 4126 C C . GLU E 3 58 ? 42.227 -1.202 15.254 1.00 46.94 61 GLU B C 1
ATOM 4127 O O . GLU E 3 58 ? 41.167 -1.318 14.676 1.00 47.53 61 GLU B O 1
ATOM 4133 N N . LEU E 3 59 ? 43.382 -1.616 14.744 1.00 48.08 62 LEU B N 1
ATOM 4134 C CA . LEU E 3 59 ? 43.560 -2.260 13.472 1.00 47.74 62 LEU B CA 1
ATOM 4135 C C . LEU E 3 59 ? 43.003 -3.673 13.528 1.00 47.56 62 LEU B C 1
ATOM 4136 O O . LEU E 3 59 ? 42.345 -4.164 12.608 1.00 49.98 62 LEU B O 1
ATOM 4141 N N . GLY E 3 60 ? 43.204 -4.392 14.619 1.00 43.13 63 GLY B N 1
ATOM 4142 C CA . GLY E 3 60 ? 42.667 -5.752 14.716 1.00 42.67 63 GLY B CA 1
ATOM 4143 C C . GLY E 3 60 ? 41.152 -5.700 14.553 1.00 45.60 63 GLY B C 1
ATOM 4144 O O . GLY E 3 60 ? 40.572 -6.615 13.966 1.00 44.57 63 GLY B O 1
ATOM 4145 N N . SER E 3 61 ? 40.516 -4.637 15.076 1.00 45.13 64 SER B N 1
ATOM 4146 C CA . SER E 3 61 ? 39.083 -4.461 14.957 1.00 43.09 64 SER B CA 1
ATOM 4147 C C . SER E 3 61 ? 38.659 -4.342 13.495 1.00 41.51 64 SER B C 1
ATOM 4148 O O . SER E 3 61 ? 37.664 -4.913 13.107 1.00 43.22 64 SER B O 1
ATOM 4151 N N . SER E 3 62 ? 39.399 -3.616 12.686 1.00 41.28 65 SER B N 1
ATOM 4152 C CA . SER E 3 62 ? 39.104 -3.459 11.280 1.00 43.61 65 SER B CA 1
ATOM 4153 C C . SER E 3 62 ? 39.188 -4.796 10.551 1.00 45.39 65 SER B C 1
ATOM 4154 O O . SER E 3 62 ? 38.317 -5.182 9.757 1.00 49.25 65 SER B O 1
ATOM 4157 N N . THR E 3 63 ? 40.233 -5.564 10.809 1.00 45.53 66 THR B N 1
ATOM 4158 C CA . THR E 3 63 ? 40.396 -6.875 10.172 1.00 42.46 66 THR B CA 1
ATOM 4159 C C . THR E 3 63 ? 39.276 -7.813 10.568 1.00 41.04 66 THR B C 1
ATOM 4160 O O . THR E 3 63 ? 38.753 -8.525 9.708 1.00 38.92 66 THR B O 1
ATOM 4164 N N . ASN E 3 64 ? 38.902 -7.840 11.840 1.00 42.26 67 ASN B N 1
ATOM 4165 C CA . ASN E 3 64 ? 37.819 -8.724 12.291 1.00 42.45 67 ASN B CA 1
ATOM 4166 C C . ASN E 3 64 ? 36.485 -8.377 11.649 1.00 42.78 67 ASN B C 1
ATOM 4167 O O . ASN E 3 64 ? 35.696 -9.215 11.222 1.00 44.89 67 ASN B O 1
ATOM 4172 N N . ALA E 3 65 ? 36.217 -7.088 11.561 1.00 43.00 68 ALA B N 1
ATOM 4173 C CA . ALA E 3 65 ? 35.009 -6.558 10.954 1.00 43.04 68 ALA B CA 1
ATOM 4174 C C . ALA E 3 65 ? 34.992 -7.027 9.510 1.00 42.97 68 ALA B C 1
ATOM 4175 O O . ALA E 3 65 ? 34.014 -7.635 9.096 1.00 46.97 68 ALA B O 1
ATOM 4177 N N . LEU E 3 66 ? 36.052 -6.777 8.757 1.00 44.91 69 LEU B N 1
ATOM 4178 C CA . LEU E 3 66 ? 36.126 -7.194 7.374 1.00 49.31 69 LEU B CA 1
ATOM 4179 C C . LEU E 3 66 ? 35.804 -8.656 7.097 1.00 50.64 69 LEU B C 1
ATOM 4180 O O . LEU E 3 66 ? 35.042 -8.943 6.197 1.00 51.50 69 LEU B O 1
ATOM 4185 N N . ARG E 3 67 ? 36.391 -9.584 7.832 1.00 53.42 70 ARG B N 1
ATOM 4186 C CA . ARG E 3 67 ? 36.169 -10.994 7.656 1.00 55.54 70 ARG B CA 1
ATOM 4187 C C . ARG E 3 67 ? 34.780 -11.437 8.101 1.00 53.10 70 ARG B C 1
ATOM 4188 O O . ARG E 3 67 ? 34.166 -12.252 7.426 1.00 48.49 70 ARG B O 1
ATOM 4196 N N . GLN E 3 68 ? 34.316 -10.915 9.242 1.00 51.42 71 GLN B N 1
ATOM 4197 C CA . GLN E 3 68 ? 33.012 -11.338 9.740 1.00 48.15 71 GLN B CA 1
ATOM 4198 C C . GLN E 3 68 ? 31.794 -10.753 9.086 1.00 43.86 71 GLN B C 1
ATOM 4199 O O . GLN E 3 68 ? 30.786 -11.436 9.078 1.00 39.73 71 GLN B O 1
ATOM 4205 N N . LEU E 3 69 ? 31.856 -9.544 8.557 1.00 42.95 72 LEU B N 1
ATOM 4206 C CA . LEU E 3 69 ? 30.695 -8.951 7.926 1.00 43.09 72 LEU B CA 1
ATOM 4207 C C . LEU E 3 69 ? 30.780 -8.937 6.418 1.00 39.94 72 LEU B C 1
ATOM 4208 O O . LEU E 3 69 ? 29.992 -8.185 5.841 1.00 42.10 72 LEU B O 1
ATOM 4213 N N . GLN E 3 70 ? 31.646 -9.710 5.790 1.00 37.57 73 GLN B N 1
ATOM 4214 C CA . GLN E 3 70 ? 31.708 -9.718 4.323 1.00 38.58 73 GLN B CA 1
ATOM 4215 C C . GLN E 3 70 ? 30.383 -10.231 3.788 1.00 38.88 73 GLN B C 1
ATOM 4216 O O . GLN E 3 70 ? 29.973 -11.330 4.163 1.00 39.83 73 GLN B O 1
ATOM 4222 N N . GLY E 3 71 ? 29.671 -9.506 2.957 1.00 39.98 74 GLY B N 1
ATOM 4223 C CA . GLY E 3 71 ? 28.395 -9.906 2.400 1.00 38.46 74 GLY B CA 1
ATOM 4224 C C . GLY E 3 71 ? 27.232 -9.900 3.371 1.00 41.09 74 GLY B C 1
ATOM 4225 O O . GLY E 3 71 ? 26.231 -10.582 3.140 1.00 41.28 74 GLY B O 1
ATOM 4226 N N . PHE E 3 72 ? 27.300 -9.155 4.464 1.00 42.76 75 PHE B N 1
ATOM 4227 C CA . PHE E 3 72 ? 26.204 -9.095 5.435 1.00 41.66 75 PHE B CA 1
ATOM 4228 C C . PHE E 3 72 ? 25.070 -8.288 4.841 1.00 41.61 75 PHE B C 1
ATOM 4229 O O . PHE E 3 72 ? 25.269 -7.212 4.285 1.00 39.21 75 PHE B O 1
ATOM 4237 N N . PRO E 3 73 ? 23.867 -8.827 4.925 1.00 43.97 76 PRO B N 1
ATOM 4238 C CA . PRO E 3 73 ? 22.670 -8.184 4.399 1.00 44.06 76 PRO B CA 1
ATOM 4239 C C . PRO E 3 73 ? 22.409 -6.944 5.260 1.00 41.49 76 PRO B C 1
ATOM 4240 O O . PRO E 3 73 ? 22.209 -7.085 6.474 1.00 42.64 76 PRO B O 1
ATOM 4244 N N . PHE E 3 74 ? 22.423 -5.791 4.615 1.00 31.06 77 PHE B N 1
ATOM 4245 C CA . PHE E 3 74 ? 22.228 -4.544 5.341 1.00 34.30 77 PHE B CA 1
ATOM 4246 C C . PHE E 3 74 ? 21.200 -3.756 4.571 1.00 34.77 77 PHE B C 1
ATOM 4247 O O . PHE E 3 74 ? 21.407 -3.411 3.416 1.00 34.30 77 PHE B O 1
ATOM 4255 N N . TYR E 3 75 ? 20.048 -3.487 5.196 1.00 37.39 78 TYR B N 1
ATOM 4256 C CA . TYR E 3 75 ? 18.992 -2.772 4.524 1.00 34.55 78 TYR B CA 1
ATOM 4257 C C . TYR E 3 75 ? 18.751 -3.484 3.190 1.00 34.27 78 TYR B C 1
ATOM 4258 O O . TYR E 3 75 ? 18.705 -2.816 2.162 1.00 38.51 78 TYR B O 1
ATOM 4267 N N . GLY E 3 76 ? 18.592 -4.801 3.175 1.00 33.26 79 GLY B N 1
ATOM 4268 C CA . GLY E 3 76 ? 18.350 -5.477 1.917 1.00 36.14 79 GLY B CA 1
ATOM 4269 C C . GLY E 3 76 ? 19.478 -5.853 1.015 1.00 37.24 79 GLY B C 1
ATOM 4270 O O . GLY E 3 76 ? 19.256 -6.703 0.160 1.00 39.18 79 GLY B O 1
ATOM 4271 N N . LYS E 3 77 ? 20.684 -5.300 1.061 1.00 43.96 80 LYS B N 1
ATOM 4272 C CA . LYS E 3 77 ? 21.720 -5.743 0.129 1.00 46.67 80 LYS B CA 1
ATOM 4273 C C . LYS E 3 77 ? 22.924 -6.305 0.882 1.00 44.91 80 LYS B C 1
ATOM 4274 O O . LYS E 3 77 ? 23.174 -5.873 2.006 1.00 48.21 80 LYS B O 1
ATOM 4280 N N . PRO E 3 78 ? 23.632 -7.204 0.247 1.00 41.57 81 PRO B N 1
ATOM 4281 C CA . PRO E 3 78 ? 24.829 -7.832 0.827 1.00 41.82 81 PRO B CA 1
ATOM 4282 C C . PRO E 3 78 ? 25.984 -6.861 0.780 1.00 38.22 81 PRO B C 1
ATOM 4283 O O . PRO E 3 78 ? 26.403 -6.553 -0.336 1.00 42.71 81 PRO B O 1
ATOM 4287 N N . MET E 3 79 ? 26.521 -6.327 1.853 1.00 37.24 82 MET B N 1
ATOM 4288 C CA . MET E 3 79 ? 27.601 -5.355 1.719 1.00 39.93 82 MET B CA 1
ATOM 4289 C C . MET E 3 79 ? 28.936 -5.941 1.307 1.00 40.30 82 MET B C 1
ATOM 4290 O O . MET E 3 79 ? 29.205 -7.063 1.659 1.00 41.84 82 MET B O 1
ATOM 4295 N N . ARG E 3 80 ? 29.755 -5.204 0.577 1.00 40.75 83 ARG B N 1
ATOM 4296 C CA . ARG E 3 80 ? 31.072 -5.651 0.131 1.00 41.47 83 ARG B CA 1
ATOM 4297 C C . ARG E 3 80 ? 32.043 -4.742 0.895 1.00 42.86 83 ARG B C 1
ATOM 4298 O O . ARG E 3 80 ? 31.911 -3.498 0.871 1.00 39.25 83 ARG B O 1
ATOM 4306 N N . ILE E 3 81 ? 32.957 -5.417 1.605 1.00 38.56 84 ILE B N 1
ATOM 4307 C CA . ILE E 3 81 ? 33.925 -4.674 2.419 1.00 37.80 84 ILE B CA 1
ATOM 4308 C C . ILE E 3 81 ? 35.334 -4.859 1.910 1.00 37.70 84 ILE B C 1
ATOM 4309 O O . ILE E 3 81 ? 35.626 -5.918 1.395 1.00 40.39 84 ILE B O 1
ATOM 4314 N N . GLN E 3 82 ? 36.206 -3.881 2.052 1.00 41.42 85 GLN B N 1
ATOM 4315 C CA . GLN E 3 82 ? 37.590 -3.961 1.609 1.00 43.37 85 GLN B CA 1
ATOM 4316 C C . GLN E 3 82 ? 38.403 -2.979 2.461 1.00 41.73 85 GLN B C 1
ATOM 4317 O O . GLN E 3 82 ? 37.792 -2.088 3.034 1.00 39.77 85 GLN B O 1
ATOM 4323 N N . TYR E 3 83 ? 39.715 -3.134 2.505 1.00 42.27 86 TYR B N 1
ATOM 4324 C CA . TYR E 3 83 ? 40.572 -2.235 3.255 1.00 40.62 86 TYR B CA 1
ATOM 4325 C C . TYR E 3 83 ? 40.674 -0.975 2.391 1.00 43.54 86 TYR B C 1
ATOM 4326 O O . TYR E 3 83 ? 40.745 -1.170 1.191 1.00 45.95 86 TYR B O 1
ATOM 4335 N N . ALA E 3 84 ? 40.666 0.214 2.939 1.00 46.55 87 ALA B N 1
ATOM 4336 C CA . ALA E 3 84 ? 40.765 1.430 2.163 1.00 51.83 87 ALA B CA 1
ATOM 4337 C C . ALA E 3 84 ? 42.121 1.570 1.489 1.00 51.99 87 ALA B C 1
ATOM 4338 O O . ALA E 3 84 ? 43.112 1.047 1.989 1.00 53.73 87 ALA B O 1
ATOM 4340 N N . LYS E 3 85 ? 42.167 2.290 0.380 1.00 51.95 88 LYS B N 1
ATOM 4341 C CA . LYS E 3 85 ? 43.374 2.516 -0.383 1.00 51.68 88 LYS B CA 1
ATOM 4342 C C . LYS E 3 85 ? 44.382 3.360 0.373 1.00 53.30 88 LYS B C 1
ATOM 4343 O O . LYS E 3 85 ? 45.556 3.030 0.361 1.00 54.81 88 LYS B O 1
ATOM 4349 N N . THR E 3 86 ? 43.952 4.433 1.014 1.00 53.69 89 THR B N 1
ATOM 4350 C CA . THR E 3 86 ? 44.771 5.323 1.769 1.00 51.96 89 THR B CA 1
ATOM 4351 C C . THR E 3 86 ? 44.394 5.315 3.251 1.00 54.98 89 THR B C 1
ATOM 4352 O O . THR E 3 86 ? 43.414 4.746 3.714 1.00 56.66 89 THR B O 1
ATOM 4356 N N . ASP E 3 87 ? 45.215 6.005 4.028 1.00 55.35 90 ASP B N 1
ATOM 4357 C CA . ASP E 3 87 ? 45.031 6.169 5.452 1.00 55.22 90 ASP B CA 1
ATOM 4358 C C . ASP E 3 87 ? 44.066 7.336 5.630 1.00 53.17 90 ASP B C 1
ATOM 4359 O O . ASP E 3 87 ? 44.115 8.300 4.877 1.00 53.71 90 ASP B O 1
ATOM 4364 N N . SER E 3 88 ? 43.176 7.257 6.589 1.00 51.34 91 SER B N 1
ATOM 4365 C CA . SER E 3 88 ? 42.190 8.276 6.873 1.00 50.96 91 SER B CA 1
ATOM 4366 C C . SER E 3 88 ? 42.824 9.488 7.538 1.00 50.89 91 SER B C 1
ATOM 4367 O O . SER E 3 88 ? 43.660 9.346 8.425 1.00 50.44 91 SER B O 1
ATOM 4370 N N . ASP E 3 89 ? 42.410 10.690 7.163 1.00 51.72 92 ASP B N 1
ATOM 4371 C CA . ASP E 3 89 ? 42.952 11.915 7.728 1.00 55.01 92 ASP B CA 1
ATOM 4372 C C . ASP E 3 89 ? 42.993 11.910 9.249 1.00 55.28 92 ASP B C 1
ATOM 4373 O O . ASP E 3 89 ? 43.973 12.345 9.875 1.00 55.69 92 ASP B O 1
ATOM 4378 N N . ILE E 3 90 ? 41.952 11.431 9.884 1.00 56.03 93 ILE B N 1
ATOM 4379 C CA . ILE E 3 90 ? 41.824 11.342 11.329 1.00 57.92 93 ILE B CA 1
ATOM 4380 C C . ILE E 3 90 ? 42.886 10.428 11.922 1.00 56.34 93 ILE B C 1
ATOM 4381 O O . ILE E 3 90 ? 43.385 10.698 13.007 1.00 54.09 93 ILE B O 1
ATOM 4386 N N . ILE E 3 91 ? 43.219 9.348 11.223 1.00 55.59 94 ILE B N 1
ATOM 4387 C CA . ILE E 3 91 ? 44.224 8.415 11.691 1.00 59.27 94 ILE B CA 1
ATOM 4388 C C . ILE E 3 91 ? 45.586 9.106 11.613 1.00 61.71 94 ILE B C 1
ATOM 4389 O O . ILE E 3 91 ? 46.354 9.069 12.582 1.00 61.91 94 ILE B O 1
ATOM 4394 N N . SER E 3 92 ? 45.869 9.748 10.485 1.00 62.41 95 SER B N 1
ATOM 4395 C CA . SER E 3 92 ? 47.134 10.442 10.322 1.00 69.99 95 SER B CA 1
ATOM 4396 C C . SER E 3 92 ? 47.339 11.503 11.392 1.00 76.98 95 SER B C 1
ATOM 4397 O O . SER E 3 92 ? 48.467 11.696 11.849 1.00 78.84 95 SER B O 1
ATOM 4400 N N . LYS E 3 93 ? 46.298 12.202 11.820 1.00 83.35 96 LYS B N 1
ATOM 4401 C CA . LYS E 3 93 ? 46.396 13.240 12.832 1.00 89.89 96 LYS B CA 1
ATOM 4402 C C . LYS E 3 93 ? 46.541 12.669 14.227 1.00 91.41 96 LYS B C 1
ATOM 4403 O O . LYS E 3 93 ? 47.178 13.223 15.116 1.00 90.42 96 LYS B O 1
ATOM 4409 N N . MET E 3 94 ? 45.945 11.513 14.446 1.00 95.66 97 MET B N 1
ATOM 4410 C CA . MET E 3 94 ? 45.993 10.827 15.735 1.00 99.89 97 MET B CA 1
ATOM 4411 C C . MET E 3 94 ? 47.335 10.139 15.938 1.00 102.97 97 MET B C 1
ATOM 4412 O O . MET E 3 94 ? 47.763 9.895 17.064 1.00 103.49 97 MET B O 1
ATOM 4417 N N . ARG E 3 95 ? 48.040 9.809 14.864 1.00 105.87 98 ARG B N 1
ATOM 4418 C CA . ARG E 3 95 ? 49.333 9.163 14.889 1.00 107.77 98 ARG B CA 1
ATOM 4419 C C . ARG E 3 95 ? 50.494 10.157 15.014 1.00 108.84 98 ARG B C 1
ATOM 4420 O O . ARG E 3 95 ? 51.513 9.865 15.642 1.00 109.06 98 ARG B O 1
ATOM 4428 N N . GLY E 3 96 ? 50.378 11.340 14.408 1.00 109.68 99 GLY B N 1
ATOM 4429 C CA . GLY E 3 96 ? 51.452 12.295 14.465 1.00 110.50 99 GLY B CA 1
ATOM 4430 C C . GLY E 3 96 ? 51.235 13.730 14.847 1.00 110.06 99 GLY B C 1
ATOM 4431 O O . GLY E 3 96 ? 52.233 14.361 15.278 1.00 110.13 99 GLY B O 1
ATOM 4433 N N . ILE F 3 3 ? 59.440 -20.063 50.079 1.00 98.38 6 ILE D N 1
ATOM 4434 C CA . ILE F 3 3 ? 58.431 -21.020 49.650 1.00 97.51 6 ILE D CA 1
ATOM 4435 C C . ILE F 3 3 ? 57.980 -20.708 48.226 1.00 97.29 6 ILE D C 1
ATOM 4436 O O . ILE F 3 3 ? 57.167 -19.816 48.008 1.00 97.95 6 ILE D O 1
ATOM 4441 N N . ARG F 3 4 ? 58.536 -21.475 47.299 1.00 94.39 7 ARG D N 1
ATOM 4442 C CA . ARG F 3 4 ? 58.226 -21.318 45.887 1.00 92.32 7 ARG D CA 1
ATOM 4443 C C . ARG F 3 4 ? 56.890 -21.929 45.509 1.00 91.11 7 ARG D C 1
ATOM 4444 O O . ARG F 3 4 ? 56.353 -22.756 46.244 1.00 92.62 7 ARG D O 1
ATOM 4452 N N . PRO F 3 5 ? 56.384 -21.527 44.349 1.00 88.03 8 PRO D N 1
ATOM 4453 C CA . PRO F 3 5 ? 55.122 -22.045 43.839 1.00 84.47 8 PRO D CA 1
ATOM 4454 C C . PRO F 3 5 ? 55.175 -23.571 43.889 1.00 81.09 8 PRO D C 1
ATOM 4455 O O . PRO F 3 5 ? 56.228 -24.188 43.742 1.00 76.76 8 PRO D O 1
ATOM 4459 N N . ASN F 3 6 ? 54.015 -24.178 44.115 1.00 79.62 9 ASN D N 1
ATOM 4460 C CA . ASN F 3 6 ? 53.902 -25.625 44.205 1.00 79.26 9 ASN D CA 1
ATOM 4461 C C . ASN F 3 6 ? 52.573 -26.140 43.690 1.00 78.92 9 ASN D C 1
ATOM 4462 O O . ASN F 3 6 ? 51.583 -25.406 43.646 1.00 80.56 9 ASN D O 1
ATOM 4467 N N . HIS F 3 7 ? 52.553 -27.424 43.325 1.00 77.34 10 HIS D N 1
ATOM 4468 C CA . HIS F 3 7 ? 51.331 -28.051 42.830 1.00 75.86 10 HIS D CA 1
ATOM 4469 C C . HIS F 3 7 ? 50.291 -28.175 43.946 1.00 74.00 10 HIS D C 1
ATOM 4470 O O . HIS F 3 7 ? 49.097 -28.046 43.700 1.00 77.20 10 HIS D O 1
ATOM 4477 N N . THR F 3 8 ? 50.779 -28.428 45.152 1.00 69.68 11 THR D N 1
ATOM 4478 C CA . THR F 3 8 ? 49.954 -28.571 46.321 1.00 67.32 11 THR D CA 1
ATOM 4479 C C . THR F 3 8 ? 50.016 -27.307 47.167 1.00 65.68 11 THR D C 1
ATOM 4480 O O . THR F 3 8 ? 51.072 -26.721 47.329 1.00 66.18 11 THR D O 1
ATOM 4484 N N . ILE F 3 9 ? 48.867 -26.942 47.703 1.00 65.63 12 ILE D N 1
ATOM 4485 C CA . ILE F 3 9 ? 48.700 -25.772 48.549 1.00 60.78 12 ILE D CA 1
ATOM 4486 C C . ILE F 3 9 ? 48.306 -26.219 49.942 1.00 61.07 12 ILE D C 1
ATOM 4487 O O . ILE F 3 9 ? 47.659 -27.247 50.113 1.00 64.68 12 ILE D O 1
ATOM 4492 N N . TYR F 3 10 ? 48.684 -25.464 50.950 1.00 62.12 13 TYR D N 1
ATOM 4493 C CA . TYR F 3 10 ? 48.372 -25.752 52.341 1.00 61.99 13 TYR D CA 1
ATOM 4494 C C . TYR F 3 10 ? 47.350 -24.736 52.861 1.00 62.89 13 TYR D C 1
ATOM 4495 O O . TYR F 3 10 ? 47.550 -23.514 52.784 1.00 61.73 13 TYR D O 1
ATOM 4504 N N . ILE F 3 11 ? 46.248 -25.284 53.378 1.00 63.47 14 ILE D N 1
ATOM 4505 C CA . ILE F 3 11 ? 45.200 -24.413 53.910 1.00 61.83 14 ILE D CA 1
ATOM 4506 C C . ILE F 3 11 ? 45.179 -24.624 55.418 1.00 60.84 14 ILE D C 1
ATOM 4507 O O . ILE F 3 11 ? 45.353 -25.754 55.864 1.00 61.20 14 ILE D O 1
ATOM 4512 N N . ASN F 3 12 ? 44.976 -23.544 56.159 1.00 61.47 15 ASN D N 1
ATOM 4513 C CA . ASN F 3 12 ? 44.900 -23.657 57.607 1.00 62.72 15 ASN D CA 1
ATOM 4514 C C . ASN F 3 12 ? 43.879 -22.602 58.022 1.00 62.68 15 ASN D C 1
ATOM 4515 O O . ASN F 3 12 ? 43.499 -21.788 57.181 1.00 63.27 15 ASN D O 1
ATOM 4520 N N . ASN F 3 13 ? 43.454 -22.634 59.275 1.00 62.84 16 ASN D N 1
ATOM 4521 C CA . ASN F 3 13 ? 42.483 -21.665 59.772 1.00 62.43 16 ASN D CA 1
ATOM 4522 C C . ASN F 3 13 ? 41.071 -22.078 59.368 1.00 59.23 16 ASN D C 1
ATOM 4523 O O . ASN F 3 13 ? 40.182 -21.248 59.252 1.00 59.94 16 ASN D O 1
ATOM 4528 N N . MET F 3 14 ? 40.864 -23.370 59.149 1.00 56.14 17 MET D N 1
ATOM 4529 C CA . MET F 3 14 ? 39.556 -23.851 58.760 1.00 54.68 17 MET D CA 1
ATOM 4530 C C . MET F 3 14 ? 38.822 -24.410 59.979 1.00 56.27 17 MET D C 1
ATOM 4531 O O . MET F 3 14 ? 39.417 -24.913 60.931 1.00 57.73 17 MET D O 1
ATOM 4536 N N . ASN F 3 15 ? 37.511 -24.284 59.887 1.00 52.70 18 ASN D N 1
ATOM 4537 C CA . ASN F 3 15 ? 36.583 -24.738 60.918 1.00 50.47 18 ASN D CA 1
ATOM 4538 C C . ASN F 3 15 ? 36.721 -26.224 61.144 1.00 52.73 18 ASN D C 1
ATOM 4539 O O . ASN F 3 15 ? 36.280 -27.061 60.344 1.00 56.29 18 ASN D O 1
ATOM 4544 N N . ASP F 3 16 ? 37.324 -26.647 62.243 1.00 53.02 19 ASP D N 1
ATOM 4545 C CA . ASP F 3 16 ? 37.512 -28.067 62.501 1.00 55.48 19 ASP D CA 1
ATOM 4546 C C . ASP F 3 16 ? 36.296 -28.826 62.982 1.00 57.45 19 ASP D C 1
ATOM 4547 O O . ASP F 3 16 ? 36.479 -29.974 63.406 1.00 56.86 19 ASP D O 1
ATOM 4552 N N . LYS F 3 17 ? 35.093 -28.239 62.936 1.00 57.30 20 LYS D N 1
ATOM 4553 C CA . LYS F 3 17 ? 33.923 -28.972 63.402 1.00 56.08 20 LYS D CA 1
ATOM 4554 C C . LYS F 3 17 ? 33.279 -29.731 62.271 1.00 57.75 20 LYS D C 1
ATOM 4555 O O . LYS F 3 17 ? 32.556 -30.708 62.492 1.00 62.84 20 LYS D O 1
ATOM 4561 N N . ILE F 3 18 ? 33.534 -29.309 61.038 1.00 54.71 21 ILE D N 1
ATOM 4562 C CA . ILE F 3 18 ? 32.957 -29.976 59.881 1.00 50.97 21 ILE D CA 1
ATOM 4563 C C . ILE F 3 18 ? 33.498 -31.389 59.794 1.00 51.95 21 ILE D C 1
ATOM 4564 O O . ILE F 3 18 ? 34.693 -31.593 59.996 1.00 54.94 21 ILE D O 1
ATOM 4569 N N . LYS F 3 19 ? 32.661 -32.374 59.507 1.00 51.53 22 LYS D N 1
ATOM 4570 C CA . LYS F 3 19 ? 33.168 -33.741 59.407 1.00 54.68 22 LYS D CA 1
ATOM 4571 C C . LYS F 3 19 ? 34.211 -33.802 58.297 1.00 55.95 22 LYS D C 1
ATOM 4572 O O . LYS F 3 19 ? 34.106 -33.118 57.279 1.00 58.89 22 LYS D O 1
ATOM 4578 N N . LYS F 3 20 ? 35.220 -34.639 58.454 1.00 57.37 23 LYS D N 1
ATOM 4579 C CA . LYS F 3 20 ? 36.288 -34.844 57.509 1.00 56.30 23 LYS D CA 1
ATOM 4580 C C . LYS F 3 20 ? 35.793 -35.025 56.088 1.00 56.06 23 LYS D C 1
ATOM 4581 O O . LYS F 3 20 ? 36.261 -34.269 55.229 1.00 56.25 23 LYS D O 1
ATOM 4587 N N . GLU F 3 21 ? 34.871 -35.963 55.835 1.00 56.17 24 GLU D N 1
ATOM 4588 C CA . GLU F 3 21 ? 34.386 -36.180 54.478 1.00 53.08 24 GLU D CA 1
ATOM 4589 C C . GLU F 3 21 ? 33.633 -35.023 53.886 1.00 53.12 24 GLU D C 1
ATOM 4590 O O . GLU F 3 21 ? 33.667 -34.877 52.663 1.00 57.71 24 GLU D O 1
ATOM 4596 N N . GLU F 3 22 ? 32.962 -34.173 54.636 1.00 53.09 25 GLU D N 1
ATOM 4597 C CA . GLU F 3 22 ? 32.239 -33.021 54.120 1.00 50.65 25 GLU D CA 1
ATOM 4598 C C . GLU F 3 22 ? 33.255 -31.934 53.777 1.00 51.47 25 GLU D C 1
ATOM 4599 O O . GLU F 3 22 ? 33.184 -31.203 52.788 1.00 50.43 25 GLU D O 1
ATOM 4605 N N . LEU F 3 23 ? 34.264 -31.831 54.651 1.00 52.26 26 LEU D N 1
ATOM 4606 C CA . LEU F 3 23 ? 35.305 -30.836 54.426 1.00 52.92 26 LEU D CA 1
ATOM 4607 C C . LEU F 3 23 ? 36.019 -31.118 53.110 1.00 56.35 26 LEU D C 1
ATOM 4608 O O . LEU F 3 23 ? 36.275 -30.174 52.363 1.00 58.64 26 LEU D O 1
ATOM 4613 N N . LYS F 3 24 ? 36.352 -32.390 52.844 1.00 56.39 27 LYS D N 1
ATOM 4614 C CA . LYS F 3 24 ? 37.061 -32.691 51.594 1.00 54.77 27 LYS D CA 1
ATOM 4615 C C . LYS F 3 24 ? 36.128 -32.401 50.438 1.00 52.18 27 LYS D C 1
ATOM 4616 O O . LYS F 3 24 ? 36.507 -31.671 49.536 1.00 54.38 27 LYS D O 1
ATOM 4622 N N . ARG F 3 25 ? 34.922 -32.957 50.445 1.00 50.82 28 ARG D N 1
ATOM 4623 C CA . ARG F 3 25 ? 33.977 -32.701 49.354 1.00 48.12 28 ARG D CA 1
ATOM 4624 C C . ARG F 3 25 ? 33.811 -31.208 49.113 1.00 50.27 28 ARG D C 1
ATOM 4625 O O . ARG F 3 25 ? 33.887 -30.708 47.982 1.00 51.28 28 ARG D O 1
ATOM 4633 N N . SER F 3 26 ? 33.590 -30.403 50.167 1.00 47.83 29 SER D N 1
ATOM 4634 C CA . SER F 3 26 ? 33.423 -28.982 49.981 1.00 47.17 29 SER D CA 1
ATOM 4635 C C . SER F 3 26 ? 34.658 -28.341 49.396 1.00 47.93 29 SER D C 1
ATOM 4636 O O . SER F 3 26 ? 34.540 -27.444 48.557 1.00 52.78 29 SER D O 1
ATOM 4639 N N . LEU F 3 27 ? 35.815 -28.770 49.850 1.00 49.03 30 LEU D N 1
ATOM 4640 C CA . LEU F 3 27 ? 37.106 -28.261 49.387 1.00 45.48 30 LEU D CA 1
ATOM 4641 C C . LEU F 3 27 ? 37.207 -28.579 47.907 1.00 45.86 30 LEU D C 1
ATOM 4642 O O . LEU F 3 27 ? 37.545 -27.734 47.090 1.00 48.33 30 LEU D O 1
ATOM 4647 N N . TYR F 3 28 ? 36.872 -29.810 47.545 1.00 48.08 31 TYR D N 1
ATOM 4648 C CA . TYR F 3 28 ? 36.913 -30.223 46.140 1.00 50.87 31 TYR D CA 1
ATOM 4649 C C . TYR F 3 28 ? 36.046 -29.310 45.290 1.00 50.94 31 TYR D C 1
ATOM 4650 O O . TYR F 3 28 ? 36.507 -28.768 44.284 1.00 55.75 31 TYR D O 1
ATOM 4659 N N . ALA F 3 29 ? 34.795 -29.098 45.648 1.00 50.03 32 ALA D N 1
ATOM 4660 C CA . ALA F 3 29 ? 33.885 -28.237 44.914 1.00 51.00 32 ALA D CA 1
ATOM 4661 C C . ALA F 3 29 ? 34.342 -26.785 44.843 1.00 49.93 32 ALA D C 1
ATOM 4662 O O . ALA F 3 29 ? 34.280 -26.155 43.778 1.00 50.27 32 ALA D O 1
ATOM 4664 N N . LEU F 3 30 ? 34.807 -26.162 45.920 1.00 50.59 33 LEU D N 1
ATOM 4665 C CA . LEU F 3 30 ? 35.263 -24.777 45.853 1.00 52.39 33 LEU D CA 1
ATOM 4666 C C . LEU F 3 30 ? 36.472 -24.615 44.918 1.00 59.47 33 LEU D C 1
ATOM 4667 O O . LEU F 3 30 ? 36.507 -23.692 44.096 1.00 60.63 33 LEU D O 1
ATOM 4672 N N . PHE F 3 31 ? 37.471 -25.509 45.066 1.00 59.43 34 PHE D N 1
ATOM 4673 C CA . PHE F 3 31 ? 38.667 -25.441 44.261 1.00 60.67 34 PHE D CA 1
ATOM 4674 C C . PHE F 3 31 ? 38.576 -25.994 42.860 1.00 65.41 34 PHE D C 1
ATOM 4675 O O . PHE F 3 31 ? 39.542 -25.854 42.094 1.00 67.98 34 PHE D O 1
ATOM 4683 N N . SER F 3 32 ? 37.454 -26.611 42.485 1.00 66.27 35 SER D N 1
ATOM 4684 C CA . SER F 3 32 ? 37.329 -27.172 41.139 1.00 64.11 35 SER D CA 1
ATOM 4685 C C . SER F 3 32 ? 37.207 -26.057 40.130 1.00 64.40 35 SER D C 1
ATOM 4686 O O . SER F 3 32 ? 37.552 -26.232 38.959 1.00 68.12 35 SER D O 1
ATOM 4689 N N . GLN F 3 33 ? 36.752 -24.865 40.486 1.00 62.28 36 GLN D N 1
ATOM 4690 C CA . GLN F 3 33 ? 36.640 -23.753 39.559 1.00 62.76 36 GLN D CA 1
ATOM 4691 C C . GLN F 3 33 ? 37.967 -23.300 38.952 1.00 66.80 36 GLN D C 1
ATOM 4692 O O . GLN F 3 33 ? 37.946 -22.575 37.939 1.00 67.98 36 GLN D O 1
ATOM 4698 N N . PHE F 3 34 ? 39.131 -23.660 39.483 1.00 69.06 37 PHE D N 1
ATOM 4699 C CA . PHE F 3 34 ? 40.423 -23.263 38.971 1.00 70.21 37 PHE D CA 1
ATOM 4700 C C . PHE F 3 34 ? 41.200 -24.305 38.182 1.00 71.49 37 PHE D C 1
ATOM 4701 O O . PHE F 3 34 ? 42.160 -23.942 37.480 1.00 72.38 37 PHE D O 1
ATOM 4709 N N . GLY F 3 35 ? 40.841 -25.574 38.292 1.00 72.36 38 GLY D N 1
ATOM 4710 C CA . GLY F 3 35 ? 41.606 -26.593 37.538 1.00 72.03 38 GLY D CA 1
ATOM 4711 C C . GLY F 3 35 ? 41.224 -27.944 38.126 1.00 73.08 38 GLY D C 1
ATOM 4712 O O . GLY F 3 35 ? 40.403 -27.932 39.042 1.00 73.60 38 GLY D O 1
ATOM 4713 N N . HIS F 3 36 ? 41.788 -29.027 37.618 1.00 74.23 39 HIS D N 1
ATOM 4714 C CA . HIS F 3 36 ? 41.444 -30.340 38.147 1.00 74.77 39 HIS D CA 1
ATOM 4715 C C . HIS F 3 36 ? 42.135 -30.595 39.471 1.00 73.56 39 HIS D C 1
ATOM 4716 O O . HIS F 3 36 ? 43.312 -30.251 39.576 1.00 78.40 39 HIS D O 1
ATOM 4723 N N . VAL F 3 37 ? 41.454 -31.179 40.438 1.00 69.45 40 VAL D N 1
ATOM 4724 C CA . VAL F 3 37 ? 42.104 -31.462 41.726 1.00 67.66 40 VAL D CA 1
ATOM 4725 C C . VAL F 3 37 ? 42.381 -32.957 41.733 1.00 69.87 40 VAL D C 1
ATOM 4726 O O . VAL F 3 37 ? 41.439 -33.733 41.529 1.00 73.47 40 VAL D O 1
ATOM 4730 N N . VAL F 3 38 ? 43.626 -33.371 41.930 1.00 67.34 41 VAL D N 1
ATOM 4731 C CA . VAL F 3 38 ? 43.987 -34.780 41.929 1.00 64.19 41 VAL D CA 1
ATOM 4732 C C . VAL F 3 38 ? 43.742 -35.432 43.277 1.00 64.99 41 VAL D C 1
ATOM 4733 O O . VAL F 3 38 ? 43.310 -36.588 43.328 1.00 64.96 41 VAL D O 1
ATOM 4737 N N . ASP F 3 39 ? 44.034 -34.709 44.355 1.00 65.84 42 ASP D N 1
ATOM 4738 C CA . ASP F 3 39 ? 43.805 -35.314 45.678 1.00 65.70 42 ASP D CA 1
ATOM 4739 C C . ASP F 3 39 ? 43.774 -34.240 46.753 1.00 62.37 42 ASP D C 1
ATOM 4740 O O . ASP F 3 39 ? 44.208 -33.102 46.540 1.00 59.26 42 ASP D O 1
ATOM 4745 N N . ILE F 3 40 ? 43.211 -34.629 47.894 1.00 59.74 43 ILE D N 1
ATOM 4746 C CA . ILE F 3 40 ? 43.059 -33.763 49.053 1.00 55.83 43 ILE D CA 1
ATOM 4747 C C . ILE F 3 40 ? 43.431 -34.566 50.298 1.00 55.36 43 ILE D C 1
ATOM 4748 O O . ILE F 3 40 ? 42.835 -35.635 50.522 1.00 55.78 43 ILE D O 1
ATOM 4753 N N . VAL F 3 41 ? 44.377 -34.065 51.069 1.00 55.34 44 VAL D N 1
ATOM 4754 C CA . VAL F 3 41 ? 44.797 -34.759 52.301 1.00 55.11 44 VAL D CA 1
ATOM 4755 C C . VAL F 3 41 ? 44.320 -33.908 53.477 1.00 54.84 44 VAL D C 1
ATOM 4756 O O . VAL F 3 41 ? 44.584 -32.701 53.535 1.00 56.88 44 VAL D O 1
ATOM 4760 N N . ALA F 3 42 ? 43.603 -34.509 54.411 1.00 54.50 45 ALA D N 1
ATOM 4761 C CA . ALA F 3 42 ? 43.107 -33.752 55.553 1.00 53.99 45 ALA D CA 1
ATOM 4762 C C . ALA F 3 42 ? 42.791 -34.724 56.667 1.00 55.57 45 ALA D C 1
ATOM 4763 O O . ALA F 3 42 ? 42.001 -35.654 56.531 1.00 58.89 45 ALA D O 1
ATOM 4765 N N . LEU F 3 43 ? 43.425 -34.511 57.797 1.00 57.97 46 LEU D N 1
ATOM 4766 C CA . LEU F 3 43 ? 43.269 -35.344 58.975 1.00 58.60 46 LEU D CA 1
ATOM 4767 C C . LEU F 3 43 ? 42.704 -34.570 60.153 1.00 57.66 46 LEU D C 1
ATOM 4768 O O . LEU F 3 43 ? 42.897 -33.355 60.201 1.00 54.44 46 LEU D O 1
ATOM 4773 N N . LYS F 3 44 ? 42.048 -35.270 61.078 1.00 58.92 47 LYS D N 1
ATOM 4774 C CA . LYS F 3 44 ? 41.455 -34.626 62.245 1.00 61.23 47 LYS D CA 1
ATOM 4775 C C . LYS F 3 44 ? 42.268 -34.751 63.526 1.00 62.31 47 LYS D C 1
ATOM 4776 O O . LYS F 3 44 ? 41.832 -34.331 64.609 1.00 61.14 47 LYS D O 1
ATOM 4782 N N . THR F 3 45 ? 43.465 -35.321 63.412 1.00 62.42 48 THR D N 1
ATOM 4783 C CA . THR F 3 45 ? 44.335 -35.469 64.569 1.00 63.36 48 THR D CA 1
ATOM 4784 C C . THR F 3 45 ? 44.563 -34.094 65.195 1.00 65.35 48 THR D C 1
ATOM 4785 O O . THR F 3 45 ? 44.274 -33.039 64.625 1.00 66.02 48 THR D O 1
ATOM 4789 N N . MET F 3 46 ? 45.122 -34.062 66.406 1.00 68.05 49 MET D N 1
ATOM 4790 C CA . MET F 3 46 ? 45.381 -32.799 67.070 1.00 69.45 49 MET D CA 1
ATOM 4791 C C . MET F 3 46 ? 46.276 -31.913 66.211 1.00 70.79 49 MET D C 1
ATOM 4792 O O . MET F 3 46 ? 46.023 -30.732 66.017 1.00 73.14 49 MET D O 1
ATOM 4797 N N . LYS F 3 47 ? 47.336 -32.516 65.707 1.00 69.73 50 LYS D N 1
ATOM 4798 C CA . LYS F 3 47 ? 48.302 -31.832 64.889 1.00 69.40 50 LYS D CA 1
ATOM 4799 C C . LYS F 3 47 ? 47.706 -31.346 63.584 1.00 69.63 50 LYS D C 1
ATOM 4800 O O . LYS F 3 47 ? 47.863 -30.164 63.257 1.00 68.96 50 LYS D O 1
ATOM 4806 N N . MET F 3 48 ? 47.041 -32.254 62.847 1.00 68.76 51 MET D N 1
ATOM 4807 C CA . MET F 3 48 ? 46.499 -31.815 61.560 1.00 66.59 51 MET D CA 1
ATOM 4808 C C . MET F 3 48 ? 45.141 -31.159 61.512 1.00 66.16 51 MET D C 1
ATOM 4809 O O . MET F 3 48 ? 44.794 -30.615 60.450 1.00 63.80 51 MET D O 1
ATOM 4814 N N . ARG F 3 49 ? 44.342 -31.130 62.574 1.00 65.65 52 ARG D N 1
ATOM 4815 C CA . ARG F 3 49 ? 43.038 -30.484 62.485 1.00 61.70 52 ARG D CA 1
ATOM 4816 C C . ARG F 3 49 ? 43.202 -29.056 62.002 1.00 60.58 52 ARG D C 1
ATOM 4817 O O . ARG F 3 49 ? 44.223 -28.419 62.229 1.00 63.47 52 ARG D O 1
ATOM 4825 N N . GLY F 3 50 ? 42.208 -28.523 61.314 1.00 58.95 53 GLY D N 1
ATOM 4826 C CA . GLY F 3 50 ? 42.201 -27.179 60.799 1.00 57.26 53 GLY D CA 1
ATOM 4827 C C . GLY F 3 50 ? 43.010 -26.947 59.553 1.00 56.29 53 GLY D C 1
ATOM 4828 O O . GLY F 3 50 ? 43.134 -25.847 59.040 1.00 55.92 53 GLY D O 1
ATOM 4829 N N . GLN F 3 51 ? 43.592 -27.988 59.000 1.00 59.14 54 GLN D N 1
ATOM 4830 C CA . GLN F 3 51 ? 44.421 -27.980 57.826 1.00 59.75 54 GLN D CA 1
ATOM 4831 C C . GLN F 3 51 ? 44.041 -28.950 56.729 1.00 61.19 54 GLN D C 1
ATOM 4832 O O . GLN F 3 51 ? 43.276 -29.908 56.879 1.00 61.94 54 GLN D O 1
ATOM 4838 N N . ALA F 3 52 ? 44.625 -28.691 55.563 1.00 61.38 55 ALA D N 1
ATOM 4839 C CA . ALA F 3 52 ? 44.364 -29.573 54.420 1.00 60.97 55 ALA D CA 1
ATOM 4840 C C . ALA F 3 52 ? 45.311 -29.230 53.262 1.00 60.11 55 ALA D C 1
ATOM 4841 O O . ALA F 3 52 ? 45.745 -28.092 53.038 1.00 56.18 55 ALA D O 1
ATOM 4843 N N . PHE F 3 53 ? 45.611 -30.308 52.532 1.00 58.14 56 PHE D N 1
ATOM 4844 C CA . PHE F 3 53 ? 46.499 -30.136 51.381 1.00 62.14 56 PHE D CA 1
ATOM 4845 C C . PHE F 3 53 ? 45.672 -30.375 50.120 1.00 62.64 56 PHE D C 1
ATOM 4846 O O . PHE F 3 53 ? 44.971 -31.393 50.113 1.00 64.68 56 PHE D O 1
ATOM 4854 N N . VAL F 3 54 ? 45.731 -29.494 49.134 1.00 60.45 57 VAL D N 1
ATOM 4855 C CA . VAL F 3 54 ? 44.967 -29.662 47.905 1.00 62.10 57 VAL D CA 1
ATOM 4856 C C . VAL F 3 54 ? 45.946 -29.651 46.724 1.00 66.07 57 VAL D C 1
ATOM 4857 O O . VAL F 3 54 ? 46.631 -28.689 46.359 1.00 65.06 57 VAL D O 1
ATOM 4861 N N . ILE F 3 55 ? 46.005 -30.823 46.094 1.00 68.15 58 ILE D N 1
ATOM 4862 C CA . ILE F 3 55 ? 46.880 -31.068 44.956 1.00 68.66 58 ILE D CA 1
ATOM 4863 C C . ILE F 3 55 ? 46.190 -30.931 43.610 1.00 70.76 58 ILE D C 1
ATOM 4864 O O . ILE F 3 55 ? 45.209 -31.600 43.301 1.00 69.35 58 ILE D O 1
ATOM 4869 N N . PHE F 3 56 ? 46.746 -30.039 42.790 1.00 72.95 59 PHE D N 1
ATOM 4870 C CA . PHE F 3 56 ? 46.252 -29.754 41.451 1.00 71.72 59 PHE D CA 1
ATOM 4871 C C . PHE F 3 56 ? 47.145 -30.404 40.395 1.00 74.07 59 PHE D C 1
ATOM 4872 O O . PHE F 3 56 ? 48.342 -30.541 40.671 1.00 74.38 59 PHE D O 1
ATOM 4880 N N . LYS F 3 57 ? 46.573 -30.761 39.245 1.00 76.39 60 LYS D N 1
ATOM 4881 C CA . LYS F 3 57 ? 47.407 -31.373 38.197 1.00 77.49 60 LYS D CA 1
ATOM 4882 C C . LYS F 3 57 ? 48.278 -30.255 37.614 1.00 79.10 60 LYS D C 1
ATOM 4883 O O . LYS F 3 57 ? 49.490 -30.439 37.490 1.00 79.02 60 LYS D O 1
ATOM 4885 N N . GLU F 3 58 ? 47.657 -29.116 37.287 1.00 79.44 61 GLU D N 1
ATOM 4886 C CA . GLU F 3 58 ? 48.400 -27.995 36.742 1.00 80.87 61 GLU D CA 1
ATOM 4887 C C . GLU F 3 58 ? 48.857 -27.034 37.841 1.00 82.90 61 GLU D C 1
ATOM 4888 O O . GLU F 3 58 ? 48.101 -26.698 38.756 1.00 84.20 61 GLU D O 1
ATOM 4894 N N . LEU F 3 59 ? 50.106 -26.589 37.713 1.00 82.38 62 LEU D N 1
ATOM 4895 C CA . LEU F 3 59 ? 50.697 -25.658 38.675 1.00 80.50 62 LEU D CA 1
ATOM 4896 C C . LEU F 3 59 ? 50.052 -24.290 38.575 1.00 80.45 62 LEU D C 1
ATOM 4897 O O . LEU F 3 59 ? 49.726 -23.675 39.610 1.00 81.88 62 LEU D O 1
ATOM 4902 N N . GLY F 3 60 ? 49.795 -23.755 37.387 1.00 79.57 63 GLY D N 1
ATOM 4903 C CA . GLY F 3 60 ? 49.148 -22.430 37.282 1.00 79.24 63 GLY D CA 1
ATOM 4904 C C . GLY F 3 60 ? 47.851 -22.431 38.092 1.00 79.65 63 GLY D C 1
ATOM 4905 O O . GLY F 3 60 ? 47.519 -21.483 38.804 1.00 80.40 63 GLY D O 1
ATOM 4906 N N . SER F 3 61 ? 47.072 -23.512 37.998 1.00 79.50 64 SER D N 1
ATOM 4907 C CA . SER F 3 61 ? 45.822 -23.701 38.715 1.00 78.87 64 SER D CA 1
ATOM 4908 C C . SER F 3 61 ? 46.018 -23.387 40.201 1.00 76.65 64 SER D C 1
ATOM 4909 O O . SER F 3 61 ? 45.264 -22.629 40.793 1.00 76.81 64 SER D O 1
ATOM 4912 N N . SER F 3 62 ? 47.040 -23.971 40.811 1.00 74.68 65 SER D N 1
ATOM 4913 C CA . SER F 3 62 ? 47.396 -23.778 42.208 1.00 72.34 65 SER D CA 1
ATOM 4914 C C . SER F 3 62 ? 47.655 -22.303 42.470 1.00 71.11 65 SER D C 1
ATOM 4915 O O . SER F 3 62 ? 47.075 -21.682 43.360 1.00 71.67 65 SER D O 1
ATOM 4918 N N . THR F 3 63 ? 48.535 -21.695 41.677 1.00 69.67 66 THR D N 1
ATOM 4919 C CA . THR F 3 63 ? 48.851 -20.275 41.839 1.00 68.24 66 THR D CA 1
ATOM 4920 C C . THR F 3 63 ? 47.572 -19.460 41.785 1.00 67.47 66 THR D C 1
ATOM 4921 O O . THR F 3 63 ? 47.344 -18.604 42.647 1.00 67.05 66 THR D O 1
ATOM 4925 N N . ASN F 3 64 ? 46.720 -19.709 40.789 1.00 68.44 67 ASN D N 1
ATOM 4926 C CA . ASN F 3 64 ? 45.463 -18.958 40.697 1.00 71.32 67 ASN D CA 1
ATOM 4927 C C . ASN F 3 64 ? 44.586 -19.157 41.927 1.00 71.55 67 ASN D C 1
ATOM 4928 O O . ASN F 3 64 ? 43.989 -18.187 42.436 1.00 73.53 67 ASN D O 1
ATOM 4933 N N . ALA F 3 65 ? 44.501 -20.384 42.439 1.00 68.33 68 ALA D N 1
ATOM 4934 C CA . ALA F 3 65 ? 43.693 -20.652 43.631 1.00 68.50 68 ALA D CA 1
ATOM 4935 C C . ALA F 3 65 ? 44.150 -19.771 44.794 1.00 68.74 68 ALA D C 1
ATOM 4936 O O . ALA F 3 65 ? 43.400 -18.986 45.398 1.00 65.61 68 ALA D O 1
ATOM 4938 N N . LEU F 3 66 ? 45.445 -19.889 45.104 1.00 69.20 69 LEU D N 1
ATOM 4939 C CA . LEU F 3 66 ? 46.051 -19.118 46.173 1.00 71.38 69 LEU D CA 1
ATOM 4940 C C . LEU F 3 66 ? 45.724 -17.631 46.102 1.00 74.09 69 LEU D C 1
ATOM 4941 O O . LEU F 3 66 ? 45.263 -17.012 47.073 1.00 75.16 69 LEU D O 1
ATOM 4946 N N . ARG F 3 67 ? 45.972 -17.023 44.945 1.00 76.26 70 ARG D N 1
ATOM 4947 C CA . ARG F 3 67 ? 45.687 -15.593 44.837 1.00 79.41 70 ARG D CA 1
ATOM 4948 C C . ARG F 3 67 ? 44.208 -15.262 44.990 1.00 77.33 70 ARG D C 1
ATOM 4949 O O . ARG F 3 67 ? 43.871 -14.343 45.732 1.00 75.72 70 ARG D O 1
ATOM 4957 N N . GLN F 3 68 ? 43.354 -16.003 44.280 1.00 75.69 71 GLN D N 1
ATOM 4958 C CA . GLN F 3 68 ? 41.927 -15.752 44.331 1.00 74.63 71 GLN D CA 1
ATOM 4959 C C . GLN F 3 68 ? 41.166 -16.125 45.586 1.00 71.75 71 GLN D C 1
ATOM 4960 O O . GLN F 3 68 ? 40.194 -15.408 45.898 1.00 71.68 71 GLN D O 1
ATOM 4966 N N . LEU F 3 69 ? 41.549 -17.188 46.291 1.00 68.46 72 LEU D N 1
ATOM 4967 C CA . LEU F 3 69 ? 40.768 -17.518 47.485 1.00 68.30 72 LEU D CA 1
ATOM 4968 C C . LEU F 3 69 ? 41.426 -17.202 48.806 1.00 68.77 72 LEU D C 1
ATOM 4969 O O . LEU F 3 69 ? 41.014 -17.801 49.811 1.00 70.24 72 LEU D O 1
ATOM 4974 N N . GLN F 3 70 ? 42.407 -16.307 48.819 1.00 68.20 73 GLN D N 1
ATOM 4975 C CA . GLN F 3 70 ? 43.055 -15.999 50.103 1.00 64.83 73 GLN D CA 1
ATOM 4976 C C . GLN F 3 70 ? 42.005 -15.307 50.964 1.00 61.39 73 GLN D C 1
ATOM 4977 O O . GLN F 3 70 ? 41.323 -14.396 50.517 1.00 56.61 73 GLN D O 1
ATOM 4983 N N . GLY F 3 71 ? 41.853 -15.769 52.201 1.00 61.42 74 GLY D N 1
ATOM 4984 C CA . GLY F 3 71 ? 40.895 -15.201 53.135 1.00 60.68 74 GLY D CA 1
ATOM 4985 C C . GLY F 3 71 ? 39.450 -15.355 52.701 1.00 61.04 74 GLY D C 1
ATOM 4986 O O . GLY F 3 71 ? 38.627 -14.486 52.988 1.00 61.11 74 GLY D O 1
ATOM 4987 N N . PHE F 3 72 ? 39.133 -16.454 52.013 1.00 61.45 75 PHE D N 1
ATOM 4988 C CA . PHE F 3 72 ? 37.766 -16.675 51.560 1.00 59.72 75 PHE D CA 1
ATOM 4989 C C . PHE F 3 72 ? 36.995 -17.235 52.734 1.00 57.26 75 PHE D C 1
ATOM 4990 O O . PHE F 3 72 ? 37.470 -18.197 53.323 1.00 60.62 75 PHE D O 1
ATOM 4998 N N . PRO F 3 73 ? 35.870 -16.660 53.069 1.00 56.50 76 PRO D N 1
ATOM 4999 C CA . PRO F 3 73 ? 35.053 -17.152 54.174 1.00 55.79 76 PRO D CA 1
ATOM 5000 C C . PRO F 3 73 ? 34.564 -18.558 53.852 1.00 52.77 76 PRO D C 1
ATOM 5001 O O . PRO F 3 73 ? 33.669 -18.690 53.022 1.00 51.29 76 PRO D O 1
ATOM 5005 N N . PHE F 3 74 ? 35.138 -19.565 54.478 1.00 52.35 77 PHE D N 1
ATOM 5006 C CA . PHE F 3 74 ? 34.756 -20.966 54.257 1.00 49.57 77 PHE D CA 1
ATOM 5007 C C . PHE F 3 74 ? 34.165 -21.451 55.572 1.00 49.39 77 PHE D C 1
ATOM 5008 O O . PHE F 3 74 ? 34.863 -21.389 56.575 1.00 49.90 77 PHE D O 1
ATOM 5016 N N . TYR F 3 75 ? 32.908 -21.885 55.598 1.00 50.52 78 TYR D N 1
ATOM 5017 C CA . TYR F 3 75 ? 32.277 -22.346 56.828 1.00 46.33 78 TYR D CA 1
ATOM 5018 C C . TYR F 3 75 ? 32.482 -21.401 57.997 1.00 43.20 78 TYR D C 1
ATOM 5019 O O . TYR F 3 75 ? 32.821 -21.806 59.110 1.00 44.01 78 TYR D O 1
ATOM 5028 N N . GLY F 3 76 ? 32.299 -20.102 57.799 1.00 42.91 79 GLY D N 1
ATOM 5029 C CA . GLY F 3 76 ? 32.452 -19.141 58.872 1.00 45.54 79 GLY D CA 1
ATOM 5030 C C . GLY F 3 76 ? 33.814 -18.622 59.237 1.00 49.80 79 GLY D C 1
ATOM 5031 O O . GLY F 3 76 ? 33.908 -17.826 60.174 1.00 48.82 79 GLY D O 1
ATOM 5032 N N . LYS F 3 77 ? 34.895 -19.032 58.579 1.00 54.65 80 LYS D N 1
ATOM 5033 C CA . LYS F 3 77 ? 36.240 -18.574 58.857 1.00 56.20 80 LYS D CA 1
ATOM 5034 C C . LYS F 3 77 ? 36.976 -18.293 57.540 1.00 58.69 80 LYS D C 1
ATOM 5035 O O . LYS F 3 77 ? 36.866 -19.033 56.559 1.00 57.45 80 LYS D O 1
ATO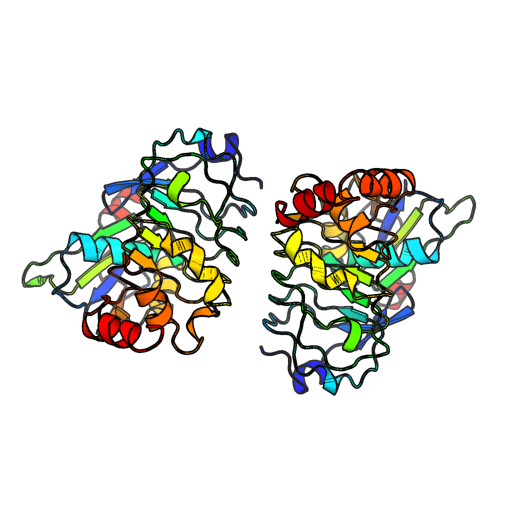M 5041 N N . PRO F 3 78 ? 37.740 -17.203 57.505 1.00 59.56 81 PRO D N 1
ATOM 5042 C CA . PRO F 3 78 ? 38.528 -16.813 56.341 1.00 57.08 81 PRO D CA 1
ATOM 5043 C C . PRO F 3 78 ? 39.699 -17.775 56.228 1.00 59.02 81 PRO D C 1
ATOM 5044 O O . PRO F 3 78 ? 40.532 -17.818 57.148 1.00 60.45 81 PRO D O 1
ATOM 5048 N N . MET F 3 79 ? 39.776 -18.561 55.161 1.00 60.05 82 MET D N 1
ATOM 5049 C CA . MET F 3 79 ? 40.877 -19.516 55.034 1.00 59.34 82 MET D CA 1
ATOM 5050 C C . MET F 3 79 ? 42.188 -18.858 54.640 1.00 60.69 82 MET D C 1
ATOM 5051 O O . MET F 3 79 ? 42.222 -17.899 53.887 1.00 61.39 82 MET D O 1
ATOM 5056 N N . ARG F 3 80 ? 43.268 -19.399 55.183 1.00 62.07 83 ARG D N 1
ATOM 5057 C CA . ARG F 3 80 ? 44.630 -18.950 54.959 1.00 60.31 83 ARG D CA 1
ATOM 5058 C C . ARG F 3 80 ? 45.298 -19.972 54.057 1.00 61.54 83 ARG D C 1
ATOM 5059 O O . ARG F 3 80 ? 45.404 -21.143 54.440 1.00 63.90 83 ARG D O 1
ATOM 5067 N N . ILE F 3 81 ? 45.712 -19.521 52.883 1.00 61.30 84 ILE D N 1
ATOM 5068 C CA . ILE F 3 81 ? 46.363 -20.426 51.940 1.00 62.47 84 ILE D CA 1
ATOM 5069 C C . ILE F 3 81 ? 47.832 -20.059 51.781 1.00 66.38 84 ILE D C 1
ATOM 5070 O O . ILE F 3 81 ? 48.260 -18.904 51.884 1.00 68.77 84 ILE D O 1
ATOM 5075 N N . GLN F 3 82 ? 48.639 -21.070 51.516 1.00 67.15 85 GLN D N 1
ATOM 5076 C CA . GLN F 3 82 ? 50.059 -20.993 51.295 1.00 67.90 85 GLN D CA 1
ATOM 5077 C C . GLN F 3 82 ? 50.462 -22.162 50.366 1.00 66.53 85 GLN D C 1
ATOM 5078 O O . GLN F 3 82 ? 49.638 -23.067 50.191 1.00 63.04 85 GLN D O 1
ATOM 5084 N N . TYR F 3 83 ? 51.682 -22.073 49.847 1.00 65.08 86 TYR D N 1
ATOM 5085 C CA . TYR F 3 83 ? 52.185 -23.133 48.980 1.00 67.13 86 TYR D CA 1
ATOM 5086 C C . TYR F 3 83 ? 52.719 -24.166 49.980 1.00 69.65 86 TYR D C 1
ATOM 5087 O O . TYR F 3 83 ? 53.170 -23.746 51.047 1.00 71.51 86 TYR D O 1
ATOM 5096 N N . ALA F 3 84 ? 52.664 -25.453 49.709 1.00 71.40 87 ALA D N 1
ATOM 5097 C CA . ALA F 3 84 ? 53.167 -26.428 50.672 1.00 73.47 87 ALA D CA 1
ATOM 5098 C C . ALA F 3 84 ? 54.676 -26.303 50.845 1.00 74.16 87 ALA D C 1
ATOM 5099 O O . ALA F 3 84 ? 55.328 -25.647 50.042 1.00 76.29 87 ALA D O 1
ATOM 5101 N N . LYS F 3 85 ? 55.237 -26.936 51.868 1.00 74.15 88 LYS D N 1
ATOM 5102 C CA . LYS F 3 85 ? 56.675 -26.887 52.079 1.00 75.87 88 LYS D CA 1
ATOM 5103 C C . LYS F 3 85 ? 57.405 -27.923 51.219 1.00 76.26 88 LYS D C 1
ATOM 5104 O O . LYS F 3 85 ? 58.523 -27.700 50.763 1.00 75.23 88 LYS D O 1
ATOM 5110 N N . THR F 3 86 ? 56.771 -29.076 51.015 1.00 77.33 89 THR D N 1
ATOM 5111 C CA . THR F 3 86 ? 57.333 -30.158 50.236 1.00 79.05 89 THR D CA 1
ATOM 5112 C C . THR F 3 86 ? 56.482 -30.511 49.028 1.00 80.62 89 THR D C 1
ATOM 5113 O O . THR F 3 86 ? 55.419 -29.934 48.833 1.00 84.47 89 THR D O 1
ATOM 5117 N N . ASP F 3 87 ? 56.967 -31.456 48.231 1.00 82.11 90 ASP D N 1
ATOM 5118 C CA . ASP F 3 87 ? 56.200 -31.865 47.047 1.00 83.61 90 ASP D CA 1
ATOM 5119 C C . ASP F 3 87 ? 55.322 -33.026 47.501 1.00 81.47 90 ASP D C 1
ATOM 5120 O O . ASP F 3 87 ? 55.829 -33.839 48.293 1.00 81.62 90 ASP D O 1
ATOM 5125 N N . SER F 3 88 ? 54.079 -33.107 47.053 1.00 78.58 91 SER D N 1
ATOM 5126 C CA . SER F 3 88 ? 53.269 -34.236 47.528 1.00 78.80 91 SER D CA 1
ATOM 5127 C C . SER F 3 88 ? 53.715 -35.546 46.901 1.00 78.77 91 SER D C 1
ATOM 5128 O O . SER F 3 88 ? 54.046 -35.627 45.718 1.00 80.68 91 SER D O 1
ATOM 5131 N N . ASP F 3 89 ? 53.707 -36.618 47.681 1.00 78.66 92 ASP D N 1
ATOM 5132 C CA . ASP F 3 89 ? 54.072 -37.948 47.215 1.00 78.94 92 ASP D CA 1
ATOM 5133 C C . ASP F 3 89 ? 53.453 -38.276 45.855 1.00 80.13 92 ASP D C 1
ATOM 5134 O O . ASP F 3 89 ? 54.160 -38.685 44.932 1.00 80.74 92 ASP D O 1
ATOM 5139 N N . ILE F 3 90 ? 52.148 -38.1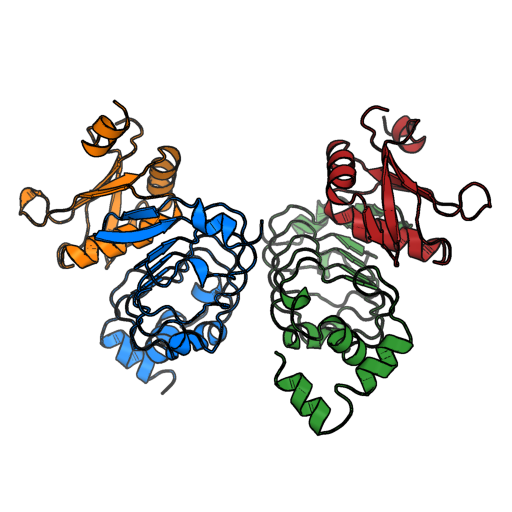15 45.669 1.00 81.49 93 ILE D N 1
ATOM 5140 C CA . ILE F 3 90 ? 51.486 -38.401 44.399 1.00 83.42 93 ILE D CA 1
ATOM 5141 C C . ILE F 3 90 ? 52.077 -37.595 43.251 1.00 83.69 93 ILE D C 1
ATOM 5142 O O . ILE F 3 90 ? 52.154 -38.127 42.141 1.00 82.38 93 ILE D O 1
ATOM 5147 N N . ILE F 3 91 ? 52.493 -36.351 43.488 1.00 85.10 94 ILE D N 1
ATOM 5148 C CA . ILE F 3 91 ? 53.083 -35.553 42.411 1.00 87.67 94 ILE D CA 1
ATOM 5149 C C . ILE F 3 91 ? 54.389 -36.241 42.020 1.00 91.18 94 ILE D C 1
ATOM 5150 O O . ILE F 3 91 ? 54.672 -36.553 40.863 1.00 91.96 94 ILE D O 1
ATOM 5155 N N . SER F 3 92 ? 55.193 -36.513 43.044 1.00 93.36 95 SER D N 1
ATOM 5156 C CA . SER F 3 92 ? 56.482 -37.178 42.886 1.00 96.15 95 SER D CA 1
ATOM 5157 C C . SER F 3 92 ? 56.393 -38.486 42.118 1.00 98.21 95 SER D C 1
ATOM 5158 O O . SER F 3 92 ? 57.303 -38.797 41.347 1.00 98.46 95 SER D O 1
ATOM 5161 N N . LYS F 3 93 ? 55.340 -39.270 42.285 1.00 101.91 96 LYS D N 1
ATOM 5162 C CA . LYS F 3 93 ? 55.140 -40.531 41.586 1.00 105.96 96 LYS D CA 1
ATOM 5163 C C . LYS F 3 93 ? 54.499 -40.276 40.219 1.00 108.91 96 LYS D C 1
ATOM 5164 O O . LYS F 3 93 ? 54.593 -41.080 39.293 1.00 108.76 96 LYS D O 1
ATOM 5170 N N . MET F 3 94 ? 53.838 -39.128 40.072 1.00 112.13 97 MET D N 1
ATOM 5171 C CA . MET F 3 94 ? 53.189 -38.751 38.824 1.00 116.28 97 MET D CA 1
ATOM 5172 C C . MET F 3 94 ? 54.216 -38.226 37.818 1.00 118.33 97 MET D C 1
ATOM 5173 O O . MET F 3 94 ? 54.077 -38.360 36.604 1.00 118.49 97 MET D O 1
ATOM 5178 N N . ARG F 3 95 ? 55.258 -37.606 38.367 1.00 120.72 98 ARG D N 1
ATOM 5179 C CA . ARG F 3 95 ? 56.343 -37.049 37.572 1.00 121.55 98 ARG D CA 1
ATOM 5180 C C . ARG F 3 95 ? 57.292 -38.194 37.195 1.00 122.66 98 ARG D C 1
ATOM 5181 O O . ARG F 3 95 ? 57.482 -38.521 36.024 1.00 123.16 98 ARG D O 1
#

CATH classification: 3.80.10.10

Organism: Homo sapiens (NCBI:txid9606)

Foldseek 3Di:
DECELVNQVVFDWDQDPVGWTETEQADPQYADDEDCVNVVLRGCEYEHAHHAYAEQDHAAQRANHAYYHYHNYAHQAYDQPVCRRYVNHAAYAQAQYEHADLVRCLSLLPNQNHAHEENHNYNCVPDPCSVLSCCQRNVNYQAYNNHGDDPVSNVVSVVVPD/DECELVNQVVFDWDQDPVGWTETEQADPQHAEDEHCCSVVLRGQEYAQAHHAYAEQDHAAARANHAYYHHHQYAHQAYDQPVCRRYVNNAAYAYANYAHAALVRCQNCQSNQNHAHYENHPYNCVPQPCSLLSCCQRRVNHQAYNNHGDDPVSPVVSCVQLPDPVNVVVNVVRD/DDQAQKKKKAFADLPDDPVVVQVVVQVVLPVQAHWPDKDADCPPVGGRMIITGHPDSVSSVVCQVVQAQPQDPHGGMHMGHDPDHDPVVVVVVD/DDQAQKKKKFFDDQPDDPVVVQVVVLVVLVVQAHWPDKDADNPPVGGRMMMTGGPDRVSRVVCQVPQQQPQDVRGGMHMGHDPDHDPVVVVVD